Protein AF-A0AAU9JUC1-F1 (afdb_monomer_lite)

Secondary structure (DSSP, 8-state):
-THHHHHHHHHHHHHHHHHHHHHHHHHHHHTTT---SS----HHHHHHHHHHHHHHHHHHHHHHHHHHHHHHHHHHHHHHHHHHHHHS-SHHHHHHHHHHHHHHHHHHHHHHHHHHHHHHHHHHHHHHHHH-HHHHHHHHHHHHHHHHHHHHHHHHHHHHHHHHHHHHHHHHHHHHHHHHHHHHHHHHHHHHHHHHHHHHHHHHHHHHHHHHHHHHHHHHHHHHHHHHHHHHHHHHHHHHHHHHHHHHHHHHHHHHHHHHHHHHHHHHHHHS-HHHHHHHHHHHHHHHHHHHHHHHHHHHHHHHHHHHHHHHHHHHHHHSS---------------------------------------------------TTHHHHHHHHHHHHHHT---GGGHHHHHHHTTSSSSTT--HHHHHHHHHHHHHHHHHHHHHTS-----

Structure (mmCIF, N/CA/C/O backbone):
data_AF-A0AAU9JUC1-F1
#
_entry.id   AF-A0AAU9JUC1-F1
#
loop_
_atom_site.group_PDB
_atom_site.id
_atom_site.type_symbol
_atom_site.label_atom_id
_atom_site.label_alt_id
_atom_site.label_comp_id
_atom_site.label_asym_id
_atom_site.label_entity_id
_atom_site.label_seq_id
_atom_site.pdbx_PDB_ins_code
_atom_site.Cartn_x
_atom_site.Cartn_y
_atom_site.Cartn_z
_atom_site.occupancy
_atom_site.B_iso_or_equiv
_atom_site.auth_seq_id
_atom_site.auth_comp_id
_atom_site.auth_asym_id
_atom_site.auth_atom_id
_atom_site.pdbx_PDB_model_num
ATOM 1 N N . MET A 1 1 ? -2.141 -18.175 -65.819 1.00 48.94 1 MET A N 1
ATOM 2 C CA . MET A 1 1 ? -1.187 -17.108 -65.437 1.00 48.94 1 MET A CA 1
ATOM 3 C C . MET A 1 1 ? -0.964 -17.033 -63.918 1.00 48.94 1 MET A C 1
ATOM 5 O O . MET A 1 1 ? -0.120 -16.261 -63.482 1.00 48.94 1 MET A O 1
ATOM 9 N N . ASP A 1 2 ? -1.595 -17.900 -63.116 1.00 50.06 2 ASP A N 1
ATOM 10 C CA . ASP A 1 2 ? -1.575 -17.819 -61.643 1.00 50.06 2 ASP A CA 1
ATOM 11 C C . ASP A 1 2 ? -0.341 -18.408 -60.941 1.00 50.06 2 ASP A C 1
ATOM 13 O O . ASP A 1 2 ? -0.116 -18.166 -59.758 1.00 50.06 2 ASP A O 1
ATOM 17 N N . THR A 1 3 ? 0.536 -19.119 -61.651 1.00 46.50 3 THR A N 1
ATOM 18 C CA . THR A 1 3 ? 1.772 -19.667 -61.060 1.00 46.50 3 THR A CA 1
ATOM 19 C C . THR A 1 3 ? 2.905 -18.639 -60.932 1.00 46.50 3 THR A C 1
ATOM 21 O O . THR A 1 3 ? 3.804 -18.827 -60.114 1.00 46.50 3 THR A O 1
ATOM 24 N N . ARG A 1 4 ? 2.864 -17.519 -61.675 1.00 45.62 4 ARG A N 1
ATOM 25 C CA . ARG A 1 4 ? 3.880 -16.442 -61.598 1.00 45.62 4 ARG A CA 1
ATOM 26 C C . ARG A 1 4 ? 3.632 -15.427 -60.470 1.00 45.62 4 ARG A C 1
ATOM 28 O O . ARG A 1 4 ? 4.589 -14.849 -59.967 1.00 45.62 4 ARG A O 1
ATOM 35 N N . MET A 1 5 ? 2.383 -15.251 -60.030 1.00 51.00 5 MET A N 1
ATOM 36 C CA . MET A 1 5 ? 2.040 -14.391 -58.881 1.00 51.00 5 MET A CA 1
ATOM 37 C C . MET A 1 5 ? 2.444 -15.038 -57.543 1.00 51.00 5 MET A C 1
ATOM 39 O O . MET A 1 5 ? 2.967 -14.365 -56.653 1.00 51.00 5 MET A O 1
ATOM 43 N N . ASN A 1 6 ? 2.300 -16.364 -57.420 1.00 53.94 6 ASN A N 1
ATOM 44 C CA . ASN A 1 6 ? 2.692 -17.093 -56.207 1.00 53.94 6 ASN A CA 1
ATOM 45 C C . ASN A 1 6 ? 4.213 -17.159 -56.002 1.00 53.94 6 ASN A C 1
ATOM 47 O O . ASN A 1 6 ? 4.681 -17.092 -54.864 1.00 53.94 6 ASN A O 1
ATOM 51 N N . SER A 1 7 ? 5.007 -17.215 -57.076 1.00 50.31 7 SER A N 1
ATOM 52 C CA . SER A 1 7 ? 6.469 -17.216 -56.962 1.00 50.31 7 SER A CA 1
ATOM 53 C C . SER A 1 7 ? 7.029 -15.849 -56.552 1.00 50.31 7 SER A C 1
ATOM 55 O O . SER A 1 7 ? 7.954 -15.796 -55.746 1.00 50.31 7 SER A O 1
ATOM 57 N N . GLN A 1 8 ? 6.441 -14.732 -56.997 1.00 57.66 8 GLN A N 1
ATOM 58 C CA . GLN A 1 8 ? 6.859 -13.391 -56.558 1.00 57.66 8 GLN A CA 1
ATOM 59 C C . GLN A 1 8 ? 6.531 -13.111 -55.083 1.00 57.66 8 GLN A C 1
ATOM 61 O O . GLN A 1 8 ? 7.361 -12.539 -54.371 1.00 57.66 8 GLN A O 1
ATOM 66 N N . SER A 1 9 ? 5.371 -13.569 -54.601 1.00 62.75 9 SER A N 1
ATOM 67 C CA . SER A 1 9 ? 4.996 -13.489 -53.182 1.00 62.75 9 SER A CA 1
ATOM 68 C C . SER A 1 9 ? 5.933 -14.325 -52.296 1.00 62.75 9 SER A C 1
ATOM 70 O O . SER A 1 9 ? 6.458 -13.834 -51.290 1.00 62.75 9 SER A O 1
ATOM 72 N N . ALA A 1 10 ? 6.256 -15.551 -52.726 1.00 57.22 10 ALA A N 1
ATOM 73 C CA . ALA A 1 10 ? 7.217 -16.412 -52.041 1.00 57.22 10 ALA A CA 1
ATOM 74 C C . ALA A 1 10 ? 8.630 -15.800 -52.010 1.00 57.22 10 ALA A C 1
ATOM 76 O O . ALA A 1 10 ? 9.277 -15.797 -50.962 1.00 57.22 10 ALA A O 1
ATOM 77 N N . ILE A 1 11 ? 9.085 -15.194 -53.113 1.00 61.84 11 ILE A N 1
ATOM 78 C CA . ILE A 1 11 ? 10.388 -14.516 -53.195 1.00 61.84 11 ILE A CA 1
ATOM 79 C C . ILE A 1 11 ? 10.444 -13.292 -52.268 1.00 61.84 11 ILE A C 1
ATOM 81 O O . ILE A 1 11 ? 11.469 -13.058 -51.628 1.00 61.84 11 ILE A O 1
ATOM 85 N N . LEU A 1 12 ? 9.368 -12.510 -52.151 1.00 72.94 12 LEU A N 1
ATOM 86 C CA . LEU A 1 12 ? 9.309 -11.361 -51.237 1.00 72.94 12 LEU A CA 1
ATOM 87 C C . LEU A 1 12 ? 9.304 -11.789 -49.764 1.00 72.94 12 LEU A C 1
ATOM 89 O O . LEU A 1 12 ? 9.989 -11.169 -48.943 1.00 72.94 12 LEU A O 1
ATOM 93 N N . SER A 1 13 ? 8.593 -12.869 -49.438 1.00 69.00 13 SER A N 1
ATOM 94 C CA . SER A 1 13 ? 8.589 -13.461 -48.096 1.00 69.00 13 SER A CA 1
ATOM 95 C C . SER A 1 13 ? 9.969 -14.019 -47.725 1.00 69.00 13 SER A C 1
ATOM 97 O O . SER A 1 13 ? 10.521 -13.676 -46.676 1.00 69.00 13 SER A O 1
ATOM 99 N N . MET A 1 14 ? 10.607 -14.751 -48.646 1.00 61.91 14 MET A N 1
ATOM 100 C CA . MET A 1 14 ? 11.977 -15.245 -48.484 1.00 61.91 14 MET A CA 1
ATOM 101 C C . MET A 1 14 ? 12.996 -14.105 -48.378 1.00 61.91 14 MET A C 1
ATOM 103 O O . MET A 1 14 ? 13.881 -14.167 -47.532 1.00 61.91 14 MET A O 1
ATOM 107 N N . LYS A 1 15 ? 12.861 -13.012 -49.143 1.00 71.12 15 LYS A N 1
ATOM 108 C CA . LYS A 1 15 ? 13.730 -11.826 -49.011 1.00 71.12 15 LYS A CA 1
ATOM 109 C C . LYS A 1 15 ? 13.574 -11.144 -47.649 1.00 71.12 15 LYS A C 1
ATOM 111 O O . LYS A 1 15 ? 14.577 -10.718 -47.075 1.00 71.12 15 LYS A O 1
ATOM 116 N N . LYS A 1 16 ? 12.357 -11.072 -47.098 1.00 77.81 16 LYS A N 1
ATOM 117 C CA . LYS A 1 16 ? 12.120 -10.567 -45.733 1.00 77.81 16 LYS A CA 1
ATOM 118 C C . LYS A 1 16 ? 12.726 -11.487 -44.673 1.00 77.81 16 LYS A C 1
ATOM 120 O O . LYS A 1 16 ? 13.391 -10.985 -43.770 1.00 77.81 16 LYS A O 1
ATOM 125 N N . GLN A 1 17 ? 12.574 -12.804 -44.808 1.00 68.06 17 GLN A N 1
ATOM 126 C CA . GLN A 1 17 ? 13.192 -13.779 -43.904 1.00 68.06 17 GLN A CA 1
ATOM 127 C C . GLN A 1 17 ? 14.721 -13.776 -43.993 1.00 68.06 17 GLN A C 1
ATOM 129 O O . GLN A 1 17 ? 15.377 -13.783 -42.960 1.00 68.06 17 GLN A O 1
ATOM 134 N N . ILE A 1 18 ? 15.305 -13.670 -45.188 1.00 69.88 18 ILE A N 1
ATOM 135 C CA . ILE A 1 18 ? 16.757 -13.545 -45.379 1.00 69.88 18 ILE A CA 1
ATOM 136 C C . ILE A 1 18 ? 17.267 -12.230 -44.785 1.00 69.88 18 ILE A C 1
ATOM 138 O O . ILE A 1 18 ? 18.323 -12.223 -44.160 1.00 69.88 18 ILE A O 1
ATOM 142 N N . LYS A 1 19 ? 16.523 -11.122 -44.916 1.00 76.50 19 LYS A N 1
ATOM 143 C CA . LYS A 1 19 ? 16.885 -9.841 -44.289 1.00 76.50 19 LYS A CA 1
ATOM 144 C C . LYS A 1 19 ? 16.807 -9.925 -42.760 1.00 76.50 19 LYS A C 1
ATOM 146 O O . LYS A 1 19 ? 17.718 -9.443 -42.099 1.00 76.50 19 LYS A O 1
ATOM 151 N N . PHE A 1 20 ? 15.788 -10.595 -42.220 1.00 73.25 20 PHE A N 1
ATOM 152 C CA . PHE A 1 20 ? 15.619 -10.854 -40.785 1.00 73.25 20 PHE A CA 1
ATOM 153 C C . PHE A 1 20 ? 16.685 -11.806 -40.214 1.00 73.25 20 PHE A C 1
ATOM 155 O O . PHE A 1 20 ? 17.193 -11.604 -39.113 1.00 73.25 20 PHE A O 1
ATOM 162 N N . LEU A 1 21 ? 17.068 -12.836 -40.969 1.00 61.66 21 LEU A N 1
ATOM 163 C CA . LEU A 1 21 ? 18.138 -13.755 -40.592 1.00 61.66 21 LEU A CA 1
ATOM 164 C C . LEU A 1 21 ? 19.509 -13.089 -40.717 1.00 61.66 21 LEU A C 1
ATOM 166 O O . LEU A 1 21 ? 20.328 -13.273 -39.826 1.00 61.66 21 LEU A O 1
ATOM 170 N N . LYS A 1 22 ? 19.746 -12.246 -41.736 1.00 65.44 22 LYS A N 1
ATOM 171 C CA . LYS A 1 22 ? 20.963 -11.421 -41.842 1.00 65.44 22 LYS A CA 1
ATOM 172 C C . LYS A 1 22 ? 21.090 -10.446 -40.679 1.00 65.44 22 LYS A C 1
ATOM 174 O O . LYS A 1 22 ? 22.191 -10.315 -40.161 1.00 65.44 22 LYS A O 1
ATOM 179 N N . THR A 1 23 ? 20.002 -9.806 -40.242 1.00 65.44 23 THR A N 1
ATOM 180 C CA . THR A 1 23 ? 20.033 -8.921 -39.068 1.00 65.44 23 THR A CA 1
ATOM 181 C C . THR A 1 23 ? 20.218 -9.687 -37.762 1.00 65.44 23 THR A C 1
ATOM 183 O O . THR A 1 23 ? 20.916 -9.189 -36.881 1.00 65.44 23 THR A O 1
ATOM 186 N N . LYS A 1 24 ? 19.684 -10.911 -37.629 1.00 61.44 24 LYS A N 1
ATOM 187 C CA . LYS A 1 24 ? 19.973 -11.790 -36.479 1.00 61.44 24 LYS A CA 1
ATOM 188 C C . LYS A 1 24 ? 21.409 -12.330 -36.470 1.00 61.44 24 LYS A C 1
ATOM 190 O O . LYS A 1 24 ? 22.024 -12.378 -35.410 1.00 61.44 24 LYS A O 1
ATOM 195 N N . LEU A 1 25 ? 21.969 -12.681 -37.628 1.00 50.81 25 LEU A N 1
ATOM 196 C CA . LEU A 1 25 ? 23.358 -13.142 -37.747 1.00 50.81 25 LEU A CA 1
ATOM 197 C C . LEU A 1 25 ? 24.364 -12.008 -37.523 1.00 50.81 25 LEU A C 1
ATOM 199 O O . LEU A 1 25 ? 25.385 -12.223 -36.869 1.00 50.81 25 LEU A O 1
ATOM 203 N N . SER A 1 26 ? 24.070 -10.792 -37.994 1.00 52.31 26 SER A N 1
ATOM 204 C CA . SER A 1 26 ? 24.922 -9.627 -37.740 1.00 52.31 26 SER A CA 1
ATOM 205 C C . SER A 1 26 ? 24.826 -9.136 -36.294 1.00 52.31 26 SER A C 1
ATOM 207 O O . SER A 1 26 ? 25.846 -8.745 -35.736 1.00 52.31 26 SER A O 1
ATOM 209 N N . THR A 1 27 ? 23.667 -9.249 -35.633 1.00 49.00 27 THR A N 1
ATOM 210 C CA . THR A 1 27 ? 23.563 -9.002 -34.180 1.00 49.00 27 THR A CA 1
ATOM 211 C C . THR A 1 27 ? 24.235 -10.097 -33.344 1.00 49.00 27 THR A C 1
ATOM 213 O O . THR A 1 27 ? 24.860 -9.768 -32.339 1.00 49.00 27 THR A O 1
ATOM 216 N N . SER A 1 28 ? 24.238 -11.366 -33.777 1.00 46.28 28 SER A N 1
ATOM 217 C CA . SER A 1 28 ? 25.024 -12.415 -33.100 1.00 46.28 28 SER A CA 1
ATOM 218 C C . SER A 1 28 ? 26.537 -12.283 -33.322 1.00 46.28 28 SER A C 1
ATOM 220 O O . SER A 1 28 ? 27.315 -12.619 -32.434 1.00 46.28 28 SER A O 1
ATOM 222 N N . ALA A 1 29 ? 26.971 -11.749 -34.471 1.00 45.56 29 ALA A N 1
ATOM 223 C CA . ALA A 1 29 ? 28.383 -11.466 -34.740 1.00 45.56 29 ALA A CA 1
ATOM 224 C C . ALA A 1 29 ? 28.883 -10.211 -33.997 1.00 45.56 29 ALA A C 1
ATOM 226 O O . ALA A 1 29 ? 30.053 -10.134 -33.631 1.00 45.56 29 ALA A O 1
ATOM 227 N N . PHE A 1 30 ? 27.996 -9.257 -33.698 1.00 41.81 30 PHE A N 1
ATOM 228 C CA . PHE A 1 30 ? 28.332 -8.043 -32.947 1.00 41.81 30 PHE A CA 1
ATOM 229 C C . PHE A 1 30 ? 28.516 -8.287 -31.440 1.00 41.81 30 PHE A C 1
ATOM 231 O O . PHE A 1 30 ? 29.275 -7.570 -30.789 1.00 41.81 30 PHE A O 1
ATOM 238 N N . LEU A 1 31 ? 27.913 -9.348 -30.888 1.00 43.09 31 LEU A N 1
ATOM 239 C CA . LEU A 1 31 ? 28.118 -9.750 -29.488 1.00 43.09 31 LEU A CA 1
ATOM 240 C C . LEU A 1 31 ? 29.494 -10.384 -29.219 1.00 43.09 31 LEU A C 1
ATOM 242 O O . LEU A 1 31 ? 29.874 -10.526 -28.062 1.00 43.09 31 LEU A O 1
ATOM 246 N N . LYS A 1 32 ? 30.278 -10.703 -30.260 1.00 41.84 32 LYS A N 1
ATOM 247 C CA . LYS A 1 32 ? 31.691 -11.099 -30.115 1.00 41.84 32 LYS A CA 1
ATOM 248 C C . LYS A 1 32 ? 32.681 -9.931 -30.203 1.00 41.84 32 LYS A C 1
ATOM 250 O O . LYS A 1 32 ? 33.857 -10.143 -29.932 1.00 41.84 32 LYS A O 1
ATOM 255 N N . GLY A 1 33 ? 32.238 -8.722 -30.567 1.00 44.56 33 GLY A N 1
ATOM 256 C CA . GLY A 1 33 ? 33.140 -7.608 -30.896 1.00 44.56 33 GLY A CA 1
ATOM 257 C C . GLY A 1 33 ? 32.979 -6.319 -30.087 1.00 44.56 33 GLY A C 1
ATOM 258 O O . GLY A 1 33 ? 33.798 -5.424 -30.259 1.00 44.56 33 GLY A O 1
ATOM 259 N N . LYS A 1 34 ? 31.955 -6.179 -29.232 1.00 40.69 34 LYS A N 1
ATOM 260 C CA . LYS A 1 34 ? 31.657 -4.910 -28.531 1.00 40.69 34 LYS A CA 1
ATOM 261 C C . LYS A 1 34 ? 31.206 -5.094 -27.074 1.00 40.69 34 LYS A C 1
ATOM 263 O O . LYS A 1 34 ? 30.152 -4.616 -26.672 1.00 40.69 34 LYS A O 1
ATOM 268 N N . ILE A 1 35 ? 32.034 -5.773 -26.276 1.00 41.34 35 ILE A N 1
ATOM 269 C CA . ILE A 1 35 ? 31.982 -5.731 -24.796 1.00 41.34 35 ILE A CA 1
ATOM 270 C C . ILE A 1 35 ? 33.281 -5.111 -24.252 1.00 41.34 35 ILE A C 1
ATOM 272 O O . ILE A 1 35 ? 33.892 -5.611 -23.318 1.00 41.34 35 ILE A O 1
ATOM 276 N N . LEU A 1 36 ? 33.744 -4.032 -24.875 1.00 43.47 36 LEU A N 1
ATOM 277 C CA . LEU A 1 36 ? 34.806 -3.176 -24.353 1.00 43.47 36 LEU A CA 1
ATOM 278 C C . LEU A 1 36 ? 34.346 -1.751 -24.632 1.00 43.47 36 LEU A C 1
ATOM 280 O O . LEU A 1 36 ? 34.426 -1.307 -25.770 1.00 43.47 36 LEU A O 1
ATOM 284 N N . ASP A 1 37 ? 33.663 -1.171 -23.644 1.00 43.44 37 ASP A N 1
ATOM 285 C CA . ASP A 1 37 ? 33.647 0.263 -23.298 1.00 43.44 37 ASP A CA 1
ATOM 286 C C . ASP A 1 37 ? 32.451 0.571 -22.378 1.00 43.44 37 ASP A C 1
ATOM 288 O O . ASP A 1 37 ? 31.581 1.399 -22.638 1.00 43.44 37 ASP A O 1
ATOM 292 N N . THR A 1 38 ? 32.419 -0.127 -21.246 1.00 43.78 38 THR A N 1
ATOM 293 C CA . THR A 1 38 ? 31.797 0.339 -20.001 1.00 43.78 38 THR A CA 1
ATOM 294 C C . THR A 1 38 ? 32.823 0.093 -18.899 1.00 43.78 38 THR A C 1
ATOM 296 O O . THR A 1 38 ? 33.563 -0.886 -19.014 1.00 43.78 38 THR A O 1
ATOM 299 N N . PRO A 1 39 ? 32.922 0.959 -17.873 1.00 44.41 39 PRO A N 1
ATOM 300 C CA . PRO A 1 39 ? 33.987 0.873 -16.880 1.00 44.41 39 PRO A CA 1
ATOM 301 C C . PRO A 1 39 ? 34.007 -0.529 -16.274 1.00 44.41 39 PRO A C 1
ATOM 303 O O . PRO A 1 39 ? 32.948 -1.062 -15.945 1.00 44.41 39 PRO A O 1
ATOM 306 N N . GLU A 1 40 ? 35.206 -1.106 -16.208 1.00 47.59 40 GLU A N 1
ATOM 307 C CA . GLU A 1 40 ? 35.535 -2.461 -15.766 1.00 47.59 40 GLU A CA 1
ATOM 308 C C . GLU A 1 40 ? 34.763 -2.874 -14.501 1.00 47.59 40 GLU A C 1
ATOM 310 O O . GLU A 1 40 ? 35.230 -2.713 -13.380 1.00 47.59 40 GLU A O 1
ATOM 315 N N . VAL A 1 41 ? 33.575 -3.445 -14.682 1.00 50.59 41 VAL A N 1
ATOM 316 C CA . VAL A 1 41 ? 33.139 -4.567 -13.859 1.00 50.59 41 VAL A CA 1
ATOM 317 C C . VAL A 1 41 ? 33.553 -5.763 -14.687 1.00 50.59 41 VAL A C 1
ATOM 319 O O . VAL A 1 41 ? 33.002 -5.983 -15.770 1.00 50.59 41 VAL A O 1
ATOM 322 N N . SER A 1 42 ? 34.611 -6.455 -14.271 1.00 61.06 42 SER A N 1
ATOM 323 C CA . SER A 1 42 ? 35.114 -7.582 -15.058 1.00 61.06 42 SER A CA 1
ATOM 324 C C . SER A 1 42 ? 33.959 -8.561 -15.287 1.00 61.06 42 SER A C 1
ATOM 326 O O . SER A 1 42 ? 33.130 -8.761 -14.402 1.00 61.06 42 SER A O 1
ATOM 328 N N . ILE A 1 43 ? 33.864 -9.183 -16.460 1.00 63.09 43 ILE A N 1
ATOM 329 C CA . ILE A 1 43 ? 32.838 -10.213 -16.716 1.00 63.09 43 ILE A CA 1
ATOM 330 C C . ILE A 1 43 ? 32.853 -11.274 -15.594 1.00 63.09 43 ILE A C 1
ATOM 332 O O . ILE A 1 43 ? 31.804 -11.739 -15.165 1.00 63.09 43 ILE A O 1
ATOM 336 N N . ALA A 1 44 ? 34.029 -11.533 -15.012 1.00 65.81 44 ALA A N 1
ATOM 337 C CA . ALA A 1 44 ? 34.206 -12.358 -13.823 1.00 65.81 44 ALA A CA 1
ATOM 338 C C . ALA A 1 44 ? 33.522 -11.815 -12.548 1.00 65.81 44 ALA A C 1
ATOM 340 O O . ALA A 1 44 ? 33.048 -12.601 -11.734 1.00 65.81 44 ALA A O 1
ATOM 341 N N . GLU A 1 45 ? 33.445 -10.501 -12.337 1.00 71.06 45 GLU A N 1
ATOM 342 C CA . GLU A 1 45 ? 32.669 -9.888 -11.248 1.00 71.06 45 GLU A CA 1
ATOM 343 C C . GLU A 1 45 ? 31.162 -9.979 -11.495 1.00 71.06 45 GLU A C 1
ATOM 345 O O . GLU A 1 45 ? 30.402 -10.208 -10.549 1.00 71.06 45 GLU A O 1
ATOM 350 N N . LEU A 1 46 ? 30.718 -9.864 -12.750 1.00 71.69 46 LEU A N 1
ATOM 351 C CA . LEU A 1 46 ? 29.315 -10.075 -13.102 1.00 71.69 46 LEU A CA 1
ATOM 352 C C . LEU A 1 46 ? 28.912 -11.545 -12.893 1.00 71.69 46 LEU A C 1
ATOM 354 O O . LEU A 1 46 ? 27.909 -11.823 -12.246 1.00 71.69 46 LEU A O 1
ATOM 358 N N . ASP A 1 47 ? 29.742 -12.490 -13.331 1.00 75.25 47 ASP A N 1
ATOM 359 C CA . ASP A 1 47 ? 29.531 -13.921 -13.093 1.00 75.25 47 ASP A CA 1
ATOM 360 C C . ASP A 1 47 ? 29.583 -14.261 -11.601 1.00 75.25 47 ASP A C 1
ATOM 362 O O . ASP A 1 47 ? 28.773 -15.045 -11.112 1.00 75.25 47 ASP A O 1
ATOM 366 N N . LYS A 1 48 ? 30.471 -13.620 -10.835 1.00 80.69 48 LYS A N 1
ATOM 367 C CA . LYS A 1 48 ? 30.551 -13.801 -9.380 1.00 80.69 48 LYS A CA 1
ATOM 368 C C . LYS A 1 48 ? 29.321 -13.250 -8.659 1.00 80.69 48 LYS A C 1
ATOM 370 O O . LYS A 1 48 ? 28.847 -13.870 -7.709 1.00 80.69 48 LYS A O 1
ATOM 375 N N . THR A 1 49 ? 28.792 -12.104 -9.089 1.00 80.62 49 THR A N 1
ATOM 376 C CA . THR A 1 49 ? 27.551 -11.539 -8.529 1.00 80.62 49 THR A CA 1
ATOM 377 C C . THR A 1 49 ? 26.331 -12.366 -8.925 1.00 80.62 49 THR A C 1
ATOM 379 O O . THR A 1 49 ? 25.476 -12.624 -8.078 1.00 80.62 49 THR A O 1
ATOM 382 N N . LEU A 1 50 ? 26.290 -12.876 -10.157 1.00 83.31 50 LEU A N 1
ATOM 383 C CA . LEU A 1 50 ? 25.263 -13.800 -10.627 1.00 83.31 50 LEU A CA 1
ATOM 384 C C . LEU A 1 50 ? 25.299 -15.116 -9.835 1.00 83.31 50 LEU A C 1
ATOM 386 O O . LEU A 1 50 ? 24.275 -15.553 -9.315 1.00 83.31 50 LEU A O 1
ATOM 390 N N . GLN A 1 51 ? 26.477 -15.711 -9.654 1.00 88.12 51 GLN A N 1
ATOM 391 C CA . GLN A 1 51 ? 26.656 -16.937 -8.877 1.00 88.12 51 GLN A CA 1
ATOM 392 C C . GLN A 1 51 ? 26.275 -16.737 -7.404 1.00 88.12 51 GLN A C 1
ATOM 394 O O . GLN A 1 51 ? 25.570 -17.569 -6.839 1.00 88.12 51 GLN A O 1
ATOM 399 N N . ALA A 1 52 ? 26.649 -15.602 -6.803 1.00 83.62 52 ALA A N 1
ATOM 400 C CA . ALA A 1 52 ? 26.217 -15.243 -5.454 1.00 83.62 52 ALA A CA 1
ATOM 401 C C . ALA A 1 52 ? 24.689 -15.088 -5.361 1.00 83.62 52 ALA A C 1
ATOM 403 O O . ALA A 1 52 ? 24.087 -15.516 -4.376 1.00 83.62 52 ALA A O 1
ATOM 404 N N . SER A 1 53 ? 24.048 -14.526 -6.391 1.00 82.88 53 SER A N 1
ATOM 405 C CA . SER A 1 53 ? 22.588 -14.409 -6.440 1.00 82.88 53 SER A CA 1
ATOM 406 C C . SER A 1 53 ? 21.891 -15.768 -6.573 1.00 82.88 53 SER A C 1
ATOM 408 O O . SER A 1 53 ? 20.887 -15.992 -5.900 1.00 82.88 53 SER A O 1
ATOM 410 N N . TYR A 1 54 ? 22.457 -16.708 -7.340 1.00 90.94 54 TYR A N 1
ATOM 411 C CA . TYR A 1 54 ? 21.951 -18.080 -7.436 1.00 90.94 54 TYR A CA 1
ATOM 412 C C . TYR A 1 54 ? 22.115 -18.849 -6.127 1.00 90.94 54 TYR A C 1
ATOM 414 O O . TYR A 1 54 ? 21.148 -19.439 -5.655 1.00 90.94 54 TYR A O 1
ATOM 422 N N . SER A 1 55 ? 23.284 -18.776 -5.483 1.00 88.75 55 SER A N 1
ATOM 423 C CA . SER A 1 55 ? 23.481 -19.362 -4.152 1.00 88.75 55 SER A CA 1
ATOM 424 C C . SER A 1 55 ? 22.496 -18.795 -3.132 1.00 88.75 55 SER A C 1
ATOM 426 O O . SER A 1 55 ? 21.901 -19.546 -2.362 1.00 88.75 55 SER A O 1
ATOM 428 N N . ARG A 1 56 ? 22.249 -17.480 -3.168 1.00 89.56 56 ARG A N 1
ATOM 429 C CA . ARG A 1 56 ? 21.285 -16.849 -2.264 1.00 89.56 56 ARG A CA 1
ATOM 430 C C . ARG A 1 56 ? 19.843 -17.270 -2.552 1.00 89.56 56 ARG A C 1
ATOM 432 O O . ARG A 1 56 ? 19.066 -17.441 -1.617 1.00 89.56 56 ARG A O 1
ATOM 439 N N . LEU A 1 57 ? 19.481 -17.447 -3.823 1.00 86.44 57 LEU A N 1
ATOM 440 C CA . LEU A 1 57 ? 18.176 -17.984 -4.215 1.00 86.44 57 LEU A CA 1
ATOM 441 C C . LEU A 1 57 ? 17.996 -19.428 -3.738 1.00 86.44 57 LEU A C 1
ATOM 443 O O . LEU A 1 57 ? 16.924 -19.764 -3.243 1.00 86.44 57 LEU A O 1
ATOM 447 N N . GLU A 1 58 ? 19.026 -20.267 -3.839 1.00 89.56 58 GLU A N 1
ATOM 448 C CA . GLU A 1 58 ? 18.982 -21.638 -3.323 1.00 89.56 58 GLU A CA 1
ATOM 449 C C . GLU A 1 58 ? 18.821 -21.681 -1.799 1.00 89.56 58 GLU A C 1
ATOM 451 O O . GLU A 1 58 ? 18.015 -22.466 -1.300 1.00 89.56 58 GLU A O 1
ATOM 456 N N . GLU A 1 59 ? 19.536 -20.827 -1.061 1.00 90.62 59 GLU A N 1
ATOM 457 C CA . GLU A 1 59 ? 19.382 -20.684 0.394 1.00 90.62 59 GLU A CA 1
ATOM 458 C C . GLU A 1 59 ? 17.956 -20.277 0.774 1.00 90.62 59 GLU A C 1
ATOM 460 O O . GLU A 1 59 ? 17.313 -20.967 1.565 1.00 90.62 59 GLU A O 1
ATOM 465 N N . LEU A 1 60 ? 17.428 -19.217 0.153 1.00 87.38 60 LEU A N 1
ATOM 466 C CA . LEU A 1 60 ? 16.061 -18.749 0.392 1.00 87.38 60 LEU A CA 1
ATOM 467 C C . LEU A 1 60 ? 15.023 -19.827 0.065 1.00 87.38 60 LEU A C 1
ATOM 469 O O . LEU A 1 60 ? 14.017 -19.956 0.758 1.00 87.38 60 LEU A O 1
ATOM 473 N N . ASN A 1 61 ? 15.261 -20.631 -0.972 1.00 89.94 61 ASN A N 1
ATOM 474 C CA . ASN A 1 61 ? 14.352 -21.711 -1.335 1.00 89.94 61 ASN A CA 1
ATOM 475 C C . ASN A 1 61 ? 14.385 -22.857 -0.305 1.00 89.94 61 ASN A C 1
ATOM 477 O O . ASN A 1 61 ? 13.342 -23.432 0.003 1.00 89.94 61 ASN A O 1
ATOM 481 N N . ARG A 1 62 ? 15.549 -23.160 0.289 1.00 91.56 62 ARG A N 1
ATOM 482 C CA . ARG A 1 62 ? 15.650 -24.118 1.409 1.00 91.56 62 ARG A CA 1
ATOM 483 C C . ARG A 1 62 ? 14.957 -23.593 2.665 1.00 91.56 62 ARG A C 1
ATOM 485 O O . ARG A 1 62 ? 14.217 -24.347 3.292 1.00 91.56 62 ARG A O 1
ATOM 492 N N . GLU A 1 63 ? 15.154 -22.319 3.003 1.00 91.06 63 GLU A N 1
ATOM 493 C CA . GLU A 1 63 ? 14.470 -21.661 4.126 1.00 91.06 63 GLU A CA 1
ATOM 494 C C . GLU A 1 63 ? 12.944 -21.715 3.948 1.00 91.06 63 GLU A C 1
ATOM 496 O O . GLU A 1 63 ? 12.232 -22.148 4.854 1.00 91.06 63 GLU A O 1
ATOM 501 N N . LEU A 1 64 ? 12.444 -21.405 2.746 1.00 90.44 64 LEU A N 1
ATOM 502 C CA . LEU A 1 64 ? 11.019 -21.478 2.413 1.00 90.44 64 LEU A CA 1
ATOM 503 C C . LEU A 1 64 ? 10.444 -22.895 2.589 1.00 90.44 64 LEU A C 1
ATOM 505 O O . LEU A 1 64 ? 9.311 -23.054 3.044 1.00 90.44 64 LEU A O 1
ATOM 509 N N . ILE A 1 65 ? 11.192 -23.932 2.201 1.00 92.00 65 ILE A N 1
ATOM 510 C CA . ILE A 1 65 ? 10.760 -25.329 2.364 1.00 92.00 65 ILE A CA 1
ATOM 511 C C . ILE A 1 65 ? 10.649 -25.681 3.853 1.00 92.00 65 ILE A C 1
ATOM 513 O O . ILE A 1 65 ? 9.622 -26.217 4.272 1.00 92.00 65 ILE A O 1
ATOM 517 N N . LEU A 1 66 ? 11.651 -25.320 4.661 1.00 92.94 66 LEU A N 1
ATOM 518 C CA . LEU A 1 66 ? 11.635 -25.558 6.109 1.00 92.94 66 LEU A CA 1
ATOM 519 C C . LEU A 1 66 ? 10.480 -24.825 6.800 1.00 92.94 66 LEU A C 1
ATOM 521 O O . LEU A 1 66 ? 9.808 -25.391 7.664 1.00 92.94 66 LEU A O 1
ATOM 525 N N . GLU A 1 67 ? 10.212 -23.584 6.399 1.00 90.38 67 GLU A N 1
ATOM 526 C CA . GLU A 1 67 ? 9.115 -22.791 6.949 1.00 90.38 67 GLU A CA 1
ATOM 527 C C . GLU A 1 67 ? 7.745 -23.367 6.560 1.00 90.38 67 GLU A C 1
ATOM 529 O O . GLU A 1 67 ? 6.849 -23.468 7.402 1.00 90.38 67 GLU A O 1
ATOM 534 N N . LYS A 1 68 ? 7.591 -23.858 5.321 1.00 90.12 68 LYS A N 1
ATOM 535 C CA . LYS A 1 68 ? 6.387 -24.586 4.887 1.00 90.12 68 LYS A CA 1
ATOM 536 C C . LYS A 1 68 ? 6.156 -25.859 5.700 1.00 90.12 68 LYS A C 1
ATOM 538 O O . LYS A 1 68 ? 5.014 -26.132 6.073 1.00 90.12 68 LYS A O 1
ATOM 543 N N . ASP A 1 69 ? 7.203 -26.624 5.991 1.00 92.19 69 ASP A N 1
ATOM 544 C CA . ASP A 1 69 ? 7.087 -27.840 6.799 1.00 92.19 69 ASP A CA 1
ATOM 545 C C . ASP A 1 69 ? 6.780 -27.531 8.270 1.00 92.19 69 ASP A C 1
ATOM 547 O O . ASP A 1 69 ? 5.949 -28.209 8.878 1.00 92.19 69 ASP A O 1
ATOM 551 N N . SER A 1 70 ? 7.363 -26.465 8.825 1.00 93.38 70 SER A N 1
ATOM 552 C CA . SER A 1 70 ? 6.996 -25.947 10.149 1.00 93.38 70 SER A CA 1
ATOM 553 C C . SER A 1 70 ? 5.518 -25.551 10.204 1.00 93.38 70 SER A C 1
ATOM 555 O O . SER A 1 70 ? 4.785 -25.962 11.106 1.00 93.38 70 SER A O 1
ATOM 557 N N . HIS A 1 71 ? 5.031 -24.840 9.184 1.00 89.06 71 HIS A N 1
ATOM 558 C CA . HIS A 1 71 ? 3.634 -24.429 9.123 1.00 89.06 71 HIS A CA 1
ATOM 559 C C . HIS A 1 71 ? 2.674 -25.623 9.009 1.00 89.06 71 HIS A C 1
ATOM 561 O O . HIS A 1 71 ? 1.621 -25.628 9.646 1.00 89.06 71 HIS A O 1
ATOM 567 N N . ARG A 1 72 ? 3.046 -26.671 8.260 1.00 90.94 72 ARG A N 1
ATOM 568 C CA . ARG A 1 72 ? 2.277 -27.926 8.194 1.00 90.94 72 ARG A CA 1
ATOM 569 C C . ARG A 1 72 ? 2.188 -28.620 9.553 1.00 90.94 72 ARG A C 1
ATOM 571 O O . ARG A 1 72 ? 1.104 -29.071 9.911 1.00 90.94 72 ARG A O 1
ATOM 578 N N . LYS A 1 73 ? 3.288 -28.676 10.314 1.00 93.06 73 LYS A N 1
ATOM 579 C CA . LYS A 1 73 ? 3.304 -29.248 11.673 1.00 93.06 73 LYS A CA 1
ATOM 580 C C . LYS A 1 73 ? 2.412 -28.458 12.627 1.00 93.06 73 LYS A C 1
ATOM 582 O O . LYS A 1 73 ? 1.540 -29.043 13.256 1.00 93.06 73 LYS A O 1
ATOM 587 N N . LEU A 1 74 ? 2.559 -27.132 12.651 1.00 91.69 74 LEU A N 1
ATOM 588 C CA . LEU A 1 74 ? 1.719 -26.250 13.468 1.00 91.69 74 LEU A CA 1
ATOM 589 C C . LEU A 1 74 ? 0.236 -26.371 13.113 1.00 91.69 74 LEU A C 1
ATOM 591 O O . LEU A 1 74 ? -0.614 -26.371 13.998 1.00 91.69 74 LEU A O 1
ATOM 595 N N . LYS A 1 75 ? -0.088 -26.505 11.823 1.00 92.31 75 LYS A N 1
ATOM 596 C CA . LYS A 1 75 ? -1.466 -26.728 11.384 1.00 92.31 75 LYS A CA 1
ATOM 597 C C . LYS A 1 75 ? -2.006 -28.072 11.878 1.00 92.31 75 LYS A C 1
ATOM 599 O O . LYS A 1 75 ? -3.121 -28.113 12.378 1.00 92.31 75 LYS A O 1
ATOM 604 N N . ALA A 1 76 ? -1.217 -29.142 11.795 1.00 89.81 76 ALA A N 1
ATOM 605 C CA . ALA A 1 76 ? -1.616 -30.451 12.310 1.00 89.81 76 ALA A CA 1
ATOM 606 C C . ALA A 1 76 ? -1.825 -30.439 13.836 1.00 89.81 76 ALA A C 1
ATOM 608 O O . ALA A 1 76 ? -2.794 -31.018 14.324 1.00 89.81 76 ALA A O 1
ATOM 609 N N . GLU A 1 77 ? -0.966 -29.746 14.589 1.00 90.00 77 GLU A N 1
ATOM 610 C CA . GLU A 1 77 ? -1.135 -29.556 16.036 1.00 90.00 77 GLU A CA 1
ATOM 611 C C . GLU A 1 77 ? -2.384 -28.735 16.366 1.00 90.00 77 GLU A C 1
ATOM 613 O O . GLU A 1 77 ? -3.150 -29.101 17.257 1.00 90.00 77 GLU A O 1
ATOM 618 N N . TYR A 1 78 ? -2.628 -27.651 15.628 1.00 88.94 78 TYR A N 1
ATOM 619 C CA . TYR A 1 78 ? -3.837 -26.849 15.777 1.00 88.94 78 TYR A CA 1
ATOM 620 C C . TYR A 1 78 ? -5.095 -27.679 15.501 1.00 88.94 78 TYR A C 1
ATOM 622 O O . TYR A 1 78 ? -6.006 -27.700 16.327 1.00 88.94 78 TYR A O 1
ATOM 630 N N . ASP A 1 79 ? -5.120 -28.420 14.392 1.00 85.50 79 ASP A N 1
ATOM 631 C CA . ASP A 1 79 ? -6.242 -29.281 14.018 1.00 85.50 79 ASP A CA 1
ATOM 632 C C . ASP A 1 79 ? -6.468 -30.385 15.068 1.00 85.50 79 ASP A C 1
ATOM 634 O O . ASP A 1 79 ? -7.612 -30.691 15.405 1.00 85.50 79 ASP A O 1
ATOM 638 N N . TYR A 1 80 ? -5.399 -30.934 15.656 1.00 84.12 80 TYR A N 1
ATOM 639 C CA . TYR A 1 80 ? -5.482 -31.880 16.773 1.00 84.12 80 TYR A CA 1
ATOM 640 C C . TYR A 1 80 ? -6.084 -31.246 18.037 1.00 84.12 80 TYR A C 1
ATOM 642 O O . TYR A 1 80 ? -6.956 -31.840 18.671 1.00 84.12 80 TYR A O 1
ATOM 650 N N . ILE A 1 81 ? -5.677 -30.025 18.396 1.00 82.00 81 ILE A N 1
ATOM 651 C CA . ILE A 1 81 ? -6.238 -29.292 19.543 1.00 82.00 81 ILE A CA 1
ATOM 652 C C . ILE A 1 81 ? -7.719 -28.974 19.314 1.00 82.00 81 ILE A C 1
ATOM 654 O O . ILE A 1 81 ? -8.525 -29.114 20.236 1.00 82.00 81 ILE A O 1
ATOM 658 N N . VAL A 1 82 ? -8.085 -28.555 18.101 1.00 81.00 82 VAL A N 1
ATOM 659 C CA . VAL A 1 82 ? -9.476 -28.275 17.730 1.00 81.00 82 VAL A CA 1
ATOM 660 C C . VAL A 1 82 ? -10.311 -29.547 17.825 1.00 81.00 82 VAL A C 1
ATOM 662 O O . VAL A 1 82 ? -11.324 -29.527 18.520 1.00 81.00 82 VAL A O 1
ATOM 665 N N . ARG A 1 83 ? -9.853 -30.665 17.243 1.00 75.31 83 ARG A N 1
ATOM 666 C CA . ARG A 1 83 ? -10.542 -31.961 17.357 1.00 75.31 83 ARG A CA 1
ATOM 667 C C . ARG A 1 83 ? -10.680 -32.417 18.801 1.00 75.31 83 ARG A C 1
ATOM 669 O O . ARG A 1 83 ? -11.764 -32.804 19.208 1.00 75.31 83 ARG A O 1
ATOM 676 N N . ARG A 1 84 ? -9.638 -32.283 19.624 1.00 72.50 84 ARG A N 1
ATOM 677 C CA . ARG A 1 84 ? -9.707 -32.631 21.052 1.00 72.50 84 ARG A CA 1
ATOM 678 C C . ARG A 1 84 ? -10.712 -31.764 21.819 1.00 72.50 84 ARG A C 1
ATOM 680 O O . ARG A 1 84 ? -11.372 -32.267 22.721 1.00 72.50 84 ARG A O 1
ATOM 687 N N . LYS A 1 85 ? -10.862 -30.484 21.459 1.00 69.44 85 LYS A N 1
ATOM 688 C CA . LYS A 1 85 ? -11.895 -29.603 22.031 1.00 69.44 85 LYS A CA 1
ATOM 689 C C . LYS A 1 85 ? -13.309 -29.968 21.578 1.00 69.44 85 LYS A C 1
ATOM 691 O O . LYS A 1 85 ? -14.235 -29.777 22.358 1.00 69.44 85 LYS A O 1
ATOM 696 N N . THR A 1 86 ? -13.480 -30.454 20.349 1.00 66.12 86 THR A N 1
ATOM 697 C CA . THR A 1 86 ? -14.797 -30.805 19.797 1.00 66.12 86 THR A CA 1
ATOM 698 C C . THR A 1 86 ? -15.231 -32.235 20.122 1.00 66.12 86 THR A C 1
ATOM 700 O O . THR A 1 86 ? -16.416 -32.471 20.307 1.00 66.12 86 THR A O 1
ATOM 703 N N . GLU A 1 87 ? -14.297 -33.183 20.212 1.00 62.38 87 GLU A N 1
ATOM 704 C CA . GLU A 1 87 ? -14.560 -34.617 20.420 1.00 62.38 87 GLU A CA 1
ATOM 705 C C . GLU A 1 87 ? -14.389 -35.037 21.893 1.00 62.38 87 GLU A C 1
ATOM 707 O O . GLU A 1 87 ? -15.059 -35.955 22.352 1.00 62.38 87 GLU A O 1
ATOM 712 N N . GLY A 1 88 ? -13.533 -34.355 22.665 1.00 55.38 88 GLY A N 1
ATOM 713 C CA . GLY A 1 88 ? -13.191 -34.725 24.047 1.00 55.38 88 GLY A CA 1
ATOM 714 C C . GLY A 1 88 ? -14.040 -34.079 25.142 1.00 55.38 88 GLY A C 1
ATOM 715 O O . GLY A 1 88 ? -13.646 -34.115 26.301 1.00 55.38 88 GLY A O 1
ATOM 716 N N . ASN A 1 89 ? -15.162 -33.447 24.799 1.00 58.84 89 ASN A N 1
ATOM 717 C CA . ASN A 1 89 ? -15.924 -32.617 25.731 1.00 58.84 89 ASN A CA 1
ATOM 718 C C . ASN A 1 89 ? -17.426 -32.928 25.685 1.00 58.84 89 ASN A C 1
ATOM 720 O O . ASN A 1 89 ? -18.230 -32.017 25.790 1.00 58.84 89 ASN A O 1
ATOM 724 N N . ALA A 1 90 ? -17.832 -34.190 25.524 1.00 60.97 90 ALA A N 1
ATOM 725 C CA . ALA A 1 90 ? -19.223 -34.578 25.796 1.00 60.97 90 ALA A CA 1
ATOM 726 C C . ALA A 1 90 ? -19.554 -34.456 27.298 1.00 60.97 90 ALA A C 1
ATOM 728 O O . ALA A 1 90 ? -20.662 -34.074 27.663 1.00 60.97 90 ALA A O 1
ATOM 729 N N . GLU A 1 91 ? -18.556 -34.673 28.162 1.00 67.88 91 GLU A N 1
ATOM 730 C CA . GLU A 1 91 ? -18.691 -34.552 29.617 1.00 67.88 91 GLU A CA 1
ATOM 731 C C . GLU A 1 91 ? -18.906 -33.102 30.071 1.00 67.88 91 GLU A C 1
ATOM 733 O O . GLU A 1 91 ? -19.599 -32.866 31.051 1.00 67.88 91 GLU A O 1
ATOM 738 N N . PHE A 1 92 ? -18.357 -32.101 29.374 1.00 70.25 92 PHE A N 1
ATOM 739 C CA . PHE A 1 92 ? -18.459 -30.704 29.814 1.00 70.25 92 PHE A CA 1
ATOM 740 C C . PHE A 1 92 ? -19.890 -30.130 29.720 1.00 70.25 92 PHE A C 1
ATOM 742 O O . PHE A 1 92 ? -20.360 -29.594 30.723 1.00 70.25 92 PHE A O 1
ATOM 749 N N . PRO A 1 93 ? -20.630 -30.269 28.601 1.00 73.94 93 PRO A N 1
ATOM 750 C CA . PRO A 1 93 ? -22.051 -29.939 28.522 1.00 73.94 93 PRO A CA 1
ATOM 751 C C . PRO A 1 93 ? -22.889 -30.728 29.527 1.00 73.94 93 PRO A C 1
ATOM 753 O O . PRO A 1 93 ? -23.817 -30.180 30.115 1.00 73.94 93 PRO A O 1
ATOM 756 N N . GLU A 1 94 ? -22.559 -32.001 29.747 1.00 80.44 94 GLU A N 1
ATOM 757 C CA . GLU A 1 94 ? -23.296 -32.877 30.655 1.00 80.44 94 GLU A CA 1
ATOM 758 C C . GLU A 1 94 ? -23.090 -32.464 32.124 1.00 80.44 94 GLU A C 1
ATOM 760 O O . GLU A 1 94 ? -24.055 -32.316 32.875 1.00 80.44 94 GLU A O 1
ATOM 765 N N . ILE A 1 95 ? -21.851 -32.144 32.512 1.00 80.81 95 ILE A N 1
ATOM 766 C CA . ILE A 1 95 ? -21.495 -31.555 33.810 1.00 80.81 95 ILE A CA 1
ATOM 767 C C . ILE A 1 95 ? -22.133 -30.174 33.966 1.00 80.81 95 ILE A C 1
ATOM 769 O O . ILE A 1 95 ? -22.676 -29.875 35.026 1.00 80.81 95 ILE A O 1
ATOM 773 N N . GLN A 1 96 ? -22.115 -29.335 32.929 1.00 78.56 96 GLN A N 1
ATOM 774 C CA . GLN A 1 96 ? -22.721 -28.004 32.963 1.00 78.56 96 GLN A CA 1
ATOM 775 C C . GLN A 1 96 ? -24.242 -28.091 33.148 1.00 78.56 96 GLN A C 1
ATOM 777 O O . GLN A 1 96 ? -24.801 -27.356 33.962 1.00 78.56 96 GLN A O 1
ATOM 782 N N . SER A 1 97 ? -24.900 -29.029 32.463 1.00 85.44 97 SER A N 1
ATOM 783 C CA . SER A 1 97 ? -26.326 -29.320 32.626 1.00 85.44 97 SER A CA 1
ATOM 784 C C . SER A 1 97 ? -26.635 -29.829 34.035 1.00 85.44 97 SER A C 1
ATOM 786 O O . SER A 1 97 ? -27.542 -29.322 34.696 1.00 85.44 97 SER A O 1
ATOM 788 N N . LYS A 1 98 ? -25.838 -30.778 34.544 1.00 91.38 98 LYS A N 1
ATOM 789 C CA . LYS A 1 98 ? -26.003 -31.345 35.890 1.00 91.38 98 LYS A CA 1
ATOM 790 C C . LYS A 1 98 ? -25.771 -30.308 36.989 1.00 91.38 98 LYS A C 1
ATOM 792 O O . LYS A 1 98 ? -26.511 -30.272 37.967 1.00 91.38 98 LYS A O 1
ATOM 797 N N . LEU A 1 99 ? -24.797 -29.419 36.806 1.00 88.38 99 LEU A N 1
ATOM 798 C CA . LEU A 1 99 ? -24.548 -28.283 37.690 1.00 88.38 99 LEU A CA 1
ATOM 799 C C . LEU A 1 99 ? -25.753 -27.331 37.710 1.00 88.38 99 LEU A C 1
ATOM 801 O O . LEU A 1 99 ? -26.195 -26.924 38.781 1.00 88.38 99 LEU A O 1
ATOM 805 N N . HIS A 1 100 ? -26.315 -27.007 36.543 1.00 87.31 100 HIS A N 1
ATOM 806 C CA . HIS A 1 100 ? -27.496 -26.147 36.440 1.00 87.31 100 HIS A CA 1
ATOM 807 C C . HIS A 1 100 ? -28.727 -26.770 37.114 1.00 87.31 100 HIS A C 1
ATOM 809 O O . HIS A 1 100 ? -29.468 -26.080 37.816 1.00 87.31 100 HIS A O 1
ATOM 815 N N . GLN A 1 101 ? -28.916 -28.083 36.953 1.00 93.00 101 GLN A N 1
ATOM 816 C CA . GLN A 1 101 ? -29.982 -28.826 37.619 1.00 93.00 101 GLN A CA 1
ATOM 817 C C . GLN A 1 101 ? -29.821 -28.800 39.144 1.00 93.00 101 GLN A C 1
ATOM 819 O O . GLN A 1 101 ? -30.765 -28.445 39.847 1.00 93.00 101 GLN A O 1
ATOM 824 N N . LEU A 1 102 ? -28.617 -29.080 39.653 1.00 91.69 102 LEU A N 1
ATOM 825 C CA . LEU A 1 102 ? -28.329 -29.020 41.087 1.00 91.69 102 LEU A CA 1
ATOM 826 C C . LEU A 1 102 ? -28.518 -27.611 41.659 1.00 91.69 102 LEU A C 1
ATOM 828 O O . LEU A 1 102 ? -29.035 -27.471 42.764 1.00 91.69 102 LEU A O 1
ATOM 832 N N . PHE A 1 103 ? -28.157 -26.557 40.920 1.00 86.75 103 PHE A N 1
ATOM 833 C CA . PHE A 1 103 ? -28.440 -25.182 41.343 1.00 86.75 103 PHE A CA 1
ATOM 834 C C . PHE A 1 103 ? -29.939 -24.924 41.489 1.00 86.75 103 PHE A C 1
ATOM 836 O O . PHE A 1 103 ? -30.356 -24.309 42.470 1.00 86.75 103 PHE A O 1
ATOM 843 N N . LYS A 1 104 ? -30.747 -25.420 40.548 1.00 89.12 104 LYS A N 1
ATOM 844 C CA . LYS A 1 104 ? -32.204 -25.278 40.589 1.00 89.12 104 LYS A CA 1
ATOM 845 C C . LYS A 1 104 ? -32.815 -26.029 41.774 1.00 89.12 104 LYS A C 1
ATOM 847 O O . LYS A 1 104 ? -33.623 -25.451 42.494 1.00 89.12 104 LYS A O 1
ATOM 852 N N . GLU A 1 105 ? -32.402 -27.274 42.003 1.00 91.75 105 GLU A N 1
ATOM 853 C CA . GLU A 1 105 ? -32.854 -28.080 43.147 1.00 91.75 105 GLU A CA 1
ATOM 854 C C . GLU A 1 105 ? -32.467 -27.428 44.484 1.00 91.75 105 GLU A C 1
ATOM 856 O O . GLU A 1 105 ? -33.290 -27.323 45.390 1.00 91.75 105 GLU A O 1
ATOM 861 N N . ASN A 1 106 ? -31.242 -26.912 44.601 1.00 88.12 106 ASN A N 1
ATOM 862 C CA . ASN A 1 106 ? -30.769 -26.247 45.817 1.00 88.12 106 ASN A CA 1
ATOM 863 C C . ASN A 1 106 ? -31.533 -24.939 46.090 1.00 88.12 106 ASN A C 1
ATOM 865 O O . ASN A 1 106 ? -31.848 -24.633 47.238 1.00 88.12 106 ASN A O 1
ATOM 869 N N . PHE A 1 107 ? -31.880 -24.187 45.040 1.00 85.00 107 PHE A N 1
ATOM 870 C CA . PHE A 1 107 ? -32.713 -22.991 45.165 1.00 85.00 107 PHE A CA 1
ATOM 871 C C . PHE A 1 107 ? -34.121 -23.341 45.670 1.00 85.00 107 PHE A C 1
ATOM 873 O O . PHE A 1 107 ? -34.589 -22.753 46.638 1.00 85.00 107 PHE A O 1
ATOM 880 N N . GLN A 1 108 ? -34.747 -24.374 45.095 1.00 88.06 108 GLN A N 1
ATOM 881 C CA . GLN A 1 108 ? -36.065 -24.850 45.529 1.00 88.06 108 GLN A CA 1
ATOM 882 C C . GLN A 1 108 ? -36.064 -25.350 46.978 1.00 88.06 108 GLN A C 1
ATOM 884 O O . GLN A 1 108 ? -36.985 -25.051 47.734 1.00 88.06 108 GLN A O 1
ATOM 889 N N . LEU A 1 109 ? -35.027 -26.084 47.390 1.00 90.00 109 LEU A N 1
ATOM 890 C CA . LEU A 1 109 ? -34.892 -26.551 48.771 1.00 90.00 109 LEU A CA 1
ATOM 891 C C . LEU A 1 109 ? -34.727 -25.391 49.758 1.00 90.00 109 LEU A C 1
ATOM 893 O O . LEU A 1 109 ? -35.280 -25.454 50.858 1.00 90.00 109 LEU A O 1
ATOM 897 N N . LYS A 1 110 ? -34.002 -24.331 49.376 1.00 86.19 110 LYS A N 1
ATOM 898 C CA . LYS A 1 110 ? -33.885 -23.106 50.181 1.00 86.19 110 LYS A CA 1
ATOM 899 C C . LYS A 1 110 ? -35.228 -22.403 50.344 1.00 86.19 110 LYS A C 1
ATOM 901 O O . LYS A 1 110 ? -35.577 -22.041 51.462 1.00 86.19 110 LYS A O 1
ATOM 906 N N . ASP A 1 111 ? -35.996 -22.271 49.267 1.00 82.19 111 ASP A N 1
ATOM 907 C CA . ASP A 1 111 ? -37.329 -21.662 49.329 1.00 82.19 111 ASP A CA 1
ATOM 908 C C . ASP A 1 111 ? -38.256 -22.466 50.258 1.00 82.19 111 ASP A C 1
ATOM 910 O O . ASP A 1 111 ? -38.881 -21.905 51.158 1.00 82.19 111 ASP A O 1
ATOM 914 N N . GLN A 1 112 ? -38.255 -23.798 50.137 1.00 88.00 112 GLN A N 1
ATOM 915 C CA . GLN A 1 112 ? -39.040 -24.683 51.007 1.00 88.00 112 GLN A CA 1
ATOM 916 C C . GLN A 1 112 ? -38.625 -24.603 52.482 1.00 88.00 112 GLN A C 1
ATOM 918 O O . GLN A 1 112 ? -39.476 -24.644 53.371 1.00 88.00 112 GLN A O 1
ATOM 923 N N . THR A 1 113 ? -37.326 -24.493 52.778 1.00 89.12 113 THR A N 1
ATOM 924 C CA . THR A 1 113 ? -36.863 -24.351 54.170 1.00 89.12 113 THR A CA 1
ATOM 925 C C . THR A 1 113 ? -37.317 -23.028 54.773 1.00 89.12 113 THR A C 1
ATOM 927 O O . THR A 1 113 ? -37.810 -23.024 55.902 1.00 89.12 113 THR A O 1
ATOM 930 N N . VAL A 1 114 ? -37.247 -21.938 54.004 1.00 85.00 114 VAL A N 1
ATOM 931 C CA . VAL A 1 114 ? -37.751 -20.621 54.418 1.00 85.00 114 VAL A CA 1
ATOM 932 C C . VAL A 1 114 ? -39.263 -20.658 54.667 1.00 85.00 114 VAL A C 1
ATOM 934 O O . VAL A 1 114 ? -39.729 -20.119 55.669 1.00 85.00 114 VAL A O 1
ATOM 937 N N . GLU A 1 115 ? -40.044 -21.325 53.814 1.00 85.12 115 GLU A N 1
ATOM 938 C CA . GLU A 1 115 ? -41.493 -21.486 54.014 1.00 85.12 115 GLU A CA 1
ATOM 939 C C . GLU A 1 115 ? -41.828 -22.243 55.307 1.00 85.12 115 GLU A C 1
ATOM 941 O O . GLU A 1 115 ? -42.697 -21.816 56.073 1.00 85.12 115 GLU A O 1
ATOM 946 N N . ILE A 1 116 ? -41.116 -23.339 55.587 1.00 87.62 116 ILE A N 1
ATOM 947 C CA . ILE A 1 116 ? -41.312 -24.134 56.807 1.00 87.62 116 ILE A CA 1
ATOM 948 C C . ILE A 1 116 ? -40.932 -23.330 58.056 1.00 87.62 116 ILE A C 1
ATOM 950 O O . ILE A 1 116 ? -41.645 -23.386 59.062 1.00 87.62 116 ILE A O 1
ATOM 954 N N . GLU A 1 117 ? -39.820 -22.595 58.023 1.00 84.12 117 GLU A N 1
ATOM 955 C CA . GLU A 1 117 ? -39.404 -21.722 59.126 1.00 84.12 117 GLU A CA 1
ATOM 956 C C . GLU A 1 117 ? -40.430 -20.618 59.381 1.00 84.12 117 GLU A C 1
ATOM 958 O O . GLU A 1 117 ? -40.877 -20.458 60.519 1.00 84.12 117 GLU A O 1
ATOM 963 N N . ASN A 1 118 ? -40.900 -19.950 58.325 1.00 83.19 118 ASN A N 1
ATOM 964 C CA . ASN A 1 118 ? -41.953 -18.943 58.424 1.00 83.19 118 ASN A CA 1
ATOM 965 C C . ASN A 1 118 ? -43.228 -19.530 59.049 1.00 83.19 118 ASN A C 1
ATOM 967 O O . ASN A 1 118 ? -43.803 -18.930 59.958 1.00 83.19 118 ASN A O 1
ATOM 971 N N . ALA A 1 119 ? -43.660 -20.719 58.615 1.00 84.56 119 ALA A N 1
ATOM 972 C CA . ALA A 1 119 ? -44.851 -21.382 59.147 1.00 84.56 119 ALA A CA 1
ATOM 973 C C . ALA A 1 119 ? -44.722 -21.717 60.645 1.00 84.56 119 ALA A C 1
ATOM 975 O O . ALA A 1 119 ? -45.661 -21.488 61.416 1.00 84.56 119 ALA A O 1
ATOM 976 N N . LYS A 1 120 ? -43.555 -22.214 61.081 1.00 87.38 120 LYS A N 1
ATOM 977 C CA . LYS A 1 120 ? -43.264 -22.468 62.505 1.00 87.38 120 LYS A CA 1
ATOM 978 C C . LYS A 1 120 ? -43.314 -21.182 63.325 1.00 87.38 120 LYS A C 1
ATOM 980 O O . LYS A 1 120 ? -43.880 -21.163 64.417 1.00 87.38 120 LYS A O 1
ATOM 985 N N . GLU A 1 121 ? -42.750 -20.111 62.788 1.00 83.06 121 GLU A N 1
ATOM 986 C CA . GLU A 1 121 ? -42.686 -18.813 63.445 1.00 83.06 121 GLU A CA 1
ATOM 987 C C . GLU A 1 121 ? -44.077 -18.163 63.583 1.00 83.06 121 GLU A C 1
ATOM 989 O O . GLU A 1 121 ? -44.415 -17.644 64.648 1.00 83.06 121 GLU A O 1
ATOM 994 N N . TYR A 1 122 ? -44.938 -18.273 62.562 1.00 84.31 122 TYR A N 1
ATOM 995 C CA . TYR A 1 122 ? -46.342 -17.842 62.646 1.00 84.31 122 TYR A CA 1
ATOM 996 C C . TYR A 1 122 ? -47.140 -18.648 63.678 1.00 84.31 122 TYR A C 1
ATOM 998 O O . TYR A 1 122 ? -47.886 -18.069 64.470 1.00 84.31 122 TYR A O 1
ATOM 1006 N N . ALA A 1 123 ? -46.958 -19.971 63.723 1.00 84.00 123 ALA A N 1
ATOM 1007 C CA . ALA A 1 123 ? -47.609 -20.813 64.725 1.00 84.00 123 ALA A CA 1
ATOM 1008 C C . ALA A 1 123 ? -47.183 -20.439 66.159 1.00 84.00 123 ALA A C 1
ATOM 1010 O O . ALA A 1 123 ? -48.010 -20.438 67.074 1.00 84.00 123 ALA A O 1
ATOM 1011 N N . TYR A 1 124 ? -45.909 -20.080 66.352 1.00 85.81 124 TYR A N 1
ATOM 1012 C CA . TYR A 1 124 ? -45.389 -19.595 67.630 1.00 85.81 124 TYR A CA 1
ATOM 1013 C C . TYR A 1 124 ? -45.984 -18.233 68.022 1.00 85.81 124 TYR A C 1
ATOM 1015 O O . TYR A 1 124 ? -46.468 -18.072 69.145 1.00 85.81 124 TYR A O 1
ATOM 1023 N N . LEU A 1 125 ? -46.029 -17.272 67.092 1.00 84.38 125 LEU A N 1
ATOM 1024 C CA . LEU A 1 125 ? -46.632 -15.951 67.313 1.00 84.38 125 LEU A CA 1
ATOM 1025 C C . LEU A 1 125 ? -48.095 -16.052 67.770 1.00 84.38 125 LEU A C 1
ATOM 1027 O O . LEU A 1 125 ? -48.494 -15.374 68.721 1.00 84.38 125 LEU A O 1
ATOM 1031 N N . GLU A 1 126 ? -48.879 -16.953 67.177 1.00 84.31 126 GLU A N 1
ATOM 1032 C CA . GLU A 1 126 ? -50.293 -17.122 67.527 1.00 84.31 126 GLU A CA 1
ATOM 1033 C C . GLU A 1 126 ? -50.492 -17.748 68.922 1.00 84.31 126 GLU A C 1
ATOM 1035 O O . GLU A 1 126 ? -51.474 -17.456 69.613 1.00 84.31 126 GLU A O 1
ATOM 1040 N N . GLN A 1 127 ? -49.538 -18.563 69.394 1.00 85.88 127 GLN A N 1
ATOM 1041 C CA . GLN A 1 127 ? -49.521 -19.036 70.784 1.00 85.88 127 GLN A CA 1
ATOM 1042 C C . GLN A 1 127 ? -49.174 -17.912 71.770 1.00 85.88 127 GLN A C 1
ATOM 1044 O O . GLN A 1 127 ? -49.807 -17.808 72.826 1.00 85.88 127 GLN A O 1
ATOM 1049 N N . VAL A 1 128 ? -48.202 -17.056 71.435 1.00 84.94 128 VAL A N 1
ATOM 1050 C CA . VAL A 1 128 ? -47.790 -15.917 72.276 1.00 84.94 128 VAL A CA 1
ATOM 1051 C C . VAL A 1 128 ? -48.912 -14.887 72.388 1.00 84.94 128 VAL A C 1
ATOM 1053 O O . VAL A 1 128 ? -49.167 -14.385 73.481 1.00 84.94 128 VAL A O 1
ATOM 1056 N N . LYS A 1 129 ? -49.665 -14.650 71.309 1.00 87.88 129 LYS A N 1
ATOM 1057 C CA . LYS A 1 129 ? -50.846 -13.772 71.288 1.00 87.88 129 LYS A CA 1
ATOM 1058 C C . LYS A 1 129 ? -51.874 -14.115 72.368 1.00 87.88 129 LYS A C 1
ATOM 1060 O O . LYS A 1 129 ? -52.428 -13.214 72.990 1.00 87.88 129 LYS A O 1
ATOM 1065 N N . LYS A 1 130 ? -52.103 -15.412 72.613 1.00 85.00 130 LYS A N 1
ATOM 1066 C CA . LYS A 1 130 ? -53.054 -15.904 73.627 1.00 85.00 130 LYS A CA 1
ATOM 1067 C C . LYS A 1 130 ? -52.530 -15.778 75.060 1.00 85.00 130 LYS A C 1
ATOM 1069 O O . LYS A 1 130 ? -53.331 -15.644 75.977 1.00 85.00 130 LYS A O 1
ATOM 1074 N N . LYS A 1 131 ? -51.209 -15.856 75.261 1.00 89.44 131 LYS A N 1
ATOM 1075 C CA . LYS A 1 131 ? -50.576 -15.896 76.593 1.00 89.44 131 LYS A CA 1
ATOM 1076 C C . LYS A 1 131 ? -50.063 -14.533 77.074 1.00 89.44 131 LYS A C 1
ATOM 1078 O O . LYS A 1 131 ? -50.104 -14.270 78.270 1.00 89.44 131 LYS A O 1
ATOM 1083 N N . ALA A 1 132 ? -49.565 -13.684 76.174 1.00 89.12 132 ALA A N 1
ATOM 1084 C CA . ALA A 1 132 ? -48.910 -12.415 76.498 1.00 89.12 132 ALA A CA 1
ATOM 1085 C C . ALA A 1 132 ? -49.068 -11.378 75.355 1.00 89.12 132 ALA A C 1
ATOM 1087 O O . ALA A 1 132 ? -48.186 -11.249 74.499 1.00 89.12 132 ALA A O 1
ATOM 1088 N N . PRO A 1 133 ? -50.157 -10.584 75.343 1.00 87.56 133 PRO A N 1
ATOM 1089 C CA . PRO A 1 133 ? -50.490 -9.677 74.236 1.00 87.56 133 PRO A CA 1
ATOM 1090 C C . PRO A 1 133 ? -49.444 -8.583 73.965 1.00 87.56 133 PRO A C 1
ATOM 1092 O O . PRO A 1 133 ? -49.145 -8.277 72.811 1.00 87.56 133 PRO A O 1
ATOM 1095 N N . ASN A 1 134 ? -48.838 -8.019 75.017 1.00 89.62 134 ASN A N 1
ATOM 1096 C CA . ASN A 1 134 ? -47.803 -6.987 74.874 1.00 89.62 134 ASN A CA 1
ATOM 1097 C C . ASN A 1 134 ? -46.533 -7.537 74.205 1.00 89.62 134 ASN A C 1
ATOM 1099 O O . ASN A 1 134 ? -45.918 -6.860 73.383 1.00 89.62 134 ASN A O 1
ATOM 1103 N N . VAL A 1 135 ? -46.163 -8.782 74.524 1.00 87.56 135 VAL A N 1
ATOM 1104 C CA . VAL A 1 135 ? -45.010 -9.464 73.918 1.00 87.56 135 VAL A CA 1
ATOM 1105 C C . VAL A 1 135 ? -45.295 -9.771 72.451 1.00 87.56 135 VAL A C 1
ATOM 1107 O O . VAL A 1 135 ? -44.444 -9.516 71.605 1.00 87.56 135 VAL A O 1
ATOM 1110 N N . TYR A 1 136 ? -46.511 -10.221 72.127 1.00 89.19 136 TYR A N 1
ATOM 1111 C CA . TYR A 1 136 ? -46.942 -10.412 70.742 1.00 89.19 136 TYR A CA 1
ATOM 1112 C C . TYR A 1 136 ? -46.805 -9.128 69.911 1.00 89.19 136 TYR A C 1
ATOM 1114 O O . TYR A 1 136 ? -46.211 -9.158 68.835 1.00 89.19 136 TYR A O 1
ATOM 1122 N N . PHE A 1 137 ? -47.274 -7.982 70.417 1.00 89.31 137 PHE A N 1
ATOM 1123 C CA . PHE A 1 137 ? -47.151 -6.704 69.707 1.00 89.31 137 PHE A CA 1
ATOM 1124 C C . PHE A 1 137 ? -45.688 -6.327 69.423 1.00 89.31 137 PHE A C 1
ATOM 1126 O O . PHE A 1 137 ? -45.358 -5.919 68.308 1.00 89.31 137 PHE A O 1
ATOM 1133 N N . LEU A 1 138 ? -44.799 -6.505 70.407 1.00 90.56 138 LEU A N 1
ATOM 1134 C CA . LEU A 1 138 ? -43.366 -6.256 70.237 1.00 90.56 138 LEU A CA 1
ATOM 1135 C C . LEU A 1 138 ? -42.732 -7.221 69.226 1.00 90.56 138 LEU A C 1
ATOM 1137 O O . LEU A 1 138 ? -42.018 -6.761 68.339 1.00 90.56 138 LEU A O 1
ATOM 1141 N N . MET A 1 139 ? -43.034 -8.523 69.294 1.00 88.50 139 MET A N 1
ATOM 1142 C CA . MET A 1 139 ? -42.524 -9.506 68.326 1.00 88.50 139 MET A CA 1
ATOM 1143 C C . MET A 1 139 ? -43.013 -9.221 66.903 1.00 88.50 139 MET A C 1
ATOM 1145 O O . MET A 1 139 ? -42.240 -9.330 65.957 1.00 88.50 139 MET A O 1
ATOM 1149 N N . THR A 1 140 ? -44.266 -8.785 66.743 1.00 88.56 140 THR A N 1
ATOM 1150 C CA . THR A 1 140 ? -44.814 -8.411 65.429 1.00 88.56 140 THR A CA 1
ATOM 1151 C C . THR A 1 140 ? -44.071 -7.201 64.854 1.00 88.56 140 THR A C 1
ATOM 1153 O O . THR A 1 140 ? -43.712 -7.195 63.679 1.00 88.56 140 THR A O 1
ATOM 1156 N N . LYS A 1 141 ? -43.775 -6.192 65.688 1.00 91.56 141 LYS A N 1
ATOM 1157 C CA . LYS A 1 141 ? -42.950 -5.043 65.284 1.00 91.56 141 LYS A CA 1
ATOM 1158 C C . LYS A 1 141 ? -41.523 -5.444 64.913 1.00 91.56 141 LYS A C 1
ATOM 1160 O O . LYS A 1 141 ? -41.020 -4.951 63.910 1.00 91.56 141 LYS A O 1
ATOM 1165 N N . ILE A 1 142 ? -40.883 -6.318 65.693 1.00 90.31 142 ILE A N 1
ATOM 1166 C CA . ILE A 1 142 ? -39.537 -6.832 65.387 1.00 90.31 142 ILE A CA 1
ATOM 1167 C C . ILE A 1 142 ? -39.548 -7.534 64.027 1.00 90.31 142 ILE A C 1
ATOM 1169 O O . ILE A 1 142 ? -38.730 -7.200 63.178 1.00 90.31 142 ILE A O 1
ATOM 1173 N N . LYS A 1 143 ? -40.537 -8.397 63.772 1.00 86.12 143 LYS A N 1
ATOM 1174 C CA . LYS A 1 143 ? -40.681 -9.093 62.490 1.00 86.12 143 LYS A CA 1
ATOM 1175 C C . LYS A 1 143 ? -40.855 -8.133 61.310 1.00 86.12 143 LYS A C 1
ATOM 1177 O O . LYS A 1 143 ? -40.177 -8.281 60.299 1.00 86.12 143 LYS A O 1
ATOM 1182 N N . MET A 1 144 ? -41.686 -7.096 61.451 1.00 89.75 144 MET A N 1
ATOM 1183 C CA . MET A 1 144 ? -41.812 -6.055 60.419 1.00 89.75 144 MET A CA 1
ATOM 1184 C C . MET A 1 144 ? -40.478 -5.344 60.143 1.00 89.75 144 MET 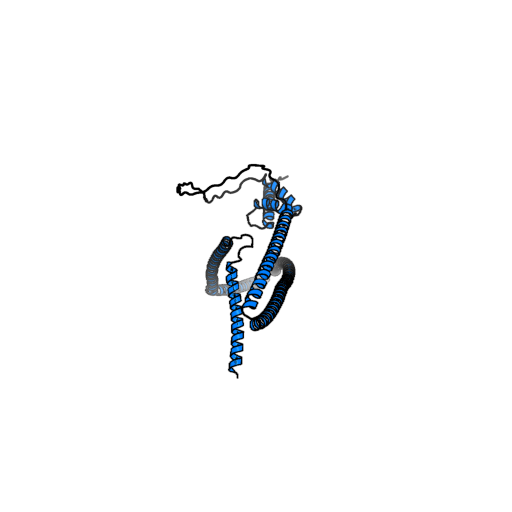A C 1
ATOM 1186 O O . MET A 1 144 ? -40.162 -5.042 58.993 1.00 89.75 144 MET A O 1
ATOM 1190 N N . ILE A 1 145 ? -39.686 -5.075 61.186 1.00 93.06 145 ILE A N 1
ATOM 1191 C CA . ILE A 1 145 ? -38.356 -4.466 61.045 1.00 93.06 145 ILE A CA 1
ATOM 1192 C C . ILE A 1 145 ? -37.388 -5.433 60.351 1.00 93.06 145 ILE A C 1
ATOM 1194 O O . ILE A 1 145 ? -36.629 -5.010 59.483 1.00 93.06 145 ILE A O 1
ATOM 1198 N N . GLU A 1 146 ? -37.414 -6.721 60.686 1.00 89.62 146 GLU A N 1
ATOM 1199 C CA . GLU A 1 146 ? -36.577 -7.745 60.053 1.00 89.62 146 GLU A CA 1
ATOM 1200 C C . GLU A 1 146 ? -36.910 -7.931 58.569 1.00 89.62 146 GLU A C 1
ATOM 1202 O O . GLU A 1 146 ? -36.001 -7.992 57.740 1.00 89.62 146 GLU A O 1
ATOM 1207 N N . GLU A 1 147 ? -38.194 -7.961 58.209 1.00 89.31 147 GLU A N 1
ATOM 1208 C CA . GLU A 1 147 ? -38.647 -7.989 56.814 1.00 89.31 147 GLU A CA 1
ATOM 1209 C C . GLU A 1 147 ? -38.194 -6.735 56.058 1.00 89.31 147 GLU A C 1
ATOM 1211 O O . GLU A 1 147 ? -37.655 -6.834 54.952 1.00 89.31 147 GLU A O 1
ATOM 1216 N N . HIS A 1 148 ? -38.326 -5.555 56.672 1.00 93.75 148 HIS A N 1
ATOM 1217 C CA . HIS A 1 148 ? -37.839 -4.312 56.080 1.00 93.75 148 HIS A CA 1
ATOM 1218 C C . HIS A 1 148 ? -36.313 -4.318 55.895 1.00 93.75 148 HIS A C 1
ATOM 1220 O O . HIS A 1 148 ? -35.819 -3.951 54.829 1.00 93.75 148 HIS A O 1
ATOM 1226 N N . ASN A 1 149 ? -35.558 -4.812 56.879 1.00 94.94 149 ASN A N 1
ATOM 1227 C CA . ASN A 1 149 ? -34.108 -4.972 56.777 1.00 94.94 149 ASN A CA 1
ATOM 1228 C C . ASN A 1 149 ? -33.714 -5.953 55.664 1.00 94.94 149 ASN A C 1
ATOM 1230 O O . ASN A 1 149 ? -32.775 -5.669 54.923 1.00 94.94 149 ASN A O 1
ATOM 1234 N N . LYS A 1 150 ? -34.437 -7.069 55.487 1.00 92.00 150 LYS A N 1
ATOM 1235 C CA . LYS A 1 150 ? -34.216 -7.999 54.363 1.00 92.00 150 LYS A CA 1
ATOM 1236 C C . LYS A 1 150 ? -34.409 -7.301 53.014 1.00 92.00 150 LYS A C 1
ATOM 1238 O O . LYS A 1 150 ? -33.572 -7.453 52.125 1.00 92.00 150 LYS A O 1
ATOM 1243 N N . LEU A 1 151 ? -35.469 -6.501 52.866 1.00 93.56 151 LEU A N 1
ATOM 1244 C CA . LEU A 1 151 ? -35.710 -5.716 51.648 1.00 93.56 151 LEU A CA 1
ATOM 1245 C C . LEU A 1 151 ? -34.592 -4.696 51.393 1.00 93.56 151 LEU A C 1
ATOM 1247 O O . LEU A 1 151 ? -34.121 -4.583 50.261 1.00 93.56 151 LEU A O 1
ATOM 1251 N N . LEU A 1 152 ? -34.128 -3.999 52.434 1.00 95.00 152 LEU A N 1
ATOM 1252 C CA . LEU A 1 152 ? -33.020 -3.046 52.332 1.00 95.00 152 LEU A CA 1
ATOM 1253 C C . LEU A 1 152 ? -31.703 -3.726 51.939 1.00 95.00 152 LEU A C 1
ATOM 1255 O O . LEU A 1 152 ? -31.005 -3.225 51.061 1.00 95.00 152 LEU A O 1
ATOM 1259 N N . ILE A 1 153 ? -31.375 -4.880 52.527 1.00 95.12 153 ILE A N 1
ATOM 1260 C CA . ILE A 1 153 ? -30.176 -5.658 52.170 1.00 95.12 153 ILE A CA 1
ATOM 1261 C C . ILE A 1 153 ? -30.231 -6.086 50.699 1.00 95.12 153 ILE A C 1
ATOM 1263 O O . ILE A 1 153 ? -29.248 -5.922 49.974 1.00 95.12 153 ILE A O 1
ATOM 1267 N N . ASN A 1 154 ? -31.383 -6.577 50.234 1.00 92.12 154 ASN A N 1
ATOM 1268 C CA . ASN A 1 154 ? -31.570 -6.949 48.833 1.00 92.12 154 ASN A CA 1
ATOM 1269 C C . ASN A 1 154 ? -31.409 -5.741 47.898 1.00 92.12 154 ASN A C 1
ATOM 1271 O O . ASN A 1 154 ? -30.729 -5.847 46.878 1.00 92.12 154 ASN A O 1
ATOM 1275 N N . ALA A 1 155 ? -31.974 -4.584 48.258 1.00 94.94 155 ALA A N 1
ATOM 1276 C CA . ALA A 1 155 ? -31.822 -3.351 47.487 1.00 94.94 155 ALA A CA 1
ATOM 1277 C C . ALA A 1 155 ? -30.357 -2.880 47.428 1.00 94.94 155 ALA A C 1
ATOM 1279 O O . ALA A 1 155 ? -29.877 -2.509 46.359 1.00 94.94 155 ALA A O 1
ATOM 1280 N N . ILE A 1 156 ? -29.619 -2.952 48.543 1.00 95.12 156 ILE A N 1
ATOM 1281 C CA . ILE A 1 156 ? -28.182 -2.636 48.585 1.00 95.12 156 ILE A CA 1
ATOM 1282 C C . ILE A 1 156 ? -27.398 -3.586 47.674 1.00 95.12 156 ILE A C 1
ATOM 1284 O O . ILE A 1 156 ? -26.588 -3.126 46.873 1.00 95.12 156 ILE A O 1
ATOM 1288 N N . SER A 1 157 ? -27.672 -4.892 47.733 1.00 94.38 157 SER A N 1
ATOM 1289 C CA . SER A 1 157 ? -27.001 -5.876 46.877 1.00 94.38 157 SER A CA 1
ATOM 1290 C C . SER A 1 157 ? -27.275 -5.634 45.387 1.00 94.38 157 SER A C 1
ATOM 1292 O O . SER A 1 157 ? -26.355 -5.709 44.573 1.00 94.38 157 SER A O 1
ATOM 1294 N N . GLN A 1 158 ? -28.510 -5.279 45.018 1.00 94.25 158 GLN A N 1
ATOM 1295 C CA . GLN A 1 158 ? -28.848 -4.898 43.644 1.00 94.25 158 GLN A CA 1
ATOM 1296 C C . GLN A 1 158 ? -28.110 -3.626 43.205 1.00 94.25 158 GLN A C 1
ATOM 1298 O O . GLN A 1 158 ? -27.545 -3.589 42.110 1.00 94.25 158 GLN A O 1
ATOM 1303 N N . LEU A 1 159 ? -28.059 -2.601 44.059 1.00 96.00 159 LEU A N 1
ATOM 1304 C CA . LEU A 1 159 ? -27.304 -1.377 43.784 1.00 96.00 159 LEU A CA 1
ATOM 1305 C C . LEU A 1 159 ? -25.803 -1.654 43.623 1.00 96.00 159 LEU A C 1
ATOM 1307 O O . LEU A 1 159 ? -25.169 -1.097 42.729 1.00 96.00 159 LEU A O 1
ATOM 1311 N N . ASP A 1 160 ? -25.229 -2.550 44.421 1.00 96.12 160 ASP A N 1
ATOM 1312 C CA . ASP A 1 160 ? -23.828 -2.944 44.279 1.00 96.12 160 ASP A CA 1
ATOM 1313 C C . ASP A 1 160 ? -23.552 -3.686 42.968 1.00 96.12 160 ASP A C 1
ATOM 1315 O O . ASP A 1 160 ? -22.558 -3.383 42.302 1.00 96.12 160 ASP A O 1
ATOM 1319 N N . ASN A 1 161 ? -24.447 -4.588 42.557 1.00 94.88 161 ASN A N 1
ATOM 1320 C CA . ASN A 1 161 ? -24.341 -5.277 41.271 1.00 94.88 161 ASN A CA 1
ATOM 1321 C C . ASN A 1 161 ? -24.405 -4.281 40.107 1.00 94.88 161 ASN A C 1
ATOM 1323 O O . ASN A 1 161 ? -23.487 -4.241 39.291 1.00 94.88 161 ASN A O 1
ATOM 1327 N N . THR A 1 162 ? -25.406 -3.392 40.091 1.00 96.44 162 THR A N 1
ATOM 1328 C CA . THR A 1 162 ? -25.520 -2.357 39.044 1.00 96.44 162 THR A CA 1
ATOM 1329 C C . THR A 1 162 ? -24.308 -1.423 39.014 1.00 96.44 162 THR A C 1
ATOM 1331 O O . THR A 1 162 ? -23.825 -1.058 37.944 1.00 96.44 162 THR A O 1
ATOM 1334 N N . ARG A 1 163 ? -23.740 -1.072 40.176 1.00 96.81 163 ARG A N 1
ATOM 1335 C CA . ARG A 1 163 ? -22.504 -0.283 40.260 1.00 96.81 163 ARG A CA 1
ATOM 1336 C C . ARG A 1 163 ? -21.304 -1.030 39.673 1.00 96.81 163 ARG A C 1
ATOM 1338 O O . ARG A 1 163 ? -20.463 -0.402 39.028 1.00 96.81 163 ARG A O 1
ATOM 1345 N N . CYS A 1 164 ? -21.190 -2.335 39.911 1.00 96.56 164 CYS A N 1
ATOM 1346 C CA . CYS A 1 164 ? -20.153 -3.170 39.306 1.00 96.56 164 CYS A CA 1
ATOM 1347 C C . CYS A 1 164 ? -20.310 -3.254 37.783 1.00 96.56 164 CYS A C 1
ATOM 1349 O O . CYS A 1 164 ? -19.322 -3.063 37.072 1.00 96.56 164 CYS A O 1
ATOM 1351 N N . ASP A 1 165 ? -21.530 -3.442 37.284 1.00 96.25 165 ASP A N 1
ATOM 1352 C CA . ASP A 1 165 ? -21.813 -3.493 35.846 1.00 96.25 165 ASP A CA 1
ATOM 1353 C C . ASP A 1 165 ? -21.454 -2.170 35.159 1.00 96.25 165 ASP A C 1
ATOM 1355 O O . ASP A 1 165 ? -20.689 -2.162 34.193 1.00 96.25 165 ASP A O 1
ATOM 1359 N N . LEU A 1 166 ? -21.865 -1.035 35.733 1.00 97.25 166 LEU A N 1
ATOM 1360 C CA . LEU A 1 166 ? -21.512 0.296 35.224 1.00 97.25 166 LEU A CA 1
ATOM 1361 C C . LEU A 1 166 ? -19.997 0.544 35.208 1.00 97.25 166 LEU A C 1
ATOM 1363 O O . LEU A 1 166 ? -19.473 1.167 34.284 1.00 97.25 166 LEU A O 1
ATOM 1367 N N . ARG A 1 167 ? -19.256 0.056 36.213 1.00 97.12 167 ARG A N 1
ATOM 1368 C CA . ARG A 1 167 ? -17.785 0.153 36.228 1.00 97.12 167 ARG A CA 1
ATOM 1369 C C . ARG A 1 167 ? -17.149 -0.672 35.112 1.00 97.12 167 ARG A C 1
ATOM 1371 O O . ARG A 1 167 ? -16.179 -0.216 34.503 1.00 97.12 167 ARG A O 1
ATOM 1378 N N . ASN A 1 168 ? -17.689 -1.856 34.839 1.00 95.50 168 ASN A N 1
ATOM 1379 C CA . ASN A 1 168 ? -17.223 -2.705 33.747 1.00 95.50 168 ASN A CA 1
ATOM 1380 C C . ASN A 1 168 ? -17.505 -2.053 32.388 1.00 95.50 168 ASN A C 1
ATOM 1382 O O . ASN A 1 168 ? -16.600 -1.968 31.557 1.00 95.50 168 ASN A O 1
ATOM 1386 N N . GLU A 1 169 ? -18.709 -1.515 32.183 1.00 97.00 169 GLU A N 1
ATOM 1387 C CA . GLU A 1 169 ? -19.063 -0.763 30.974 1.00 97.00 169 GLU A CA 1
ATOM 1388 C C . GLU A 1 169 ? -18.159 0.455 30.773 1.00 97.00 169 GLU A C 1
ATOM 1390 O O . GLU A 1 169 ? -17.597 0.637 29.693 1.00 97.00 169 GLU A O 1
ATOM 1395 N N . TYR A 1 170 ? -17.934 1.249 31.822 1.00 97.19 170 TYR A N 1
ATOM 1396 C CA . TYR A 1 170 ? -17.037 2.402 31.767 1.00 97.19 170 TYR A CA 1
ATOM 1397 C C . TYR A 1 170 ? -15.603 2.008 31.386 1.00 97.19 170 TYR A C 1
ATOM 1399 O O . TYR A 1 170 ? -14.972 2.660 30.548 1.00 97.19 170 TYR A O 1
ATOM 1407 N N . SER A 1 171 ? -15.086 0.920 31.965 1.00 96.62 171 SER A N 1
ATOM 1408 C CA . SER A 1 171 ? -13.768 0.375 31.624 1.00 96.62 171 SER A CA 1
ATOM 1409 C C . SER A 1 171 ? -13.700 -0.042 30.152 1.00 96.62 171 SER A C 1
ATOM 1411 O O . SER A 1 171 ? -12.762 0.337 29.447 1.00 96.62 171 SER A O 1
ATOM 1413 N N . ASN A 1 172 ? -14.727 -0.740 29.656 1.00 96.94 172 ASN A N 1
ATOM 1414 C CA . ASN A 1 172 ? -14.821 -1.170 28.261 1.00 96.94 172 ASN A CA 1
ATOM 1415 C C . ASN A 1 172 ? -14.871 0.022 27.295 1.00 96.94 172 ASN A C 1
ATOM 1417 O O . ASN A 1 172 ? -14.143 0.036 26.302 1.00 96.94 172 ASN A O 1
ATOM 1421 N N . ILE A 1 173 ? -15.673 1.047 27.603 1.00 97.00 173 ILE A N 1
ATOM 1422 C CA . ILE A 1 173 ? -15.764 2.278 26.805 1.00 97.00 173 ILE A CA 1
ATOM 1423 C C . ILE A 1 173 ? -14.411 2.991 26.777 1.00 97.00 173 ILE A C 1
ATOM 1425 O O . ILE A 1 173 ? -13.921 3.353 25.708 1.00 97.00 173 ILE A O 1
ATOM 1429 N N . THR A 1 174 ? -13.767 3.145 27.935 1.00 95.88 174 THR A N 1
ATOM 1430 C CA . THR A 1 174 ? -12.468 3.822 28.039 1.00 95.88 174 THR A CA 1
ATOM 1431 C C . THR A 1 174 ? -11.399 3.083 27.232 1.00 95.88 174 THR A C 1
ATOM 1433 O O . THR A 1 174 ? -10.657 3.698 26.466 1.00 95.88 174 THR A O 1
ATOM 1436 N N . GLN A 1 175 ? -11.345 1.751 27.329 1.00 96.25 175 GLN A N 1
ATOM 1437 C CA . GLN A 1 175 ? -10.441 0.940 26.512 1.00 96.25 175 GLN A CA 1
ATOM 1438 C C . GLN A 1 175 ? -10.757 1.079 25.016 1.00 96.25 175 GLN A C 1
ATOM 1440 O O . GLN A 1 175 ? -9.837 1.287 24.221 1.00 96.25 175 GLN A O 1
ATOM 1445 N N . GLY A 1 176 ? -12.037 1.048 24.636 1.00 96.75 176 GLY A N 1
ATOM 1446 C CA . GLY A 1 176 ? -12.495 1.265 23.263 1.00 96.75 176 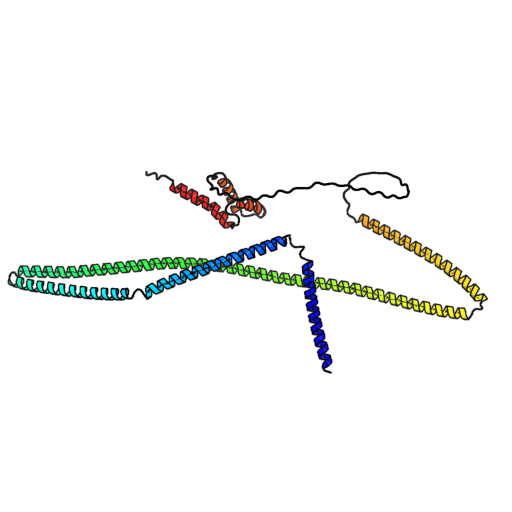GLY A CA 1
ATOM 1447 C C . GLY A 1 176 ? -12.011 2.595 22.680 1.00 96.75 176 GLY A C 1
ATOM 1448 O O . GLY A 1 176 ? -11.412 2.608 21.604 1.00 96.75 176 GLY A O 1
ATOM 1449 N N . LEU A 1 177 ? -12.157 3.692 23.428 1.00 96.25 177 LEU A N 1
ATOM 1450 C CA . LEU A 1 177 ? -11.688 5.021 23.023 1.00 96.25 177 LEU A CA 1
ATOM 1451 C C . LEU A 1 177 ? -10.165 5.063 22.820 1.00 96.25 177 LEU A C 1
ATOM 1453 O O . LEU A 1 177 ? -9.688 5.593 21.817 1.00 96.25 177 LEU A O 1
ATOM 1457 N N . THR A 1 178 ? -9.382 4.438 23.708 1.00 95.56 178 THR A N 1
ATOM 1458 C CA . THR A 1 178 ? -7.916 4.388 23.530 1.00 95.56 178 THR A CA 1
ATOM 1459 C C . THR A 1 178 ? -7.494 3.599 22.285 1.00 95.56 178 THR A C 1
ATOM 1461 O O . THR A 1 178 ? -6.498 3.933 21.636 1.00 95.56 178 THR A O 1
ATOM 1464 N N . LEU A 1 179 ? -8.233 2.543 21.926 1.00 95.81 179 LEU A N 1
ATOM 1465 C CA . LEU A 1 179 ? -7.994 1.787 20.696 1.00 95.81 179 LEU A CA 1
ATOM 1466 C C . LEU A 1 179 ? -8.381 2.604 19.460 1.00 95.81 179 LEU A C 1
ATOM 1468 O O . LEU A 1 179 ? -7.648 2.583 18.467 1.00 95.81 179 LEU A O 1
ATOM 1472 N N . GLU A 1 180 ? -9.471 3.366 19.532 1.00 96.38 180 GLU A N 1
ATOM 1473 C CA . GLU A 1 180 ? -9.906 4.270 18.468 1.00 96.38 180 GLU A CA 1
ATOM 1474 C C . GLU A 1 180 ? -8.872 5.375 18.200 1.00 96.38 180 GLU A C 1
ATOM 1476 O O . GLU A 1 180 ? -8.522 5.640 17.047 1.00 96.38 180 GLU A O 1
ATOM 1481 N N . GLU A 1 181 ? -8.299 5.978 19.243 1.00 96.69 181 GLU A N 1
ATOM 1482 C CA . GLU A 1 181 ? -7.219 6.961 19.103 1.00 96.69 181 GLU A CA 1
ATOM 1483 C C . GLU A 1 181 ? -5.976 6.363 18.437 1.00 96.69 181 GLU A C 1
ATOM 1485 O O . GLU A 1 181 ? -5.408 6.962 17.517 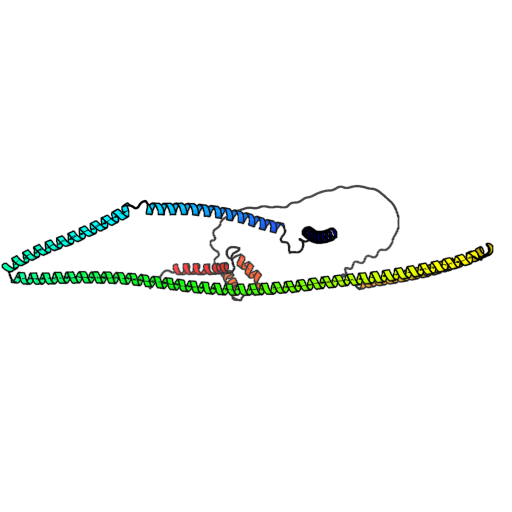1.00 96.69 181 GLU A O 1
ATOM 1490 N N . LYS A 1 182 ? -5.577 5.148 18.836 1.00 96.25 182 LYS A N 1
ATOM 1491 C CA . LYS A 1 182 ? -4.475 4.418 18.187 1.00 96.25 182 LYS A CA 1
ATOM 1492 C C . LYS A 1 182 ? -4.778 4.135 16.715 1.00 96.25 182 LYS A C 1
ATOM 1494 O O . LYS A 1 182 ? -3.883 4.253 15.875 1.00 96.25 182 LYS A O 1
ATOM 1499 N N . ALA A 1 183 ? -6.018 3.781 16.380 1.00 95.50 183 ALA A N 1
ATOM 1500 C CA . ALA A 1 183 ? -6.441 3.578 14.998 1.00 95.50 183 ALA A CA 1
ATOM 1501 C C . ALA A 1 183 ? -6.375 4.887 14.192 1.00 95.50 183 ALA A C 1
ATOM 1503 O O . ALA A 1 183 ? -5.773 4.909 13.118 1.00 95.50 183 ALA A O 1
ATOM 1504 N N . LYS A 1 184 ? -6.877 6.001 14.740 1.00 97.88 184 LYS A N 1
ATOM 1505 C CA . LYS A 1 184 ? -6.786 7.343 14.135 1.00 97.88 184 LYS A CA 1
ATOM 1506 C C . LYS A 1 184 ? -5.337 7.764 13.874 1.00 97.88 184 LYS A C 1
ATOM 1508 O O . LYS A 1 184 ? -5.033 8.298 12.808 1.00 97.88 184 LYS A O 1
ATOM 1513 N N . GLN A 1 185 ? -4.423 7.498 14.809 1.00 96.88 185 GLN A N 1
ATOM 1514 C CA . GLN A 1 185 ? -2.992 7.765 14.620 1.00 96.88 185 GLN A CA 1
ATOM 1515 C C . GLN A 1 185 ? -2.391 6.922 13.485 1.00 96.88 185 GLN A C 1
ATOM 1517 O O . GLN A 1 185 ? -1.663 7.459 12.648 1.00 96.88 185 GLN A O 1
ATOM 1522 N N . LYS A 1 186 ? -2.725 5.624 13.411 1.00 97.31 186 LYS A N 1
ATOM 1523 C CA . LYS A 1 186 ? -2.283 4.745 12.313 1.00 97.31 186 LYS A CA 1
ATOM 1524 C C . LYS A 1 186 ? -2.815 5.204 10.957 1.00 97.31 186 LYS A C 1
ATOM 1526 O O . LYS A 1 186 ? -2.046 5.229 10.001 1.00 97.31 186 LYS A O 1
ATOM 1531 N N . ILE A 1 187 ? -4.084 5.609 10.879 1.00 97.25 187 ILE A N 1
ATOM 1532 C CA . ILE A 1 187 ? -4.689 6.146 9.650 1.00 97.25 187 ILE A CA 1
ATOM 1533 C C . ILE A 1 187 ? -3.915 7.381 9.179 1.00 97.25 187 ILE A C 1
ATOM 1535 O O . ILE A 1 187 ? -3.435 7.392 8.049 1.00 97.25 187 ILE A O 1
ATOM 1539 N N . LYS A 1 188 ? -3.669 8.361 10.060 1.00 97.75 188 LYS A N 1
ATOM 1540 C CA . LYS A 1 188 ? -2.874 9.556 9.716 1.00 97.75 188 LYS A CA 1
ATOM 1541 C C . LYS A 1 188 ? -1.463 9.211 9.227 1.00 97.75 188 LYS A C 1
ATOM 1543 O O . LYS A 1 188 ? -0.948 9.847 8.307 1.00 97.75 188 LYS A O 1
ATOM 1548 N N . ALA A 1 189 ? -0.816 8.214 9.834 1.00 96.69 189 ALA A N 1
ATOM 1549 C CA . ALA A 1 189 ? 0.513 7.775 9.412 1.00 96.69 189 ALA A CA 1
ATOM 1550 C C . ALA A 1 189 ? 0.487 7.152 8.004 1.00 96.69 189 ALA A C 1
ATOM 1552 O O . ALA A 1 189 ? 1.340 7.472 7.173 1.00 96.69 189 ALA A O 1
ATOM 1553 N N . LEU A 1 190 ? -0.515 6.313 7.721 1.00 96.88 190 LEU A N 1
ATOM 1554 C CA . LEU A 1 190 ? -0.716 5.697 6.409 1.00 96.88 190 LEU A CA 1
ATOM 1555 C C . LEU A 1 190 ? -1.070 6.729 5.333 1.00 96.88 190 LEU A C 1
ATOM 1557 O O . LEU A 1 190 ? -0.508 6.675 4.245 1.00 96.88 190 LEU A O 1
ATOM 1561 N N . GLU A 1 191 ? -1.925 7.706 5.634 1.00 97.56 191 GLU A N 1
ATOM 1562 C CA . GLU A 1 191 ? -2.245 8.814 4.724 1.00 97.56 191 GLU A CA 1
ATOM 1563 C C . GLU A 1 191 ? -0.998 9.621 4.346 1.00 97.56 191 GLU A C 1
ATOM 1565 O O . GLU A 1 191 ? -0.797 9.973 3.181 1.00 97.56 191 GLU A O 1
ATOM 1570 N N . ASN A 1 192 ? -0.123 9.893 5.316 1.00 96.88 192 ASN A N 1
ATOM 1571 C CA . ASN A 1 192 ? 1.140 10.580 5.058 1.00 96.88 192 ASN A CA 1
ATOM 1572 C C . ASN A 1 192 ? 2.090 9.734 4.200 1.00 96.88 192 ASN A C 1
ATOM 1574 O O . ASN A 1 192 ? 2.730 10.274 3.295 1.00 96.88 192 ASN A O 1
ATOM 1578 N N . ALA A 1 193 ? 2.160 8.421 4.435 1.00 95.50 193 ALA A N 1
ATOM 1579 C CA . ALA A 1 193 ? 2.936 7.508 3.598 1.00 95.50 193 ALA A CA 1
ATOM 1580 C C . ALA A 1 193 ? 2.399 7.468 2.154 1.00 95.50 193 ALA A C 1
ATOM 1582 O O . ALA A 1 193 ? 3.178 7.567 1.208 1.00 95.50 193 ALA A O 1
ATOM 1583 N N . LEU A 1 194 ? 1.076 7.422 1.977 1.00 96.06 194 LEU A N 1
ATOM 1584 C CA . LEU A 1 194 ? 0.409 7.496 0.673 1.00 96.06 194 LEU A CA 1
ATOM 1585 C C . LEU A 1 194 ? 0.779 8.777 -0.083 1.00 96.06 194 LEU A C 1
ATOM 1587 O O . LEU A 1 194 ? 1.216 8.708 -1.230 1.00 96.06 194 LEU A O 1
ATOM 1591 N N . LYS A 1 195 ? 0.727 9.937 0.585 1.00 97.19 195 LYS A N 1
ATOM 1592 C CA . LYS A 1 195 ? 1.152 11.218 -0.009 1.00 97.19 195 LYS A CA 1
ATOM 1593 C C . LYS A 1 195 ? 2.612 11.190 -0.475 1.00 97.19 195 LYS A C 1
ATOM 1595 O O . LYS A 1 195 ? 2.931 11.733 -1.532 1.00 97.19 195 LYS A O 1
ATOM 1600 N N . GLN A 1 196 ? 3.514 10.562 0.282 1.00 96.19 196 GLN A N 1
ATOM 1601 C CA . GLN A 1 196 ? 4.923 10.424 -0.117 1.00 96.19 196 GLN A CA 1
ATOM 1602 C C . GLN A 1 196 ? 5.099 9.498 -1.328 1.00 96.19 196 GLN A C 1
ATOM 1604 O O . GLN A 1 196 ? 5.905 9.788 -2.223 1.00 96.19 196 GLN A O 1
ATOM 1609 N N . VAL A 1 197 ? 4.336 8.406 -1.383 1.00 96.88 197 VAL A N 1
ATOM 1610 C CA . VAL A 1 197 ? 4.308 7.499 -2.536 1.00 96.88 197 VAL A CA 1
ATOM 1611 C C . VAL A 1 197 ? 3.788 8.228 -3.775 1.00 96.88 197 VAL A C 1
ATOM 1613 O O . VAL A 1 197 ? 4.429 8.153 -4.821 1.00 96.88 197 VAL A O 1
ATOM 1616 N N . ASP A 1 198 ? 2.725 9.025 -3.663 1.00 96.81 198 ASP A N 1
ATOM 1617 C CA . ASP A 1 198 ? 2.196 9.821 -4.777 1.00 96.81 198 ASP A CA 1
ATOM 1618 C C . ASP A 1 198 ? 3.223 10.811 -5.333 1.00 96.81 198 ASP A C 1
ATOM 1620 O O . ASP A 1 198 ? 3.388 10.929 -6.550 1.00 96.81 198 ASP A O 1
ATOM 1624 N N . VAL A 1 199 ? 3.959 11.504 -4.459 1.00 97.44 199 VAL A N 1
ATOM 1625 C CA . VAL A 1 199 ? 5.062 12.385 -4.878 1.00 97.44 199 VAL A CA 1
ATOM 1626 C C . VAL A 1 199 ? 6.136 11.590 -5.626 1.00 97.44 199 VAL A C 1
ATOM 1628 O O . VAL A 1 199 ? 6.650 12.050 -6.648 1.00 97.44 199 VAL A O 1
ATOM 1631 N N . SER A 1 200 ? 6.457 10.386 -5.156 1.00 96.12 200 SER A N 1
ATOM 1632 C CA . SER A 1 200 ? 7.436 9.505 -5.801 1.00 96.12 200 SER A CA 1
ATOM 1633 C C . SER A 1 200 ? 6.956 9.038 -7.179 1.00 96.12 200 SER A C 1
ATOM 1635 O O . SER A 1 200 ? 7.718 9.097 -8.143 1.00 96.12 200 SER A O 1
ATOM 1637 N N . ILE A 1 201 ? 5.677 8.674 -7.311 1.00 95.12 201 ILE A N 1
ATOM 1638 C CA . ILE A 1 201 ? 5.052 8.312 -8.590 1.00 95.12 201 ILE A CA 1
ATOM 1639 C C . ILE A 1 201 ? 5.105 9.487 -9.571 1.00 95.12 201 ILE A C 1
ATOM 1641 O O . ILE A 1 201 ? 5.479 9.290 -10.727 1.00 95.12 201 ILE A O 1
ATOM 1645 N N . ARG A 1 202 ? 4.779 10.713 -9.137 1.00 96.62 202 ARG A N 1
ATOM 1646 C CA . ARG A 1 202 ? 4.866 11.907 -10.002 1.00 96.62 202 ARG A CA 1
ATOM 1647 C C . ARG A 1 202 ? 6.290 12.125 -10.515 1.00 96.62 202 ARG A C 1
ATOM 1649 O O . ARG A 1 202 ? 6.482 12.248 -11.722 1.00 96.62 202 ARG A O 1
ATOM 1656 N N . ARG A 1 203 ? 7.295 12.052 -9.635 1.00 96.38 203 ARG A N 1
ATOM 1657 C CA . ARG A 1 203 ? 8.715 12.170 -10.019 1.00 96.38 203 ARG A CA 1
ATOM 1658 C C . ARG A 1 203 ? 9.148 11.089 -11.011 1.00 96.38 203 ARG A C 1
ATOM 1660 O O . ARG A 1 203 ? 9.882 11.387 -11.956 1.00 96.38 203 ARG A O 1
ATOM 1667 N N . LEU A 1 204 ? 8.697 9.847 -10.818 1.00 94.88 204 LEU A N 1
ATOM 1668 C CA . LEU A 1 204 ? 8.975 8.734 -11.733 1.00 94.88 204 LEU A CA 1
ATOM 1669 C C . LEU A 1 204 ? 8.315 8.941 -13.103 1.00 94.88 204 LEU A C 1
ATOM 1671 O O . LEU A 1 204 ? 8.938 8.696 -14.133 1.00 94.88 204 LEU A O 1
ATOM 1675 N N . ARG A 1 205 ? 7.084 9.461 -13.140 1.00 95.81 205 ARG A N 1
ATOM 1676 C CA . ARG A 1 205 ? 6.409 9.821 -14.398 1.00 95.81 205 ARG A CA 1
ATOM 1677 C C . ARG A 1 205 ? 7.151 10.931 -15.143 1.00 95.81 205 ARG A C 1
ATOM 1679 O O . ARG A 1 205 ? 7.362 10.809 -16.346 1.00 95.81 205 ARG A O 1
ATOM 1686 N N . GLU A 1 206 ? 7.605 11.967 -14.442 1.00 96.50 206 GLU A N 1
ATOM 1687 C CA . GLU A 1 206 ? 8.397 13.058 -15.030 1.00 96.50 206 GLU A CA 1
ATOM 1688 C C . GLU A 1 206 ? 9.761 12.586 -15.554 1.00 96.50 206 GLU A C 1
ATOM 1690 O O . GLU A 1 206 ? 10.230 13.045 -16.596 1.00 96.50 206 GLU A O 1
ATOM 1695 N N . THR A 1 207 ? 10.433 11.676 -14.843 1.00 94.75 207 THR A N 1
ATOM 1696 C CA . THR A 1 207 ? 11.700 11.091 -15.320 1.00 94.75 207 THR A CA 1
ATOM 1697 C C . THR A 1 207 ? 11.484 10.188 -16.527 1.00 94.75 207 THR A C 1
ATOM 1699 O O . THR A 1 207 ? 12.256 10.277 -17.479 1.00 94.75 207 THR A O 1
ATOM 1702 N N . LEU A 1 208 ? 10.411 9.394 -16.550 1.00 92.56 208 LEU A N 1
ATOM 1703 C CA . LEU A 1 208 ? 10.046 8.592 -17.716 1.00 92.56 208 LEU A CA 1
ATOM 1704 C C . LEU A 1 208 ? 9.712 9.467 -18.932 1.00 92.56 208 LEU A C 1
ATOM 1706 O O . LEU A 1 208 ? 10.154 9.161 -20.036 1.00 92.56 208 LEU A O 1
ATOM 1710 N N . ALA A 1 209 ? 8.962 10.556 -18.744 1.00 94.62 209 ALA A N 1
ATOM 1711 C CA . ALA A 1 209 ? 8.628 11.491 -19.817 1.00 94.62 209 ALA A CA 1
ATOM 1712 C C . ALA A 1 209 ? 9.889 12.128 -20.423 1.00 94.62 209 ALA A C 1
ATOM 1714 O O . ALA A 1 209 ? 10.075 12.080 -21.638 1.00 94.62 209 ALA A O 1
ATOM 1715 N N . ARG A 1 210 ? 10.806 12.618 -19.575 1.00 94.62 210 ARG A N 1
ATOM 1716 C CA . ARG A 1 210 ? 12.112 13.137 -20.016 1.00 94.62 210 ARG A CA 1
ATOM 1717 C C . ARG A 1 210 ? 12.955 12.076 -20.720 1.00 94.62 210 ARG A C 1
ATOM 1719 O O . ARG A 1 210 ? 13.584 12.367 -21.730 1.00 94.62 210 ARG A O 1
ATOM 1726 N N . GLY A 1 211 ? 12.950 10.843 -20.211 1.00 92.56 211 GLY A N 1
ATOM 1727 C CA . GLY A 1 211 ? 13.632 9.714 -20.842 1.00 92.56 211 GLY A CA 1
ATOM 1728 C C . GLY A 1 211 ? 13.097 9.424 -22.245 1.00 92.56 211 GLY A C 1
ATOM 1729 O O . GLY A 1 211 ? 13.883 9.308 -23.179 1.00 92.56 211 GLY A O 1
ATOM 1730 N N . LYS A 1 212 ? 11.768 9.381 -22.415 1.00 92.50 212 LYS A N 1
ATOM 1731 C CA . LYS A 1 212 ? 11.125 9.196 -23.725 1.00 92.50 212 LYS A CA 1
ATOM 1732 C C . LYS A 1 212 ? 11.483 10.315 -24.698 1.00 92.50 212 LYS A C 1
ATOM 1734 O O . LYS A 1 212 ? 11.851 10.024 -25.828 1.00 92.50 212 LYS A O 1
ATOM 1739 N N . GLN A 1 213 ? 11.413 11.570 -24.256 1.00 93.69 213 GLN A N 1
ATOM 1740 C CA . GLN A 1 213 ? 11.780 12.716 -25.087 1.00 93.69 213 GLN A CA 1
ATOM 1741 C C . GLN A 1 213 ? 13.238 12.628 -25.556 1.00 93.69 213 GLN A C 1
ATOM 1743 O O . GLN A 1 213 ? 13.505 12.761 -26.745 1.00 93.69 213 GLN A O 1
ATOM 1748 N N . ARG A 1 214 ? 14.167 12.300 -24.651 1.00 92.56 214 ARG A N 1
ATOM 1749 C CA . ARG A 1 214 ? 15.585 12.142 -24.996 1.00 92.56 214 ARG A CA 1
ATOM 1750 C C . ARG A 1 214 ? 15.831 11.016 -26.003 1.00 92.56 214 ARG A C 1
ATOM 1752 O O . ARG A 1 214 ? 16.715 11.141 -26.839 1.00 92.56 214 ARG A O 1
ATOM 1759 N N . VAL A 1 215 ? 15.076 9.918 -25.924 1.00 89.94 215 VAL A N 1
ATOM 1760 C CA . VAL A 1 215 ? 15.155 8.840 -26.924 1.00 89.94 215 VAL A CA 1
ATOM 1761 C C . VAL A 1 215 ? 14.687 9.338 -28.291 1.00 89.94 215 VAL A C 1
ATOM 1763 O O . VAL A 1 215 ? 15.396 9.125 -29.264 1.00 89.94 215 VAL A O 1
ATOM 1766 N N . TYR A 1 216 ? 13.564 10.063 -28.362 1.00 90.12 216 TYR A N 1
ATOM 1767 C CA . TYR A 1 216 ? 13.097 10.652 -29.624 1.00 90.12 216 TYR A CA 1
ATOM 1768 C C . TYR A 1 216 ? 14.114 11.621 -30.238 1.00 90.12 216 TYR A C 1
ATOM 1770 O O . TYR A 1 216 ? 14.350 11.571 -31.443 1.00 90.12 216 TYR A O 1
ATOM 1778 N N . GLU A 1 217 ? 14.732 12.476 -29.420 1.00 91.38 217 GLU A N 1
ATOM 1779 C CA . GLU A 1 217 ? 15.784 13.400 -29.861 1.00 91.38 217 GLU A CA 1
ATOM 1780 C C . GLU A 1 217 ? 16.998 12.635 -30.414 1.00 91.38 217 GLU A C 1
ATOM 1782 O O . GLU A 1 217 ? 17.447 12.912 -31.523 1.00 91.38 217 GLU A O 1
ATOM 1787 N N . LEU A 1 218 ? 17.478 11.609 -29.701 1.00 88.06 218 LEU A N 1
ATOM 1788 C CA . LEU A 1 218 ? 18.612 10.790 -30.146 1.00 88.06 218 LEU A CA 1
ATOM 1789 C C . LEU A 1 218 ? 18.316 9.983 -31.417 1.00 88.06 218 LEU A C 1
ATOM 1791 O O . LEU A 1 218 ? 19.196 9.856 -32.267 1.00 88.06 218 LEU A O 1
ATOM 1795 N N . ASP A 1 219 ? 17.106 9.441 -31.560 1.00 87.69 219 ASP A N 1
ATOM 1796 C CA . ASP A 1 219 ? 16.695 8.720 -32.768 1.00 87.69 219 ASP A CA 1
ATOM 1797 C C . ASP A 1 219 ? 16.595 9.671 -33.970 1.00 87.69 219 ASP A C 1
ATOM 1799 O O . ASP A 1 219 ? 17.040 9.331 -35.068 1.00 87.69 219 ASP A O 1
ATOM 1803 N N . SER A 1 220 ? 16.073 10.885 -33.766 1.00 89.12 220 SER A N 1
ATOM 1804 C CA . SER A 1 220 ? 16.047 11.931 -34.793 1.00 89.12 220 SER A CA 1
ATOM 1805 C C . SER A 1 220 ? 17.461 12.334 -35.219 1.00 89.12 220 SER A C 1
ATOM 1807 O O . SER A 1 220 ? 17.761 12.349 -36.413 1.00 89.12 220 SER A O 1
ATOM 1809 N N . ASP A 1 221 ? 18.351 12.596 -34.258 1.00 88.31 221 ASP A N 1
ATOM 1810 C CA . ASP A 1 221 ? 19.752 12.944 -34.518 1.00 88.31 221 ASP A CA 1
ATOM 1811 C C . ASP A 1 221 ? 20.488 11.827 -35.258 1.00 88.31 221 ASP A C 1
ATOM 1813 O O . ASP A 1 221 ? 21.257 12.084 -36.188 1.00 88.31 221 ASP A O 1
ATOM 1817 N N . ARG A 1 222 ? 20.251 10.572 -34.864 1.00 86.12 222 ARG A N 1
ATOM 1818 C CA . ARG A 1 222 ? 20.834 9.405 -35.521 1.00 86.12 222 ARG A CA 1
ATOM 1819 C C . ARG A 1 222 ? 20.378 9.307 -36.973 1.00 86.12 222 ARG A C 1
ATOM 1821 O O . ARG A 1 222 ? 21.224 9.189 -37.855 1.00 86.12 222 ARG A O 1
ATOM 1828 N N . ASN A 1 223 ? 19.073 9.393 -37.221 1.00 85.38 223 ASN A N 1
ATOM 1829 C CA . ASN A 1 223 ? 18.524 9.338 -38.575 1.00 85.38 223 ASN A CA 1
ATOM 1830 C C . ASN A 1 223 ? 19.043 10.497 -39.438 1.00 85.38 223 ASN A C 1
ATOM 1832 O O . ASN A 1 223 ? 19.341 10.302 -40.614 1.00 85.38 223 ASN A O 1
ATOM 1836 N N . HIS A 1 224 ? 19.195 11.692 -38.858 1.00 86.50 224 HIS A N 1
ATOM 1837 C CA . HIS A 1 224 ? 19.757 12.840 -39.563 1.00 86.50 224 HIS A CA 1
ATOM 1838 C C . HIS A 1 224 ? 21.221 12.607 -39.960 1.00 86.50 224 HIS A C 1
ATOM 1840 O O . HIS A 1 224 ? 21.579 12.844 -41.111 1.00 86.50 224 HIS A O 1
ATOM 1846 N N . ARG A 1 225 ? 22.056 12.081 -39.052 1.00 85.88 225 ARG A N 1
ATOM 1847 C CA . ARG A 1 225 ? 23.455 11.738 -39.367 1.00 85.88 225 ARG A CA 1
ATOM 1848 C C . ARG A 1 225 ? 23.559 10.668 -40.448 1.00 85.88 225 ARG A C 1
ATOM 1850 O O . ARG A 1 225 ? 24.314 10.856 -41.394 1.00 85.88 225 ARG A O 1
ATOM 1857 N N . GLU A 1 226 ? 22.772 9.595 -40.344 1.00 87.19 226 GLU A N 1
ATOM 1858 C CA . GLU A 1 226 ? 22.741 8.531 -41.358 1.00 87.19 226 GLU A CA 1
ATOM 1859 C C . GLU A 1 226 ? 22.339 9.088 -42.742 1.00 87.19 226 GLU A C 1
ATOM 1861 O O . GLU A 1 226 ? 22.908 8.696 -43.761 1.00 87.19 226 GLU A O 1
ATOM 1866 N N . LEU A 1 227 ? 21.415 10.056 -42.796 1.00 81.25 227 LEU A N 1
ATOM 1867 C CA . LEU A 1 227 ? 21.006 10.713 -44.042 1.00 81.25 227 LEU A CA 1
ATOM 1868 C C . LEU A 1 227 ? 22.107 11.612 -44.625 1.00 81.25 227 LEU A C 1
ATOM 1870 O O . LEU A 1 227 ? 22.338 11.577 -45.833 1.00 81.25 227 LEU A O 1
ATOM 1874 N N . VAL A 1 228 ? 22.806 12.379 -43.784 1.00 85.88 228 VAL A N 1
ATOM 1875 C CA . VAL A 1 228 ? 23.939 13.221 -44.207 1.00 85.88 228 VAL A CA 1
ATOM 1876 C C . VAL A 1 228 ? 25.085 12.364 -44.753 1.00 85.88 228 VAL A C 1
ATOM 1878 O O . VAL A 1 228 ? 25.641 12.690 -45.801 1.00 85.88 228 VAL A O 1
ATOM 1881 N N . GLU A 1 229 ? 25.408 11.244 -44.100 1.00 89.00 229 GLU A N 1
ATOM 1882 C CA . GLU A 1 229 ? 26.425 10.299 -44.582 1.00 89.00 229 GLU A CA 1
ATOM 1883 C C . GLU A 1 229 ? 26.045 9.704 -45.945 1.00 89.00 229 GLU A C 1
ATOM 1885 O O . GLU A 1 229 ? 26.859 9.698 -46.869 1.00 89.00 229 GLU A O 1
ATOM 1890 N N . LEU A 1 230 ? 24.793 9.264 -46.114 1.00 85.12 230 LEU A N 1
ATOM 1891 C CA . LEU A 1 230 ? 24.304 8.744 -47.395 1.00 85.12 230 LEU A CA 1
ATOM 1892 C C . LEU A 1 230 ? 24.325 9.798 -48.505 1.00 85.12 230 LEU A C 1
ATOM 1894 O O . LEU A 1 230 ? 24.660 9.477 -49.645 1.00 85.12 230 LEU A O 1
ATOM 1898 N N . GLN A 1 231 ? 23.993 11.049 -48.186 1.00 84.50 231 GLN A N 1
ATOM 1899 C CA . GLN A 1 231 ? 24.057 12.149 -49.144 1.00 84.50 231 GLN A CA 1
ATOM 1900 C C . GLN A 1 231 ? 25.501 12.437 -49.577 1.00 84.50 231 GLN A C 1
ATOM 1902 O O . GLN A 1 231 ? 25.732 12.691 -50.760 1.00 84.50 231 GLN A O 1
ATOM 1907 N N . GLY A 1 232 ? 26.465 12.349 -48.653 1.00 85.81 232 GLY A N 1
ATOM 1908 C CA . GLY A 1 232 ? 27.893 12.448 -48.963 1.00 85.81 232 GLY A CA 1
ATOM 1909 C C . GLY A 1 232 ? 28.374 11.321 -49.881 1.00 85.81 232 GLY A C 1
ATOM 1910 O O . GLY A 1 232 ? 29.003 11.577 -50.901 1.00 85.81 232 GLY A O 1
ATOM 1911 N N . ILE A 1 233 ? 27.996 10.074 -49.588 1.00 89.31 233 ILE A N 1
ATOM 1912 C CA . ILE A 1 233 ? 28.337 8.926 -50.445 1.00 89.31 233 ILE A CA 1
ATOM 1913 C C . ILE A 1 233 ? 27.719 9.083 -51.844 1.00 89.31 233 ILE A C 1
ATOM 1915 O O . ILE A 1 233 ? 28.360 8.784 -52.851 1.00 89.31 233 ILE A O 1
ATOM 1919 N N . TYR A 1 234 ? 26.474 9.561 -51.927 1.00 87.00 234 TYR A N 1
ATOM 1920 C CA . TYR A 1 234 ? 25.805 9.796 -53.205 1.00 87.00 234 TYR A CA 1
ATOM 1921 C C . TYR A 1 234 ? 26.511 10.870 -54.042 1.00 87.00 234 TYR A C 1
ATOM 1923 O O . TYR A 1 234 ? 26.712 10.668 -55.239 1.00 87.00 234 TYR A O 1
ATOM 1931 N N . SER A 1 235 ? 26.907 11.995 -53.438 1.00 86.81 235 SER A N 1
ATOM 1932 C CA . SER A 1 235 ? 27.598 13.065 -54.165 1.00 86.81 235 SER A CA 1
ATOM 1933 C C . SER A 1 235 ? 28.985 12.629 -54.646 1.00 86.81 235 SER A C 1
ATOM 1935 O O . SER A 1 235 ? 29.351 12.929 -55.783 1.00 86.81 235 SER A O 1
ATOM 1937 N N . GLU A 1 236 ? 29.719 11.857 -53.840 1.00 89.75 236 GLU A N 1
ATOM 1938 C CA . GLU A 1 236 ? 30.993 11.252 -54.243 1.00 89.75 236 GLU A CA 1
ATOM 1939 C C . GLU A 1 236 ? 30.822 10.298 -55.431 1.00 89.75 236 GLU A C 1
ATOM 1941 O O . GLU A 1 236 ? 31.546 10.414 -56.420 1.00 89.75 236 GLU A O 1
ATOM 1946 N N . LEU A 1 237 ? 29.838 9.394 -55.377 1.00 87.31 237 LEU A N 1
ATOM 1947 C CA . LEU A 1 237 ? 29.545 8.467 -56.475 1.00 87.31 237 LEU A CA 1
ATOM 1948 C C . LEU A 1 237 ? 29.095 9.193 -57.748 1.00 87.31 237 LEU A C 1
ATOM 1950 O O . LEU A 1 237 ? 29.520 8.821 -58.839 1.00 87.31 237 LEU A O 1
ATOM 1954 N N . SER A 1 238 ? 28.269 10.236 -57.624 1.00 86.25 238 SER A N 1
ATOM 1955 C CA . SER A 1 238 ? 27.844 11.060 -58.762 1.00 86.25 238 SER A CA 1
ATOM 1956 C C . SER A 1 238 ? 29.040 11.744 -59.425 1.00 86.25 238 SER A C 1
ATOM 1958 O O . SER A 1 238 ? 29.170 11.712 -60.645 1.00 86.25 238 SER A O 1
ATOM 1960 N N . SER A 1 239 ? 29.956 12.294 -58.623 1.00 88.88 239 SER A N 1
ATOM 1961 C CA . SER A 1 239 ? 31.190 12.914 -59.114 1.00 88.88 239 SER A CA 1
ATOM 1962 C C . SER A 1 239 ? 32.107 11.901 -59.811 1.00 88.88 239 SER A C 1
ATOM 1964 O O . SER A 1 239 ? 32.624 12.168 -60.896 1.00 88.88 239 SER A O 1
ATOM 1966 N N . GLN A 1 240 ? 32.263 10.696 -59.247 1.00 88.19 240 GLN A N 1
ATOM 1967 C CA . GLN A 1 240 ? 33.019 9.613 -59.888 1.00 88.19 240 GLN A CA 1
ATOM 1968 C C . GLN A 1 240 ? 32.391 9.172 -61.214 1.00 88.19 240 GLN A C 1
ATOM 1970 O O . GLN A 1 240 ? 33.112 8.924 -62.181 1.00 88.19 240 GLN A O 1
ATOM 1975 N N . LEU A 1 241 ? 31.059 9.096 -61.279 1.00 88.12 241 LEU A N 1
ATOM 1976 C CA . LEU A 1 241 ? 30.338 8.751 -62.501 1.00 88.12 241 LEU A CA 1
ATOM 1977 C C . LEU A 1 241 ? 30.538 9.814 -63.587 1.00 88.12 241 LEU A C 1
ATOM 1979 O O . LEU A 1 241 ? 30.835 9.464 -64.726 1.00 88.12 241 LEU A O 1
ATOM 1983 N N . GLU A 1 242 ? 30.428 11.098 -63.243 1.00 88.38 242 GLU A N 1
ATOM 1984 C CA . GLU A 1 242 ? 30.701 12.201 -64.171 1.00 88.38 242 GLU A CA 1
ATOM 1985 C C . GLU A 1 242 ? 32.155 12.185 -64.655 1.00 88.38 242 GLU A C 1
ATOM 1987 O O . GLU A 1 242 ? 32.412 12.318 -65.853 1.00 88.38 242 GLU A O 1
ATOM 1992 N N . ALA A 1 243 ? 33.113 11.967 -63.750 1.00 87.50 243 ALA A N 1
ATOM 1993 C CA . ALA A 1 243 ? 34.526 11.852 -64.098 1.00 87.50 243 ALA A CA 1
ATOM 1994 C C . ALA A 1 243 ? 34.779 10.688 -65.070 1.00 87.50 243 ALA A C 1
ATOM 1996 O O . ALA A 1 243 ? 35.433 10.880 -66.096 1.00 87.50 243 ALA A O 1
ATOM 1997 N N . SER A 1 244 ? 34.205 9.514 -64.793 1.00 85.75 244 SER A N 1
ATOM 1998 C CA . SER A 1 244 ? 34.309 8.337 -65.659 1.00 85.75 244 SER A CA 1
ATOM 1999 C C . SER A 1 244 ? 33.622 8.555 -67.011 1.00 85.75 244 SER A C 1
ATOM 2001 O O . SER A 1 244 ? 34.195 8.231 -68.048 1.00 85.75 244 SER A O 1
ATOM 2003 N N . SER A 1 245 ? 32.441 9.179 -67.036 1.00 87.50 245 SER A N 1
ATOM 2004 C CA . SER A 1 245 ? 31.741 9.535 -68.277 1.00 87.50 245 SER A CA 1
ATOM 2005 C C . SER A 1 245 ? 32.576 10.485 -69.139 1.00 87.50 245 SER A C 1
ATOM 2007 O O . SER A 1 245 ? 32.695 10.295 -70.350 1.00 87.50 245 SER A O 1
ATOM 2009 N N . AS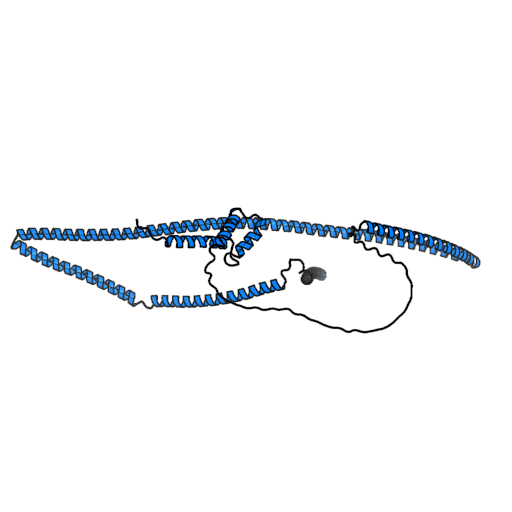N A 1 246 ? 33.202 11.488 -68.520 1.00 89.00 246 ASN A N 1
ATOM 2010 C CA . ASN A 1 246 ? 34.100 12.412 -69.208 1.00 89.00 246 ASN A CA 1
ATOM 2011 C C . ASN A 1 246 ? 35.347 11.703 -69.755 1.00 89.00 246 ASN A C 1
ATOM 2013 O O . ASN A 1 246 ? 35.810 12.027 -70.848 1.00 89.00 246 ASN A O 1
ATOM 2017 N N . GLU A 1 247 ? 35.896 10.738 -69.019 1.00 90.19 247 GLU A N 1
ATOM 2018 C CA . GLU A 1 247 ? 37.032 9.930 -69.467 1.00 90.19 247 GLU A CA 1
ATOM 2019 C C . GLU A 1 247 ? 36.664 9.033 -70.656 1.00 90.19 247 GLU A C 1
ATOM 2021 O O . GLU A 1 247 ? 37.387 9.019 -71.652 1.00 90.19 247 GLU A O 1
ATOM 2026 N N . ILE A 1 248 ? 35.501 8.376 -70.614 1.00 87.94 248 ILE A N 1
ATOM 2027 C CA . ILE A 1 248 ? 34.973 7.582 -71.732 1.00 87.94 248 ILE A CA 1
ATOM 2028 C C . ILE A 1 248 ? 34.810 8.453 -72.981 1.00 87.94 248 ILE A C 1
ATOM 2030 O O . ILE A 1 248 ? 35.261 8.064 -74.055 1.00 87.94 248 ILE A O 1
ATOM 2034 N N . MET A 1 249 ? 34.227 9.649 -72.852 1.00 87.12 249 MET A N 1
ATOM 2035 C CA . MET A 1 249 ? 34.067 10.572 -73.983 1.00 87.12 249 MET A CA 1
ATOM 2036 C C . MET A 1 249 ? 35.413 11.013 -74.570 1.00 87.12 249 MET A C 1
ATOM 2038 O O . MET A 1 249 ? 35.563 11.073 -75.790 1.00 87.12 249 MET A O 1
ATOM 2042 N N . LYS A 1 250 ? 36.417 11.278 -73.724 1.00 89.25 250 LYS A N 1
ATOM 2043 C CA . LYS A 1 250 ? 37.780 11.596 -74.183 1.00 89.25 250 LYS A CA 1
ATOM 2044 C C . LYS A 1 250 ? 38.413 10.432 -74.938 1.00 89.25 250 LYS A C 1
ATOM 2046 O O . LYS A 1 250 ? 39.000 10.649 -75.993 1.00 89.25 250 LYS A O 1
ATOM 2051 N N . LEU A 1 251 ? 38.292 9.212 -74.415 1.00 87.44 251 LEU A N 1
ATOM 2052 C CA . LEU A 1 251 ? 38.807 8.012 -75.075 1.00 87.44 251 LEU A CA 1
ATOM 2053 C C . LEU A 1 251 ? 38.093 7.756 -76.404 1.00 87.44 251 LEU A C 1
ATOM 2055 O O . LEU A 1 251 ? 38.754 7.446 -77.388 1.00 87.44 251 LEU A O 1
ATOM 2059 N N . TYR A 1 252 ? 36.775 7.945 -76.457 1.00 89.00 252 TYR A N 1
ATOM 2060 C CA . TYR A 1 252 ? 35.996 7.816 -77.686 1.00 89.00 252 TYR A CA 1
ATOM 2061 C C . TYR A 1 252 ? 36.450 8.813 -78.758 1.00 89.00 252 TYR A C 1
ATOM 2063 O O . TYR A 1 252 ? 36.686 8.425 -79.901 1.00 89.00 252 TYR A O 1
ATOM 2071 N N . ASN A 1 253 ? 36.640 10.081 -78.382 1.00 88.88 253 ASN A N 1
ATOM 2072 C CA . ASN A 1 253 ? 37.173 11.093 -79.294 1.00 88.88 253 ASN A CA 1
ATOM 2073 C C . ASN A 1 253 ? 38.574 10.717 -79.784 1.00 88.88 253 ASN A C 1
ATOM 2075 O O . ASN A 1 253 ? 38.830 10.794 -80.980 1.00 88.88 253 ASN A O 1
ATOM 2079 N N . LYS A 1 254 ? 39.440 10.225 -78.891 1.00 87.94 254 LYS A N 1
ATOM 2080 C CA . LYS A 1 254 ? 40.788 9.785 -79.257 1.00 87.94 254 LYS A CA 1
ATOM 2081 C C . LYS A 1 254 ? 40.778 8.599 -80.222 1.00 87.94 254 LYS A C 1
ATOM 2083 O O . LYS A 1 254 ? 41.559 8.590 -81.161 1.00 87.94 254 LYS A O 1
ATOM 2088 N N . ILE A 1 255 ? 39.882 7.627 -80.025 1.00 86.25 255 ILE A N 1
ATOM 2089 C CA . ILE A 1 255 ? 39.693 6.510 -80.965 1.00 86.25 255 ILE A CA 1
ATOM 2090 C C . ILE A 1 255 ? 39.292 7.050 -82.339 1.00 86.25 255 ILE A C 1
ATOM 2092 O O . ILE A 1 255 ? 39.882 6.667 -83.346 1.00 86.25 255 ILE A O 1
ATOM 2096 N N . LYS A 1 256 ? 38.332 7.980 -82.379 1.00 87.38 256 LYS A N 1
ATOM 2097 C CA . LYS A 1 256 ? 37.870 8.586 -83.628 1.00 87.38 256 LYS A CA 1
ATOM 2098 C C . LYS A 1 256 ? 38.992 9.342 -84.351 1.00 87.38 256 LYS A C 1
ATOM 2100 O O . LYS A 1 256 ? 39.151 9.163 -85.553 1.00 87.38 256 LYS A O 1
ATOM 2105 N N . GLU A 1 257 ? 39.779 10.132 -83.623 1.00 89.94 257 GLU A N 1
ATOM 2106 C CA . GLU A 1 257 ? 40.962 10.821 -84.156 1.00 89.94 257 GLU A CA 1
ATOM 2107 C C . GLU A 1 257 ? 41.976 9.816 -84.720 1.00 89.94 257 GLU A C 1
ATOM 2109 O O . GLU A 1 257 ? 42.404 9.956 -85.863 1.00 89.94 257 GLU A O 1
ATOM 2114 N N . THR A 1 258 ? 42.291 8.742 -83.986 1.00 84.69 258 THR A N 1
ATOM 2115 C CA . THR A 1 258 ? 43.210 7.702 -84.480 1.00 84.69 258 THR A CA 1
ATOM 2116 C C . THR A 1 258 ? 42.669 6.954 -85.701 1.00 84.69 258 THR A C 1
ATOM 2118 O O . THR A 1 258 ? 43.437 6.620 -86.599 1.00 84.69 258 THR A O 1
ATOM 2121 N N . ASP A 1 259 ? 41.357 6.715 -85.789 1.00 85.81 259 ASP A N 1
ATOM 2122 C CA . ASP A 1 259 ? 40.735 6.104 -86.970 1.00 85.81 259 ASP A CA 1
ATOM 2123 C C . ASP A 1 259 ? 40.832 7.023 -88.199 1.00 85.81 259 ASP A C 1
ATOM 2125 O O . ASP A 1 259 ? 41.053 6.550 -89.319 1.00 85.81 259 ASP A O 1
ATOM 2129 N N . GLU A 1 260 ? 40.667 8.335 -88.009 1.00 86.56 260 GLU A N 1
ATOM 2130 C CA . GLU A 1 260 ? 40.857 9.345 -89.055 1.00 86.56 260 GLU A CA 1
ATOM 2131 C C . GLU A 1 260 ? 42.329 9.410 -89.502 1.00 86.56 260 GLU A C 1
ATOM 2133 O O . GLU A 1 260 ? 42.600 9.393 -90.706 1.00 86.56 260 GLU A O 1
ATOM 2138 N N . GLU A 1 261 ? 43.280 9.370 -88.564 1.00 8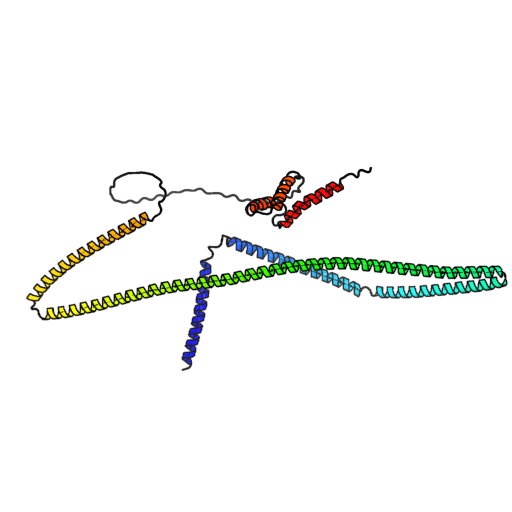3.94 261 GLU A N 1
ATOM 2139 C CA . GLU A 1 261 ? 44.720 9.293 -88.850 1.00 83.94 261 GLU A CA 1
ATOM 2140 C C . GLU A 1 261 ? 45.092 8.025 -89.633 1.00 83.94 261 GLU A C 1
ATOM 2142 O O . GLU A 1 261 ? 45.800 8.104 -90.638 1.00 83.94 261 GLU A O 1
ATOM 2147 N N . ILE A 1 262 ? 44.580 6.854 -89.232 1.00 80.75 262 ILE A N 1
ATOM 2148 C CA . ILE A 1 262 ? 44.820 5.579 -89.927 1.00 80.75 262 ILE A CA 1
ATOM 2149 C C . ILE A 1 262 ? 44.285 5.628 -91.361 1.00 80.75 262 ILE A C 1
ATOM 2151 O O . ILE A 1 262 ? 44.938 5.130 -92.282 1.00 80.75 262 ILE A O 1
ATOM 2155 N N . LYS A 1 263 ? 43.101 6.212 -91.581 1.00 82.69 263 LYS A N 1
ATOM 2156 C CA . LYS A 1 263 ? 42.543 6.379 -92.933 1.00 82.69 263 LYS A CA 1
ATOM 2157 C C . LYS A 1 263 ? 43.421 7.290 -93.785 1.00 82.69 263 LYS A C 1
ATOM 2159 O O . LYS A 1 263 ? 43.785 6.893 -94.890 1.00 82.69 263 LYS A O 1
ATOM 2164 N N . ALA A 1 264 ? 43.817 8.446 -93.253 1.00 80.25 264 ALA A N 1
ATOM 2165 C CA . ALA A 1 264 ? 44.689 9.386 -93.950 1.00 80.25 264 ALA A CA 1
ATOM 2166 C C . ALA A 1 264 ? 46.062 8.769 -94.289 1.00 80.25 264 ALA A C 1
ATOM 2168 O O . ALA A 1 264 ? 46.585 8.964 -95.388 1.00 80.25 264 ALA A O 1
ATOM 2169 N N . GLU A 1 265 ? 46.644 7.983 -93.379 1.00 75.19 265 GLU A N 1
ATOM 2170 C CA . GLU A 1 265 ? 47.932 7.316 -93.600 1.00 75.19 265 GLU A CA 1
ATOM 2171 C C . GLU A 1 265 ? 47.832 6.169 -94.621 1.00 75.19 265 GLU A C 1
ATOM 2173 O O . GLU A 1 265 ? 48.725 5.992 -95.456 1.00 75.19 265 GLU A O 1
ATOM 2178 N N . ASN A 1 266 ? 46.729 5.412 -94.600 1.00 74.56 266 ASN A N 1
ATOM 2179 C CA . ASN A 1 266 ? 46.440 4.379 -95.596 1.00 74.56 266 ASN A CA 1
ATOM 2180 C C . ASN A 1 266 ? 46.249 4.964 -97.001 1.00 74.56 266 ASN A C 1
ATOM 2182 O O . ASN A 1 266 ? 46.698 4.363 -97.977 1.00 74.56 266 ASN A O 1
ATOM 2186 N N . GLU A 1 267 ? 45.596 6.120 -97.124 1.00 74.06 267 GLU A N 1
ATOM 2187 C CA . GLU A 1 267 ? 45.459 6.826 -98.403 1.00 74.06 267 GLU A CA 1
ATOM 2188 C C . GLU A 1 267 ? 46.809 7.344 -98.912 1.00 74.06 267 GLU A C 1
ATOM 2190 O O . GLU A 1 267 ? 47.145 7.121 -100.076 1.00 74.06 267 GLU A O 1
ATOM 2195 N N . LYS A 1 268 ? 47.640 7.930 -98.036 1.00 67.12 268 LYS A N 1
ATOM 2196 C CA . LYS A 1 268 ? 49.008 8.353 -98.390 1.00 67.12 268 LYS A CA 1
ATOM 2197 C C . LYS A 1 268 ? 49.865 7.188 -98.878 1.00 67.12 268 LYS A C 1
ATOM 2199 O O . LYS A 1 268 ? 50.503 7.293 -99.925 1.00 67.12 268 LYS A O 1
ATOM 2204 N N . SER A 1 269 ? 49.838 6.069 -98.157 1.00 60.97 269 SER A N 1
ATOM 2205 C CA . SER A 1 269 ? 50.655 4.885 -98.442 1.00 60.97 269 SER A CA 1
ATOM 2206 C C . SER A 1 269 ? 50.264 4.178 -99.743 1.00 60.97 269 SER A C 1
ATOM 2208 O O . SER A 1 269 ? 51.109 3.551 -100.374 1.00 60.97 269 SER A O 1
ATOM 2210 N N . LYS A 1 270 ? 49.008 4.307 -100.190 1.00 64.06 270 LYS A N 1
ATOM 2211 C CA . LYS A 1 270 ? 48.543 3.774 -101.481 1.00 64.06 270 LYS A CA 1
ATOM 2212 C C . LYS A 1 270 ? 48.948 4.625 -102.691 1.00 64.06 270 LYS A C 1
ATOM 2214 O O . LYS A 1 270 ? 48.822 4.135 -103.808 1.00 64.06 270 LYS A O 1
ATOM 2219 N N . SER A 1 271 ? 49.409 5.866 -102.495 1.00 59.16 271 SER A N 1
ATOM 2220 C CA . SER A 1 271 ? 49.726 6.798 -103.594 1.00 59.16 271 SER A CA 1
ATOM 2221 C C . SER A 1 271 ? 51.221 6.971 -103.896 1.00 59.16 271 SER A C 1
ATOM 2223 O O . SER A 1 271 ? 51.558 7.614 -104.885 1.00 59.16 271 SER A O 1
ATOM 2225 N N . LEU A 1 272 ? 52.114 6.416 -103.068 1.00 59.09 272 LEU A N 1
ATOM 2226 C CA . LEU A 1 272 ? 53.560 6.664 -103.139 1.00 59.09 272 LEU A CA 1
ATOM 2227 C C . LEU A 1 272 ? 54.326 5.459 -103.704 1.00 59.09 272 LEU A C 1
ATOM 2229 O O . LEU A 1 272 ? 54.164 4.331 -103.239 1.00 59.09 272 LEU A O 1
ATOM 2233 N N . GLU A 1 273 ? 55.224 5.715 -104.658 1.00 60.62 273 GLU A N 1
ATOM 2234 C CA . GLU A 1 273 ? 56.194 4.734 -105.161 1.00 60.62 273 GLU A CA 1
ATOM 2235 C C . GLU A 1 273 ? 57.204 4.341 -104.049 1.00 60.62 273 GLU A C 1
ATOM 2237 O O . GLU A 1 273 ? 57.558 5.177 -103.205 1.00 60.62 273 GLU A O 1
ATOM 2242 N N . PRO A 1 274 ? 57.740 3.102 -104.020 1.00 62.75 274 PRO A N 1
ATOM 2243 C CA . PRO A 1 274 ? 58.535 2.580 -102.895 1.00 62.75 274 PRO A CA 1
ATOM 2244 C C . PRO A 1 274 ? 59.756 3.432 -102.494 1.00 62.75 274 PRO A C 1
ATOM 2246 O O . PRO A 1 274 ? 60.148 3.464 -101.324 1.00 62.75 274 PRO A O 1
ATOM 2249 N N . GLY A 1 275 ? 60.364 4.139 -103.454 1.00 65.00 275 GLY A N 1
ATOM 2250 C CA . GLY A 1 275 ? 61.496 5.041 -103.211 1.00 65.00 275 GLY A CA 1
ATOM 2251 C C . GLY A 1 275 ? 61.113 6.357 -102.521 1.00 65.00 275 GLY A C 1
ATOM 2252 O O . GLY A 1 275 ? 61.898 6.888 -101.731 1.00 65.00 275 GLY A O 1
ATOM 2253 N N . GLU A 1 276 ? 59.907 6.868 -102.773 1.00 67.19 276 GLU A N 1
ATOM 2254 C CA . GLU A 1 276 ? 59.373 8.085 -102.148 1.00 67.19 276 GLU A CA 1
ATOM 2255 C C . GLU A 1 276 ? 58.842 7.794 -100.743 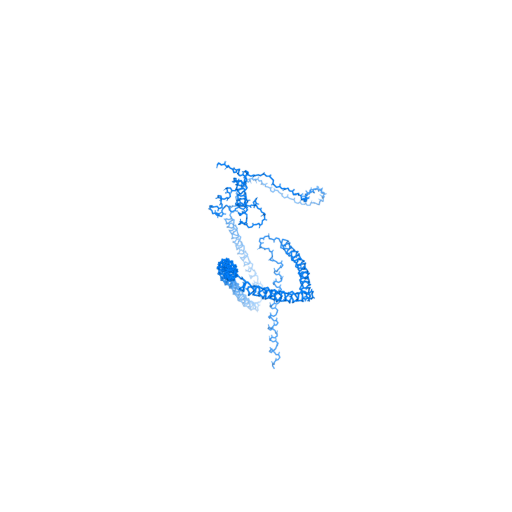1.00 67.19 276 GLU A C 1
ATOM 2257 O O . GLU A 1 276 ? 59.106 8.555 -99.810 1.00 67.19 276 GLU A O 1
ATOM 2262 N N . LEU A 1 277 ? 58.218 6.626 -100.559 1.00 66.25 277 LEU A N 1
ATOM 2263 C CA . LEU A 1 277 ? 57.775 6.138 -99.255 1.00 66.25 277 LEU A CA 1
ATOM 2264 C C . LEU A 1 277 ? 58.945 6.007 -98.265 1.00 66.25 277 LEU A C 1
ATOM 2266 O O . LEU A 1 277 ? 58.839 6.428 -97.117 1.00 66.25 277 LEU A O 1
ATOM 2270 N N . ASN A 1 278 ? 60.097 5.488 -98.702 1.00 70.69 278 ASN A N 1
ATOM 2271 C CA . ASN A 1 278 ? 61.267 5.312 -97.831 1.00 70.69 278 ASN A CA 1
ATOM 2272 C C . ASN A 1 278 ? 61.876 6.660 -97.387 1.00 70.69 278 ASN A C 1
ATOM 2274 O O . ASN A 1 278 ? 62.312 6.807 -96.244 1.00 70.69 278 ASN A O 1
ATOM 2278 N N . LYS A 1 279 ? 61.860 7.681 -98.258 1.00 74.56 279 LYS A N 1
ATOM 2279 C CA . LYS A 1 279 ? 62.266 9.048 -97.885 1.00 74.56 279 LYS A CA 1
ATOM 2280 C C . LYS A 1 279 ? 61.279 9.680 -96.903 1.00 74.56 279 LYS A C 1
ATOM 2282 O O . LYS A 1 279 ? 61.726 10.211 -95.890 1.00 74.56 279 LYS A O 1
ATOM 2287 N N . ALA A 1 280 ? 59.975 9.566 -97.168 1.00 74.44 280 ALA A N 1
ATOM 2288 C CA . ALA A 1 280 ? 58.919 10.088 -96.301 1.00 74.44 280 ALA A CA 1
ATOM 2289 C C . ALA A 1 280 ? 58.929 9.435 -94.907 1.00 74.44 280 ALA A C 1
ATOM 2291 O O . ALA A 1 280 ? 58.783 10.118 -93.893 1.00 74.44 280 ALA A O 1
ATOM 2292 N N . LEU A 1 281 ? 59.174 8.122 -94.840 1.00 74.38 281 LEU A N 1
ATOM 2293 C CA . LEU A 1 281 ? 59.322 7.400 -93.579 1.00 74.38 281 LEU A CA 1
ATOM 2294 C C . LEU A 1 281 ? 60.549 7.875 -92.799 1.00 74.38 281 LEU A C 1
ATOM 2296 O O . LEU A 1 281 ? 60.428 8.098 -91.604 1.00 74.38 281 LEU A O 1
ATOM 2300 N N . ARG A 1 282 ? 61.703 8.098 -93.445 1.00 77.62 282 ARG A N 1
ATOM 2301 C CA . ARG A 1 282 ? 62.910 8.617 -92.769 1.00 77.62 282 ARG A CA 1
ATOM 2302 C C . ARG A 1 282 ? 62.718 10.024 -92.203 1.00 77.62 282 ARG A C 1
ATOM 2304 O O . ARG A 1 282 ? 63.202 10.295 -91.109 1.00 77.62 282 ARG A O 1
ATOM 2311 N N . THR A 1 283 ? 62.022 10.910 -92.916 1.00 79.69 283 THR A N 1
ATOM 2312 C CA . THR A 1 283 ? 61.683 12.245 -92.394 1.00 79.69 283 THR A CA 1
ATOM 2313 C C . THR A 1 283 ? 60.707 12.159 -91.227 1.00 79.69 283 THR A C 1
ATOM 2315 O O . THR A 1 283 ? 60.952 12.785 -90.203 1.00 79.69 283 THR A O 1
ATOM 2318 N N . LYS A 1 284 ? 59.674 11.313 -91.326 1.00 77.94 284 LYS A N 1
ATOM 2319 C CA . LYS A 1 284 ? 58.698 11.105 -90.247 1.00 77.94 284 LYS A CA 1
ATOM 2320 C C . LYS A 1 284 ? 59.332 10.464 -89.008 1.00 77.94 284 LYS A C 1
ATOM 2322 O O . LYS A 1 284 ? 58.980 10.815 -87.891 1.00 77.94 284 LYS A O 1
ATOM 2327 N N . LEU A 1 285 ? 60.305 9.567 -89.193 1.00 80.81 285 LEU A N 1
ATOM 2328 C CA . LEU A 1 285 ? 61.083 8.972 -88.101 1.00 80.81 285 LEU A CA 1
ATOM 2329 C C . LEU A 1 285 ? 61.868 10.049 -87.348 1.00 80.81 285 LEU A C 1
ATOM 2331 O O . LEU A 1 285 ? 61.809 10.104 -86.127 1.00 80.81 285 LEU A O 1
ATOM 2335 N N . LYS A 1 286 ? 62.514 10.957 -88.085 1.00 80.81 286 LYS A N 1
ATOM 2336 C CA . LYS A 1 286 ? 63.251 12.080 -87.502 1.00 80.81 286 LYS A CA 1
ATOM 2337 C C . LYS A 1 286 ? 62.333 13.071 -86.772 1.00 80.81 286 LYS A C 1
ATOM 2339 O O . LYS A 1 286 ? 62.659 13.511 -85.679 1.00 80.81 286 LYS A O 1
ATOM 2344 N N . GLU A 1 287 ? 61.163 13.375 -87.334 1.00 82.69 287 GLU A N 1
ATOM 2345 C CA . GLU A 1 287 ? 60.150 14.213 -86.674 1.00 82.69 287 GLU A CA 1
ATOM 2346 C C . GLU A 1 287 ? 59.610 13.568 -85.389 1.00 82.69 287 GLU A C 1
ATOM 2348 O O . GLU A 1 287 ? 59.433 14.255 -84.385 1.00 82.69 287 GLU A O 1
ATOM 2353 N N . LEU A 1 288 ? 59.372 12.252 -85.394 1.00 81.25 288 LEU A N 1
ATOM 2354 C CA . LEU A 1 288 ? 58.951 11.516 -84.201 1.00 81.25 288 LEU A CA 1
ATOM 2355 C C . LEU A 1 288 ? 60.061 11.462 -83.142 1.00 81.25 288 LEU A C 1
ATOM 2357 O O . LEU A 1 288 ? 59.760 11.593 -81.960 1.00 81.25 288 LEU A O 1
ATOM 2361 N N . GLU A 1 289 ? 61.328 11.318 -83.535 1.00 81.19 289 GLU A N 1
ATOM 2362 C CA . GLU A 1 289 ? 62.477 11.399 -82.619 1.00 81.19 289 GLU A CA 1
ATOM 2363 C C . GLU A 1 289 ? 62.572 12.780 -81.949 1.00 81.19 289 GLU A C 1
ATOM 2365 O O . GLU A 1 289 ? 62.738 12.861 -80.729 1.00 81.19 289 GLU A O 1
ATOM 2370 N N . ASP A 1 290 ? 62.389 13.860 -82.716 1.00 82.62 290 ASP A N 1
ATOM 2371 C CA . ASP A 1 290 ? 62.372 15.230 -82.189 1.00 82.62 290 ASP A CA 1
ATOM 2372 C C . ASP A 1 290 ? 61.170 15.466 -81.251 1.00 82.62 290 ASP A C 1
ATOM 2374 O O . ASP A 1 290 ? 61.316 16.078 -80.188 1.00 82.62 290 ASP A O 1
ATOM 2378 N N . GLN A 1 291 ? 59.988 14.935 -81.589 1.00 82.00 291 GLN A N 1
ATOM 2379 C CA . GLN A 1 291 ? 58.802 15.000 -80.726 1.00 82.00 291 GLN A CA 1
ATOM 2380 C C . GLN A 1 291 ? 58.986 14.211 -79.426 1.00 82.00 291 GLN A C 1
ATOM 2382 O O . GLN A 1 291 ? 58.625 14.715 -78.362 1.00 82.00 291 GLN A O 1
ATOM 2387 N N . ILE A 1 292 ? 59.577 13.013 -79.483 1.00 81.44 292 ILE A N 1
ATOM 2388 C CA . ILE A 1 292 ? 59.882 12.208 -78.293 1.00 81.44 292 ILE A CA 1
ATOM 2389 C C . ILE A 1 292 ? 60.826 12.985 -77.372 1.00 81.44 292 ILE A C 1
ATOM 2391 O O . ILE A 1 292 ? 60.520 13.153 -76.190 1.00 81.44 292 ILE A O 1
ATOM 2395 N N . ALA A 1 293 ? 61.908 13.548 -77.918 1.00 81.62 293 ALA A N 1
ATOM 2396 C CA . ALA A 1 293 ? 62.864 14.337 -77.145 1.00 81.62 293 ALA A CA 1
ATOM 2397 C C . ALA A 1 293 ? 62.215 15.555 -76.461 1.00 81.62 293 ALA A C 1
ATOM 2399 O O . ALA A 1 293 ? 62.561 15.892 -75.324 1.00 81.62 293 ALA A O 1
ATOM 2400 N N . GLU A 1 294 ? 61.256 16.207 -77.120 1.00 84.12 294 GLU A N 1
ATOM 2401 C CA . GLU A 1 294 ? 60.517 17.329 -76.541 1.00 84.12 294 GLU A CA 1
ATOM 2402 C C . GLU A 1 294 ? 59.513 16.875 -75.467 1.00 84.12 294 GLU A C 1
ATOM 2404 O O . GLU A 1 294 ? 59.438 17.479 -74.393 1.00 84.12 294 GLU A O 1
ATOM 2409 N N . THR A 1 295 ? 58.793 15.769 -75.684 1.00 81.69 295 THR A N 1
ATOM 2410 C CA . THR A 1 295 ? 57.900 15.204 -74.658 1.00 81.69 295 THR A CA 1
ATOM 2411 C C . THR A 1 295 ? 58.658 14.741 -73.415 1.00 81.69 295 THR A C 1
ATOM 2413 O O . THR A 1 295 ? 58.199 14.989 -72.298 1.00 81.69 295 THR A O 1
ATOM 2416 N N . ASP A 1 296 ? 59.853 14.170 -73.578 1.00 82.31 296 ASP A N 1
ATOM 2417 C CA . ASP A 1 296 ? 60.718 13.773 -72.467 1.00 82.31 296 ASP A CA 1
ATOM 2418 C C . ASP A 1 296 ? 61.189 14.987 -71.659 1.00 82.31 296 ASP A C 1
ATOM 2420 O O . ASP A 1 296 ? 61.174 14.961 -70.425 1.00 82.31 296 ASP A O 1
ATOM 2424 N N . ARG A 1 297 ? 61.535 16.102 -72.320 1.00 84.19 297 ARG A N 1
ATOM 2425 C CA . ARG A 1 297 ? 61.863 17.360 -71.624 1.00 84.19 297 ARG A CA 1
ATOM 2426 C C . ARG A 1 297 ? 60.690 17.877 -70.799 1.00 84.19 297 ARG A C 1
ATOM 2428 O O . ARG A 1 297 ? 60.882 18.224 -69.631 1.00 84.19 297 ARG A O 1
ATOM 2435 N N . GLN A 1 298 ? 59.487 17.891 -71.370 1.00 83.94 298 GLN A N 1
ATOM 2436 C CA . GLN A 1 298 ? 58.280 18.333 -70.666 1.00 83.94 298 GLN A CA 1
ATOM 2437 C C . GLN A 1 298 ? 57.939 17.424 -69.479 1.00 83.94 298 GLN A C 1
ATOM 2439 O O . GLN A 1 298 ? 57.517 17.906 -68.424 1.00 83.94 298 GLN A O 1
ATOM 2444 N N . LEU A 1 299 ? 58.149 16.113 -69.615 1.00 82.94 299 LEU A N 1
ATOM 2445 C CA . LEU A 1 299 ? 57.915 15.145 -68.546 1.00 82.94 299 LEU A CA 1
ATOM 2446 C C . LEU A 1 299 ? 58.911 15.340 -67.395 1.00 82.94 299 LEU A C 1
ATOM 2448 O O . LEU A 1 299 ? 58.499 15.429 -66.237 1.00 82.94 299 LEU A O 1
ATOM 2452 N N . ILE A 1 300 ? 60.195 15.549 -67.711 1.00 85.12 300 ILE A N 1
ATOM 2453 C CA . ILE A 1 300 ? 61.233 15.901 -66.729 1.00 85.12 300 ILE A CA 1
ATOM 2454 C C . ILE A 1 300 ? 60.892 17.211 -66.005 1.00 85.12 300 ILE A C 1
ATOM 2456 O O . ILE A 1 300 ? 61.098 17.329 -64.793 1.00 85.12 300 ILE A O 1
ATOM 2460 N N . GLU A 1 301 ? 60.377 18.216 -66.713 1.00 85.94 301 GLU A N 1
ATOM 2461 C CA . GLU A 1 301 ? 59.996 19.494 -66.112 1.00 85.94 301 GLU A CA 1
ATOM 2462 C C . GLU A 1 301 ? 58.790 19.353 -65.170 1.00 85.94 301 GLU A C 1
ATOM 2464 O O . GLU A 1 301 ? 58.816 19.869 -64.046 1.00 85.94 301 GLU A O 1
ATOM 2469 N N . LYS A 1 302 ? 57.771 18.579 -65.566 1.00 84.25 302 LYS A N 1
ATOM 2470 C CA . LYS A 1 302 ? 56.621 18.276 -64.704 1.00 84.25 302 LYS A CA 1
ATOM 2471 C C . LYS A 1 302 ? 57.002 17.450 -63.481 1.00 84.25 302 LYS A C 1
ATOM 2473 O O . LYS A 1 302 ? 56.497 17.737 -62.395 1.00 84.25 302 LYS A O 1
ATOM 2478 N N . ASP A 1 303 ? 57.920 16.499 -63.607 1.00 81.69 303 ASP A N 1
ATOM 2479 C CA . ASP A 1 303 ? 58.420 15.736 -62.462 1.00 81.69 303 ASP A CA 1
ATOM 2480 C C . ASP A 1 303 ? 59.228 16.611 -61.499 1.00 81.69 303 ASP A C 1
ATOM 2482 O O . ASP A 1 303 ? 59.035 16.528 -60.282 1.00 81.69 303 ASP A O 1
ATOM 2486 N N . LYS A 1 304 ? 60.056 17.531 -62.011 1.00 86.31 304 LYS A N 1
ATOM 2487 C CA . LYS A 1 304 ? 60.729 18.543 -61.179 1.00 86.31 304 LYS A CA 1
ATOM 2488 C C . LYS A 1 304 ? 59.721 19.440 -60.460 1.00 86.31 304 LYS A C 1
ATOM 2490 O O . LYS A 1 304 ? 59.894 19.719 -59.272 1.00 86.31 304 LYS A O 1
ATOM 2495 N N . ALA A 1 305 ? 58.660 19.877 -61.138 1.00 81.69 305 ALA A N 1
ATOM 2496 C CA . ALA A 1 305 ? 57.599 20.669 -60.521 1.00 81.69 305 ALA A CA 1
ATOM 2497 C C . ALA A 1 305 ? 56.863 19.873 -59.431 1.00 81.69 305 ALA A C 1
ATOM 2499 O O . ALA A 1 305 ? 56.699 20.366 -58.315 1.00 81.69 305 ALA A O 1
ATOM 2500 N N . LYS A 1 306 ? 56.495 18.616 -59.704 1.00 85.25 306 LYS A N 1
ATOM 2501 C CA . LYS A 1 306 ? 55.870 17.707 -58.733 1.00 85.25 306 LYS A CA 1
ATOM 2502 C C . LYS A 1 306 ? 56.758 17.488 -57.510 1.00 85.25 306 LYS A C 1
ATOM 2504 O O . LYS A 1 306 ? 56.263 17.583 -56.390 1.00 85.25 306 LYS A O 1
ATOM 2509 N N . GLN A 1 307 ? 58.061 17.264 -57.694 1.00 82.00 307 GLN A N 1
ATOM 2510 C CA . GLN A 1 307 ? 59.015 17.151 -56.587 1.00 82.00 307 GLN A CA 1
ATOM 2511 C C . GLN A 1 307 ? 59.075 18.435 -55.755 1.00 82.00 307 GLN A C 1
ATOM 2513 O O . GLN A 1 307 ? 59.002 18.351 -54.531 1.00 82.00 307 GLN A O 1
ATOM 2518 N N . ARG A 1 308 ? 59.115 19.616 -56.393 1.00 84.31 308 ARG A N 1
ATOM 2519 C CA . ARG A 1 308 ? 59.066 20.916 -55.697 1.00 84.31 308 ARG A CA 1
ATOM 2520 C C . ARG A 1 308 ? 57.783 21.085 -54.877 1.00 84.31 308 ARG A C 1
ATOM 2522 O O . ARG A 1 308 ? 57.842 21.503 -53.718 1.00 84.31 308 ARG A O 1
ATOM 2529 N N . PHE A 1 309 ? 56.628 20.716 -55.432 1.00 80.75 309 PHE A N 1
ATOM 2530 C CA . PHE A 1 309 ? 55.358 20.737 -54.700 1.00 80.75 309 PHE A CA 1
ATOM 2531 C C . PHE A 1 309 ? 55.348 19.742 -53.536 1.00 80.75 309 PHE A C 1
ATOM 2533 O O . PHE A 1 309 ? 54.932 20.102 -52.436 1.00 80.75 309 PHE A O 1
ATOM 2540 N N . GLN A 1 310 ? 55.873 18.531 -53.729 1.00 79.50 310 GLN A N 1
ATOM 2541 C CA . GLN A 1 310 ? 55.991 17.527 -52.671 1.00 79.50 310 GLN A CA 1
ATOM 2542 C C . GLN A 1 310 ? 56.902 18.014 -51.531 1.00 79.50 310 GLN A C 1
ATOM 2544 O O . GLN A 1 310 ? 56.546 17.872 -50.360 1.00 79.50 310 GLN A O 1
ATOM 2549 N N . THR A 1 311 ? 58.042 18.644 -51.847 1.00 79.75 311 THR A N 1
ATOM 2550 C CA . THR A 1 311 ? 58.924 19.256 -50.839 1.00 79.75 311 THR A CA 1
ATOM 2551 C C . THR A 1 311 ? 58.243 20.407 -50.107 1.00 79.75 311 THR A C 1
ATOM 2553 O O . THR A 1 311 ? 58.344 20.482 -48.887 1.00 79.75 311 THR A O 1
ATOM 2556 N N . ASN A 1 312 ? 57.474 21.250 -50.803 1.00 81.00 312 ASN A N 1
ATOM 2557 C CA . ASN A 1 312 ? 56.727 22.339 -50.168 1.00 81.00 312 ASN A CA 1
ATOM 2558 C C . ASN A 1 312 ? 55.633 21.813 -49.229 1.00 81.00 312 ASN A C 1
ATOM 2560 O O . ASN A 1 312 ? 55.496 22.314 -48.116 1.00 81.00 312 ASN A O 1
ATOM 2564 N N . ILE A 1 313 ? 54.901 20.768 -49.627 1.00 78.94 313 ILE A N 1
ATOM 2565 C CA . ILE A 1 313 ? 53.906 20.103 -48.772 1.00 78.94 313 ILE A CA 1
ATOM 2566 C C . ILE A 1 313 ? 54.573 19.488 -47.535 1.00 78.94 313 ILE A C 1
ATOM 2568 O O . ILE A 1 313 ? 54.050 19.621 -46.429 1.00 78.94 313 ILE A O 1
ATOM 2572 N N . ASN A 1 314 ? 55.733 18.846 -47.688 1.00 74.62 314 ASN A N 1
ATOM 2573 C CA . ASN A 1 314 ? 56.474 18.276 -46.561 1.00 74.62 314 ASN A CA 1
ATOM 2574 C C . ASN A 1 314 ? 57.007 19.362 -45.609 1.00 74.62 314 ASN A C 1
ATOM 2576 O O . ASN A 1 314 ? 56.896 19.210 -44.393 1.00 74.62 314 ASN A O 1
ATOM 2580 N N . ASN A 1 315 ? 57.501 20.482 -46.141 1.00 75.81 315 ASN A N 1
ATOM 2581 C CA . ASN A 1 315 ? 57.935 21.633 -45.345 1.00 75.81 315 ASN A CA 1
ATOM 2582 C C . ASN A 1 315 ? 56.760 22.266 -44.579 1.00 75.81 315 ASN A C 1
ATOM 2584 O O . ASN A 1 315 ? 56.884 22.566 -43.393 1.00 75.81 315 ASN A O 1
ATOM 2588 N N . LEU A 1 316 ? 55.589 22.394 -45.213 1.00 72.12 316 LEU A N 1
ATOM 2589 C CA . LEU A 1 316 ? 54.361 22.866 -44.563 1.00 72.12 316 LEU A CA 1
ATOM 2590 C C . LEU A 1 316 ? 53.879 21.904 -43.466 1.00 72.12 316 LEU A C 1
ATOM 2592 O O . LEU A 1 316 ? 53.514 22.352 -42.381 1.00 72.12 316 LEU A O 1
ATOM 2596 N N . LYS A 1 317 ? 53.939 20.583 -43.690 1.00 69.31 317 LYS A N 1
ATOM 2597 C CA . LYS A 1 317 ? 53.633 19.573 -42.658 1.00 69.31 317 LYS A CA 1
ATOM 2598 C C . LYS A 1 317 ? 54.579 19.658 -41.455 1.00 69.31 317 LYS A C 1
ATOM 2600 O O . LYS A 1 317 ? 54.133 19.472 -40.323 1.00 69.31 317 LYS A O 1
ATOM 2605 N N . HIS A 1 318 ? 55.856 19.972 -41.676 1.00 60.59 318 HIS A N 1
ATOM 2606 C CA . HIS A 1 318 ? 56.818 20.193 -40.593 1.00 60.59 318 HIS A CA 1
ATOM 2607 C C . HIS A 1 318 ? 56.546 21.478 -39.796 1.00 60.59 318 HIS A C 1
ATOM 2609 O O . HIS A 1 318 ? 56.735 21.471 -38.584 1.00 60.59 318 HIS A O 1
ATOM 2615 N N . LEU A 1 319 ? 56.051 22.543 -40.437 1.00 61.84 319 LEU A N 1
ATOM 2616 C CA . LEU A 1 319 ? 55.681 23.802 -39.772 1.00 61.84 319 LEU A CA 1
ATOM 2617 C C . LEU A 1 319 ? 54.358 23.719 -38.988 1.00 61.84 319 LEU A C 1
ATOM 2619 O O . LEU A 1 319 ? 54.181 24.434 -38.008 1.00 61.84 319 LEU A O 1
ATOM 2623 N N . LEU A 1 320 ? 53.437 22.842 -39.401 1.00 57.50 320 LEU A N 1
ATOM 2624 C CA . LEU A 1 320 ? 52.132 22.619 -38.754 1.00 57.50 320 LEU A CA 1
ATOM 2625 C C . LEU A 1 320 ? 52.157 21.526 -37.670 1.00 57.50 320 LEU A C 1
ATOM 2627 O O . LEU A 1 320 ? 51.147 21.280 -37.010 1.00 57.50 320 LEU A O 1
ATOM 2631 N N . SER A 1 321 ? 53.299 20.866 -37.469 1.00 51.88 321 SER A N 1
ATOM 2632 C CA . SER A 1 321 ? 53.494 19.924 -36.367 1.00 51.88 321 SER A CA 1
ATOM 2633 C C . SER A 1 321 ? 53.839 20.702 -35.086 1.00 51.88 321 SER A C 1
ATOM 2635 O O . SER A 1 321 ? 54.776 21.501 -35.111 1.00 51.88 321 SER A O 1
ATOM 2637 N N . PRO A 1 322 ? 53.132 20.507 -33.955 1.00 45.75 322 PRO A N 1
ATOM 2638 C CA . PRO A 1 322 ? 53.389 21.273 -32.736 1.00 45.75 322 PRO A CA 1
ATOM 2639 C C . PRO A 1 322 ? 54.818 21.026 -32.216 1.00 45.75 322 PRO A C 1
ATOM 2641 O O . PRO A 1 322 ? 55.303 19.890 -32.288 1.00 45.75 322 PRO A O 1
ATOM 2644 N N . PRO A 1 323 ? 55.502 22.053 -31.672 1.00 47.53 323 PRO A N 1
ATOM 2645 C CA . PRO A 1 323 ? 56.886 21.927 -31.239 1.00 47.53 323 PRO A CA 1
ATOM 2646 C C . PRO A 1 323 ? 56.975 20.920 -30.090 1.00 47.53 323 PRO A C 1
ATOM 2648 O O . PRO A 1 323 ? 56.495 21.161 -28.979 1.00 47.53 323 PRO A O 1
ATOM 2651 N N . LYS A 1 324 ? 57.610 19.771 -30.348 1.00 47.94 324 LYS A N 1
ATOM 2652 C CA . LYS A 1 324 ? 58.083 18.900 -29.273 1.00 47.94 324 LYS A CA 1
ATOM 2653 C C . LYS A 1 324 ? 59.170 19.665 -28.528 1.00 47.94 324 LYS A C 1
ATOM 2655 O O . LYS A 1 324 ? 60.115 20.163 -29.135 1.00 47.94 324 LYS A O 1
ATOM 2660 N N . LYS A 1 325 ? 58.971 19.796 -27.217 1.00 44.78 325 LYS A N 1
ATOM 2661 C CA . LYS A 1 325 ? 59.885 20.460 -26.292 1.00 44.78 325 LYS A CA 1
ATOM 2662 C C . LYS A 1 325 ? 61.312 19.965 -26.526 1.00 44.78 325 LYS A C 1
ATOM 2664 O O . LYS A 1 325 ? 61.560 18.768 -26.629 1.00 44.78 325 LYS A O 1
ATOM 2669 N N . THR A 1 326 ? 62.200 20.937 -26.634 1.00 45.53 326 THR A N 1
ATOM 2670 C CA . THR A 1 326 ? 63.651 20.823 -26.631 1.00 45.53 326 THR A CA 1
ATOM 2671 C C . THR A 1 326 ? 64.142 19.869 -25.547 1.00 45.53 326 THR A C 1
ATOM 2673 O O . THR A 1 326 ? 63.913 20.146 -24.374 1.00 45.53 326 THR A O 1
ATOM 2676 N N . ASP A 1 327 ? 64.909 18.854 -25.932 1.00 34.69 327 ASP A N 1
ATOM 2677 C CA . ASP A 1 327 ? 66.050 18.421 -25.133 1.00 34.69 327 ASP A CA 1
ATOM 2678 C C . ASP A 1 327 ? 67.285 18.445 -26.027 1.00 34.69 327 ASP A C 1
ATOM 2680 O O . ASP A 1 327 ? 67.380 17.785 -27.063 1.00 34.69 327 ASP A O 1
ATOM 2684 N N . ARG A 1 328 ? 68.200 19.331 -25.645 1.00 38.38 328 ARG A N 1
ATOM 2685 C CA . ARG A 1 328 ? 69.524 19.481 -26.227 1.00 38.38 328 ARG A CA 1
ATOM 2686 C C . ARG A 1 328 ? 70.303 18.197 -25.968 1.00 38.38 328 ARG A C 1
ATOM 2688 O O . ARG A 1 328 ? 70.600 17.927 -24.816 1.00 38.38 328 ARG A O 1
ATOM 2695 N N . TYR A 1 329 ? 70.758 17.518 -27.013 1.00 34.78 329 TYR A N 1
ATOM 2696 C CA . TYR A 1 329 ? 72.124 17.000 -27.025 1.00 34.78 329 TYR A CA 1
ATOM 2697 C C . TYR A 1 329 ? 72.691 17.106 -28.438 1.00 34.78 329 TYR A C 1
ATOM 2699 O O . TYR A 1 329 ? 72.229 16.486 -29.391 1.00 34.78 329 TYR A O 1
ATOM 2707 N N . VAL A 1 330 ? 73.680 17.986 -28.543 1.00 38.25 330 VAL A N 1
ATOM 2708 C CA . VAL A 1 330 ? 74.578 18.139 -29.678 1.00 38.25 330 VAL A CA 1
ATOM 2709 C C . VAL A 1 330 ? 75.459 16.896 -29.740 1.00 38.25 330 VAL A C 1
ATOM 2711 O O . VAL A 1 330 ? 76.075 16.529 -28.742 1.00 38.25 330 VAL A O 1
ATOM 2714 N N . SER A 1 331 ? 75.568 16.274 -30.910 1.00 35.09 331 SER A N 1
ATOM 2715 C CA . SER A 1 331 ? 76.712 15.431 -31.271 1.00 35.09 331 SER A CA 1
ATOM 2716 C C . SER A 1 331 ? 76.909 15.492 -32.783 1.00 35.09 331 SER A C 1
ATOM 2718 O O . SER A 1 331 ? 76.244 14.809 -33.556 1.00 35.09 331 SER A O 1
ATOM 2720 N N . LEU A 1 332 ? 77.810 16.387 -33.178 1.00 36.56 332 LEU A N 1
ATOM 2721 C CA . LEU A 1 332 ? 78.527 16.378 -34.448 1.00 36.56 332 LEU A CA 1
ATOM 2722 C C . LEU A 1 332 ? 79.422 15.132 -34.526 1.00 36.56 332 LEU A C 1
ATOM 2724 O O . LEU A 1 332 ? 80.235 14.938 -33.629 1.00 36.56 332 LEU A O 1
ATOM 2728 N N . ALA A 1 333 ? 79.318 14.359 -35.609 1.00 32.56 333 ALA A N 1
ATOM 2729 C CA . ALA A 1 333 ? 80.409 13.608 -36.256 1.00 32.56 333 ALA A CA 1
ATOM 2730 C C . ALA A 1 333 ? 79.833 12.976 -37.543 1.00 32.56 333 ALA A C 1
ATOM 2732 O O . ALA A 1 333 ? 78.929 12.152 -37.477 1.00 32.56 333 ALA A O 1
ATOM 2733 N N . LEU A 1 334 ? 80.061 13.543 -38.730 1.00 35.12 334 LEU A N 1
ATOM 2734 C CA . LEU A 1 334 ? 81.211 13.308 -39.618 1.00 35.12 334 LEU A CA 1
ATOM 2735 C C . LEU A 1 334 ? 81.443 11.829 -39.996 1.00 35.12 334 LEU A C 1
ATOM 2737 O O . LEU A 1 334 ? 81.879 11.028 -39.182 1.00 35.12 334 LEU A O 1
ATOM 2741 N N . LEU A 1 335 ? 81.273 11.591 -41.305 1.00 31.22 335 LEU A N 1
ATOM 2742 C CA . LEU A 1 335 ? 82.038 10.686 -42.179 1.00 31.22 335 LEU A CA 1
ATOM 2743 C C . LEU A 1 335 ? 81.709 9.174 -42.187 1.00 31.22 335 LEU A C 1
ATOM 2745 O O . LEU A 1 335 ? 82.132 8.388 -41.352 1.00 31.22 335 LEU A O 1
ATOM 2749 N N . SER A 1 336 ? 81.030 8.796 -43.278 1.00 32.12 336 SER A N 1
ATOM 2750 C CA . SER A 1 336 ? 81.186 7.566 -44.090 1.00 32.12 336 SER A CA 1
ATOM 2751 C C . SER A 1 336 ? 82.626 6.997 -44.085 1.00 32.12 336 SER A C 1
ATOM 2753 O O . SER A 1 336 ? 83.558 7.799 -44.172 1.00 32.12 336 SER A O 1
ATOM 2755 N N . PRO A 1 337 ? 82.842 5.656 -44.093 1.00 41.88 337 PRO A N 1
ATOM 2756 C CA . PRO A 1 337 ? 82.853 4.919 -45.369 1.00 41.88 337 PRO A CA 1
ATOM 2757 C C . PRO A 1 337 ? 82.332 3.466 -45.395 1.00 41.88 337 PRO A C 1
ATOM 2759 O O . PRO A 1 337 ? 82.092 2.810 -44.389 1.00 41.88 337 PRO A O 1
ATOM 2762 N N . LYS A 1 338 ? 82.149 3.037 -46.653 1.00 33.50 338 LYS A N 1
ATOM 2763 C CA . LYS A 1 338 ? 81.785 1.733 -47.233 1.00 33.50 338 LYS A CA 1
ATOM 2764 C C . LYS A 1 338 ? 82.536 0.520 -46.661 1.00 33.50 338 LYS A C 1
ATOM 2766 O O . LYS A 1 338 ? 83.718 0.654 -46.384 1.00 33.50 338 LYS A O 1
ATOM 2771 N N . SER A 1 339 ? 81.875 -0.650 -46.723 1.00 30.67 339 SER A N 1
ATOM 2772 C CA . SER A 1 339 ? 82.290 -1.912 -47.401 1.00 30.67 339 SER A CA 1
ATOM 2773 C C . SER A 1 339 ? 81.768 -3.149 -46.636 1.00 30.67 339 SER A C 1
ATOM 2775 O O . SER A 1 339 ? 82.036 -3.286 -45.452 1.00 30.67 339 SER A O 1
ATOM 2777 N N . THR A 1 340 ? 80.832 -3.902 -47.230 1.00 29.80 340 THR A N 1
ATOM 2778 C CA . THR A 1 340 ? 80.955 -5.319 -47.668 1.00 29.80 340 THR A CA 1
ATOM 2779 C C . THR A 1 340 ? 81.132 -6.411 -46.600 1.00 29.80 340 THR A C 1
ATOM 2781 O O . THR A 1 340 ? 82.030 -6.362 -45.775 1.00 29.80 340 THR A O 1
ATOM 2784 N N . GLU A 1 341 ? 80.319 -7.459 -46.796 1.00 29.41 341 GLU A N 1
ATOM 2785 C CA . GLU A 1 341 ? 80.557 -8.883 -46.500 1.00 29.41 341 GLU A CA 1
ATOM 2786 C C . GLU A 1 341 ? 80.286 -9.465 -45.095 1.00 29.41 341 GLU A C 1
ATOM 2788 O O . GLU A 1 341 ? 80.946 -9.181 -44.106 1.00 29.41 341 GLU A O 1
ATOM 2793 N N . SER A 1 342 ? 79.301 -10.380 -45.084 1.00 31.41 342 SER A N 1
ATOM 2794 C CA . SER A 1 342 ? 79.422 -11.783 -44.648 1.00 31.41 342 SER A CA 1
ATOM 2795 C C . SER A 1 342 ? 80.163 -12.081 -43.331 1.00 31.41 342 SER A C 1
ATOM 2797 O O . SER A 1 342 ? 81.386 -12.080 -43.285 1.00 31.41 342 SER A O 1
ATOM 2799 N N . SER A 1 343 ? 79.452 -12.609 -42.328 1.00 29.47 343 SER A N 1
ATOM 2800 C CA . SER A 1 343 ? 79.524 -14.053 -42.026 1.00 29.47 343 SER A CA 1
ATOM 2801 C C . SER A 1 343 ? 78.680 -14.470 -40.811 1.00 29.47 343 SER A C 1
ATOM 2803 O O . SER A 1 343 ? 78.317 -13.690 -39.935 1.00 29.47 343 SER A O 1
ATOM 2805 N N . VAL A 1 344 ? 78.355 -15.757 -40.859 1.00 32.28 344 VAL A N 1
ATOM 2806 C CA . VAL A 1 344 ? 77.726 -16.674 -39.904 1.00 32.28 344 VAL A CA 1
ATOM 2807 C C . VAL A 1 344 ? 78.287 -16.584 -38.477 1.00 32.28 344 VAL A C 1
ATOM 2809 O O . VAL A 1 344 ? 79.493 -16.466 -38.294 1.00 32.28 344 VAL A O 1
ATOM 2812 N N . GLY A 1 345 ? 77.446 -16.822 -37.462 1.00 27.45 345 GLY A N 1
ATOM 2813 C CA . GLY A 1 345 ? 77.960 -17.243 -36.153 1.00 27.45 345 GLY A CA 1
ATOM 2814 C C . GLY A 1 345 ? 76.955 -17.265 -35.007 1.00 27.45 345 GLY A C 1
ATOM 2815 O O . GLY A 1 345 ? 76.765 -16.272 -34.318 1.00 27.45 345 GLY A O 1
ATOM 2816 N N . CYS A 1 346 ? 76.350 -18.429 -34.771 1.00 29.77 346 CYS A N 1
ATOM 2817 C CA . CYS A 1 346 ? 75.582 -18.774 -33.575 1.00 29.77 346 CYS A CA 1
ATOM 2818 C C . CYS A 1 346 ? 76.343 -18.519 -32.258 1.00 29.77 346 CYS A C 1
ATOM 2820 O O . CYS A 1 346 ? 77.530 -18.830 -32.187 1.00 29.77 346 CYS A O 1
ATOM 2822 N N . ARG A 1 347 ? 75.620 -18.148 -31.186 1.00 30.39 347 ARG A N 1
ATOM 2823 C CA . ARG A 1 347 ? 75.619 -18.835 -29.867 1.00 30.39 347 ARG A CA 1
ATOM 2824 C C . ARG A 1 347 ? 74.751 -18.100 -28.829 1.00 30.39 347 ARG A C 1
ATOM 2826 O O . ARG A 1 347 ? 75.053 -16.990 -28.414 1.00 30.39 347 ARG A O 1
ATOM 2833 N N . THR A 1 348 ? 73.705 -18.781 -28.371 1.00 37.25 348 THR A N 1
ATOM 2834 C CA . THR A 1 348 ? 73.123 -18.705 -27.012 1.00 37.25 348 THR A CA 1
ATOM 2835 C C . THR A 1 348 ? 74.147 -19.197 -25.967 1.00 37.25 348 THR A C 1
ATOM 2837 O O . THR A 1 348 ? 75.003 -20.006 -26.341 1.00 37.25 348 THR A O 1
ATOM 2840 N N . PRO A 1 349 ? 74.100 -18.761 -24.685 1.00 40.69 349 PRO A N 1
ATOM 2841 C CA . PRO A 1 349 ? 73.124 -19.295 -23.717 1.00 40.69 349 PRO A CA 1
ATOM 2842 C C . PRO A 1 349 ? 72.549 -18.304 -22.673 1.00 40.69 349 PRO A C 1
ATOM 2844 O O . PRO A 1 349 ? 73.025 -17.192 -22.488 1.00 40.69 349 PRO A O 1
ATOM 2847 N N . ALA A 1 350 ? 71.482 -18.795 -22.025 1.00 30.66 350 ALA A N 1
ATOM 2848 C CA . ALA A 1 350 ? 70.703 -18.328 -20.858 1.00 30.66 350 ALA A CA 1
ATOM 2849 C C . ALA A 1 350 ? 71.576 -18.162 -19.563 1.00 30.66 350 ALA A C 1
ATOM 2851 O O . ALA A 1 350 ? 72.789 -18.296 -19.721 1.00 30.66 350 ALA A O 1
ATOM 2852 N N . PRO A 1 351 ? 71.084 -18.010 -18.289 1.00 45.41 351 PRO A N 1
ATOM 2853 C CA . PRO A 1 351 ? 69.710 -18.198 -17.767 1.00 45.41 351 PRO A CA 1
ATOM 2854 C C . PRO A 1 351 ? 69.208 -17.360 -16.533 1.00 45.41 351 PRO A C 1
ATOM 2856 O O . PRO A 1 351 ? 69.976 -16.732 -15.822 1.00 45.41 351 PRO A O 1
ATOM 2859 N N . ILE A 1 352 ? 67.886 -17.488 -16.273 1.00 34.88 352 ILE A N 1
ATOM 2860 C CA . ILE A 1 352 ? 67.141 -17.751 -14.997 1.00 34.88 352 ILE A CA 1
ATOM 2861 C C . ILE A 1 352 ? 67.230 -16.776 -13.786 1.00 34.88 352 ILE A C 1
ATOM 2863 O O . ILE A 1 352 ? 68.305 -16.511 -13.271 1.00 34.88 352 ILE A O 1
ATOM 2867 N N . GLN A 1 353 ? 66.049 -16.369 -13.264 1.00 32.97 353 GLN A N 1
ATOM 2868 C CA . GLN A 1 353 ? 65.514 -16.536 -11.872 1.00 32.97 353 GLN A CA 1
ATOM 2869 C C . GLN A 1 353 ? 64.313 -15.570 -11.668 1.00 32.97 353 GLN A C 1
ATOM 2871 O O . GLN A 1 353 ? 64.472 -14.358 -11.719 1.00 32.97 353 GLN A O 1
ATOM 2876 N N . GLU A 1 354 ? 63.040 -15.982 -11.739 1.00 28.61 354 GLU A N 1
ATOM 2877 C CA . GLU A 1 354 ? 62.178 -16.670 -10.744 1.00 28.61 354 GLU A CA 1
ATOM 2878 C C . GLU A 1 354 ? 61.956 -15.975 -9.373 1.00 28.61 354 GLU A C 1
ATOM 2880 O O . GLU A 1 354 ? 62.739 -16.186 -8.463 1.00 28.61 354 GLU A O 1
ATOM 2885 N N . LYS A 1 355 ? 60.793 -15.283 -9.241 1.00 35.12 355 LYS A N 1
ATOM 2886 C CA . LYS A 1 355 ? 59.723 -15.379 -8.187 1.00 35.12 355 LYS A CA 1
ATOM 2887 C C . LYS A 1 355 ? 60.112 -15.196 -6.680 1.00 35.12 355 LYS A C 1
ATOM 2889 O O . LYS A 1 355 ? 61.290 -15.115 -6.387 1.00 35.12 355 LYS A O 1
ATOM 2894 N N . PRO A 1 356 ? 59.179 -15.132 -5.679 1.00 43.66 356 PRO A N 1
ATOM 2895 C CA . PRO A 1 356 ? 57.727 -15.396 -5.689 1.00 43.66 356 PRO A CA 1
ATOM 2896 C C . PRO A 1 356 ? 56.794 -14.441 -4.888 1.00 43.66 356 PRO A C 1
ATOM 2898 O O . PRO A 1 356 ? 57.190 -13.577 -4.112 1.00 43.66 356 PRO A O 1
ATOM 2901 N N . LYS A 1 357 ? 55.491 -14.715 -5.070 1.00 38.22 357 LYS A N 1
ATOM 2902 C CA . LYS A 1 357 ? 54.306 -14.310 -4.288 1.00 38.22 357 LYS A CA 1
ATOM 2903 C C . LYS A 1 357 ? 54.295 -14.888 -2.860 1.00 38.22 357 LYS A C 1
ATOM 2905 O O . LYS A 1 357 ? 54.812 -15.981 -2.642 1.00 38.22 357 LYS A O 1
ATOM 2910 N N . LYS A 1 358 ? 53.523 -14.269 -1.954 1.00 34.00 358 LYS A N 1
ATOM 2911 C CA . LYS A 1 358 ? 52.911 -14.942 -0.790 1.00 34.00 358 LYS A CA 1
ATOM 2912 C C . LYS A 1 358 ? 51.437 -14.553 -0.611 1.00 34.00 358 LYS A C 1
ATOM 2914 O O . LYS A 1 358 ? 51.075 -13.384 -0.664 1.00 34.00 358 LYS A O 1
ATOM 2919 N N . THR A 1 359 ? 50.626 -15.577 -0.375 1.00 36.47 359 THR A N 1
ATOM 2920 C CA . THR A 1 359 ? 49.237 -15.595 0.112 1.00 36.47 359 THR A CA 1
ATOM 2921 C C . THR A 1 359 ? 49.235 -16.139 1.539 1.00 36.47 359 THR A C 1
ATOM 2923 O O . THR A 1 359 ? 49.985 -17.079 1.792 1.00 36.47 359 THR A O 1
ATOM 2926 N N . ALA A 1 360 ? 48.342 -15.665 2.416 1.00 30.05 360 ALA A N 1
ATOM 2927 C CA . ALA A 1 360 ? 47.774 -16.471 3.508 1.00 30.05 360 ALA A CA 1
ATOM 2928 C C . ALA A 1 360 ? 46.495 -15.837 4.101 1.00 30.05 360 ALA A C 1
ATOM 2930 O O . ALA A 1 360 ? 46.412 -14.625 4.276 1.00 30.05 360 ALA A O 1
ATOM 2931 N N . ARG A 1 361 ? 45.518 -16.705 4.399 1.00 35.22 361 ARG A N 1
ATOM 2932 C CA . ARG A 1 361 ? 44.301 -16.513 5.215 1.00 35.22 361 ARG A CA 1
ATOM 2933 C C . ARG A 1 361 ? 44.607 -16.808 6.691 1.00 35.22 361 ARG A C 1
ATOM 2935 O O . ARG A 1 361 ? 45.358 -17.753 6.904 1.00 35.22 361 ARG A O 1
ATOM 2942 N N . THR A 1 362 ? 43.854 -16.212 7.632 1.00 25.56 362 THR A N 1
ATOM 2943 C CA . THR A 1 362 ? 43.400 -16.884 8.880 1.00 25.56 362 THR A CA 1
ATOM 2944 C C . THR A 1 362 ? 42.125 -16.235 9.463 1.00 25.56 362 THR A C 1
ATOM 2946 O O . THR A 1 362 ? 41.830 -15.080 9.175 1.00 25.56 362 THR A O 1
ATOM 2949 N N . ILE A 1 363 ? 41.365 -17.015 10.246 1.00 33.19 363 ILE A N 1
ATOM 2950 C CA . ILE A 1 363 ? 40.021 -16.795 10.825 1.00 33.19 363 ILE A CA 1
ATOM 2951 C C . ILE A 1 363 ? 40.096 -16.536 12.357 1.00 33.19 363 ILE A C 1
ATOM 2953 O O . ILE A 1 363 ? 40.986 -17.074 13.005 1.00 33.19 363 ILE A O 1
ATOM 2957 N N . SER A 1 364 ? 39.086 -15.818 12.889 1.00 28.34 364 SER A N 1
ATOM 2958 C CA . SER A 1 364 ? 38.538 -15.733 14.274 1.00 28.34 364 SER A CA 1
ATOM 2959 C C . SER A 1 364 ? 39.359 -15.200 15.458 1.00 28.34 364 SER A C 1
ATOM 2961 O O . SER A 1 364 ? 40.334 -15.814 15.867 1.00 28.34 364 SER A O 1
ATOM 2963 N N . ALA A 1 365 ? 38.785 -14.206 16.158 1.00 26.25 365 ALA A N 1
ATOM 2964 C CA . ALA A 1 365 ? 38.524 -14.259 17.609 1.00 26.25 365 ALA A CA 1
ATOM 2965 C C . ALA A 1 365 ? 37.532 -13.156 18.046 1.00 26.25 365 ALA A C 1
ATOM 2967 O O . ALA A 1 365 ? 37.616 -12.015 17.597 1.00 26.25 365 ALA A O 1
ATOM 2968 N N . MET A 1 366 ? 36.596 -13.521 18.928 1.00 30.75 366 MET A N 1
ATOM 2969 C CA . MET A 1 366 ? 35.707 -12.618 19.664 1.00 30.75 366 MET A CA 1
ATOM 2970 C C . MET A 1 366 ? 36.491 -11.849 20.733 1.00 30.75 366 MET A C 1
ATOM 2972 O O . MET A 1 366 ? 37.205 -12.472 21.516 1.00 30.75 366 MET A O 1
ATOM 2976 N N . THR A 1 367 ? 36.276 -10.539 20.850 1.00 29.81 367 THR A N 1
ATOM 2977 C CA . THR A 1 367 ? 36.579 -9.774 22.069 1.00 29.81 367 THR A CA 1
ATOM 2978 C C . THR A 1 367 ? 35.511 -8.706 22.308 1.00 29.81 367 THR A C 1
ATOM 2980 O O . THR A 1 367 ? 35.179 -7.903 21.438 1.00 29.81 367 THR A O 1
ATOM 2983 N N . SER A 1 368 ? 34.939 -8.739 23.509 1.00 30.92 368 SER A N 1
ATOM 2984 C CA . SER A 1 368 ? 34.010 -7.747 24.056 1.00 30.92 368 SER A CA 1
ATOM 2985 C C . SER A 1 368 ? 34.709 -6.394 24.266 1.00 30.92 368 SER A C 1
ATOM 2987 O O . SER A 1 368 ? 35.859 -6.391 24.707 1.00 30.92 368 SER A O 1
ATOM 2989 N N . PRO A 1 369 ? 34.049 -5.241 24.053 1.00 35.19 369 PRO A N 1
ATOM 2990 C CA . PRO A 1 369 ? 34.665 -3.949 24.326 1.00 35.19 369 PRO A CA 1
ATOM 2991 C C . PRO A 1 369 ? 34.312 -3.449 25.735 1.00 35.19 369 PRO A C 1
ATOM 2993 O O . PRO A 1 369 ? 33.163 -3.114 26.021 1.00 35.19 369 PRO A O 1
ATOM 2996 N N . GLN A 1 370 ? 35.318 -3.325 26.604 1.00 32.84 370 GLN A N 1
ATOM 2997 C CA . GLN A 1 370 ? 35.289 -2.379 27.720 1.00 32.84 370 GLN A CA 1
ATOM 2998 C C . GLN A 1 370 ? 36.323 -1.265 27.488 1.00 32.84 370 GLN A C 1
ATOM 3000 O O . GLN A 1 370 ? 37.480 -1.529 27.185 1.00 32.84 370 GLN A O 1
ATOM 3005 N N . HIS A 1 371 ? 35.852 -0.028 27.682 1.00 35.00 371 HIS A N 1
ATOM 3006 C CA . HIS A 1 371 ? 36.576 1.243 27.832 1.00 35.00 371 HIS A CA 1
ATOM 3007 C C . HIS A 1 371 ? 37.261 1.901 26.613 1.00 35.00 371 HIS A C 1
ATOM 3009 O O . HIS A 1 371 ? 38.442 1.712 26.353 1.00 35.00 371 HIS A O 1
ATOM 3015 N N . SER A 1 372 ? 36.561 2.870 25.996 1.00 34.84 372 SER A N 1
ATOM 3016 C CA . SER A 1 372 ? 37.184 4.054 25.358 1.00 34.84 372 SER A CA 1
ATOM 3017 C C . SER A 1 372 ? 36.271 5.303 25.363 1.00 34.84 372 SER A C 1
ATOM 3019 O O . SER A 1 372 ? 36.153 6.046 24.392 1.00 34.84 372 SER A O 1
ATOM 3021 N N . THR A 1 373 ? 35.612 5.602 26.486 1.00 45.81 373 THR A N 1
ATOM 3022 C CA . THR A 1 373 ? 34.563 6.644 26.559 1.00 45.81 373 THR A CA 1
ATOM 3023 C C . THR A 1 373 ? 35.046 8.099 26.434 1.00 45.81 373 THR A C 1
ATOM 3025 O O . THR A 1 373 ? 34.214 8.997 26.315 1.00 45.81 373 THR A O 1
ATOM 3028 N N . ARG A 1 374 ? 36.360 8.376 26.425 1.00 40.34 374 ARG A N 1
ATOM 3029 C CA . ARG A 1 374 ? 36.885 9.757 26.339 1.00 40.34 374 ARG A CA 1
ATOM 3030 C C . ARG A 1 374 ? 37.328 10.180 24.932 1.00 40.34 374 ARG A C 1
ATOM 3032 O O . ARG A 1 374 ? 37.171 11.348 24.598 1.00 40.34 374 ARG A O 1
ATOM 3039 N N . SER A 1 375 ? 37.802 9.248 24.099 1.00 50.84 375 SER A N 1
ATOM 3040 C CA . SER A 1 375 ? 38.197 9.535 22.704 1.00 50.84 375 SER A CA 1
ATOM 3041 C C . SER A 1 375 ? 36.971 9.712 21.805 1.00 50.84 375 SER A C 1
ATOM 3043 O O . SER A 1 375 ? 36.881 10.661 21.032 1.00 50.84 375 SER A O 1
ATOM 3045 N N . GLN A 1 376 ? 35.962 8.858 22.002 1.00 55.22 376 GLN A N 1
ATOM 3046 C CA . GLN A 1 376 ? 34.743 8.845 21.191 1.00 55.22 376 GLN A CA 1
ATOM 3047 C C . GLN A 1 376 ? 33.869 10.093 21.374 1.00 55.22 376 GLN A C 1
ATOM 3049 O O . GLN A 1 376 ? 33.120 10.452 20.470 1.00 55.22 376 GLN A O 1
ATOM 3054 N N . LYS A 1 377 ? 33.958 10.782 22.522 1.00 57.62 377 LYS A N 1
ATOM 3055 C CA . LYS A 1 377 ? 33.146 11.979 22.790 1.00 57.62 377 LYS A CA 1
ATOM 3056 C C . LYS A 1 377 ? 33.573 13.167 21.918 1.00 57.62 377 LYS A C 1
ATOM 3058 O O . LYS A 1 377 ? 32.722 13.822 21.329 1.00 57.62 377 LYS A O 1
ATOM 3063 N N . ASN A 1 378 ? 34.881 13.373 21.751 1.00 60.91 378 ASN A N 1
ATOM 3064 C CA . ASN A 1 378 ? 35.420 14.454 20.917 1.00 60.91 378 ASN A CA 1
ATOM 3065 C C . ASN A 1 378 ? 35.146 14.220 19.422 1.00 60.91 378 ASN A C 1
ATOM 3067 O O . ASN A 1 378 ? 34.874 15.153 18.669 1.00 60.91 378 ASN A O 1
ATOM 3071 N N . GLU A 1 379 ? 35.190 12.961 18.995 1.00 62.56 379 GLU A N 1
ATOM 3072 C CA . GLU A 1 379 ? 34.951 12.547 17.612 1.00 62.56 379 GLU A CA 1
ATOM 3073 C C . GLU A 1 379 ? 33.461 12.617 17.246 1.00 62.56 379 GLU A C 1
ATOM 3075 O O . GLU A 1 379 ? 33.086 13.101 16.175 1.00 62.56 379 GLU A O 1
ATOM 3080 N N . ARG A 1 380 ? 32.597 12.254 18.201 1.00 67.12 380 ARG A N 1
ATOM 3081 C CA . ARG A 1 380 ? 31.147 12.439 18.132 1.00 67.12 380 ARG A CA 1
ATOM 3082 C C . ARG A 1 380 ? 30.759 13.910 18.010 1.00 67.12 380 ARG A C 1
ATOM 3084 O O . ARG A 1 380 ? 29.979 14.243 17.121 1.00 67.12 380 ARG A O 1
ATOM 3091 N N . ASP A 1 381 ? 31.270 14.780 18.879 1.00 65.69 381 ASP A N 1
ATOM 3092 C CA . ASP A 1 381 ? 30.899 16.201 18.869 1.00 65.69 381 ASP A CA 1
ATOM 3093 C C . ASP A 1 381 ? 31.346 16.871 17.559 1.00 65.69 381 ASP A C 1
ATOM 3095 O O . ASP A 1 381 ? 30.611 17.677 16.980 1.00 65.69 381 ASP A O 1
ATOM 3099 N N . ARG A 1 382 ? 32.490 16.442 17.007 1.00 67.44 382 ARG A N 1
ATOM 3100 C CA . ARG A 1 382 ? 32.960 16.836 15.671 1.00 67.44 382 ARG A CA 1
ATOM 3101 C C . ARG A 1 382 ? 32.013 16.369 14.557 1.00 67.44 382 ARG A C 1
ATOM 3103 O O . ARG A 1 382 ? 31.673 17.161 13.679 1.00 67.44 382 ARG A O 1
ATOM 3110 N N . LEU A 1 383 ? 31.545 15.122 14.599 1.00 66.88 383 LEU A N 1
ATOM 3111 C CA . LEU A 1 383 ? 30.595 14.561 13.628 1.00 66.88 383 LEU A CA 1
ATOM 3112 C C . LEU A 1 383 ? 29.212 15.219 13.697 1.00 66.88 383 LEU A C 1
ATOM 3114 O O . LEU A 1 383 ? 28.623 15.522 12.659 1.00 66.88 383 LEU A O 1
ATOM 3118 N N . ILE A 1 384 ? 28.710 15.502 14.900 1.00 66.94 384 ILE A N 1
ATOM 3119 C CA . ILE A 1 384 ? 27.449 16.226 15.101 1.00 66.94 384 ILE A CA 1
ATOM 3120 C C . ILE A 1 384 ? 27.581 17.664 14.585 1.00 66.94 384 ILE A C 1
ATOM 3122 O O . ILE A 1 384 ? 26.685 18.147 13.889 1.00 66.94 384 ILE A O 1
ATOM 3126 N N . ALA A 1 385 ? 28.712 18.331 14.834 1.00 66.00 385 ALA A N 1
ATOM 3127 C CA . ALA A 1 385 ? 28.996 19.662 14.295 1.00 66.00 385 ALA A CA 1
ATOM 3128 C C . ALA A 1 385 ? 29.104 19.671 12.756 1.00 66.00 385 ALA A C 1
ATOM 3130 O O . ALA A 1 385 ? 28.718 20.646 12.112 1.00 66.00 385 ALA A O 1
ATOM 3131 N N . MET A 1 386 ? 29.597 18.587 12.151 1.00 65.38 386 MET A N 1
ATOM 3132 C CA . MET A 1 386 ? 29.677 18.436 10.694 1.00 65.38 386 MET A CA 1
ATOM 3133 C C . MET A 1 386 ? 28.316 18.141 10.053 1.00 65.38 386 MET A C 1
ATOM 3135 O O . MET A 1 386 ? 28.029 18.660 8.979 1.00 65.38 386 MET A O 1
ATOM 3139 N N . LEU A 1 387 ? 27.463 17.345 10.705 1.00 64.75 387 LEU A N 1
ATOM 3140 C CA . LEU A 1 387 ? 26.126 17.007 10.202 1.00 64.75 387 LEU A CA 1
ATOM 3141 C C . LEU A 1 387 ? 25.109 18.144 10.403 1.00 64.75 387 LEU A C 1
ATOM 3143 O O . LEU A 1 387 ? 24.220 18.321 9.573 1.00 64.75 387 LEU A O 1
ATOM 3147 N N . SER A 1 388 ? 25.254 18.942 11.465 1.00 61.88 388 SER A N 1
ATOM 3148 C CA . SER A 1 388 ? 24.368 20.082 11.763 1.00 61.88 388 SER A CA 1
ATOM 3149 C C . SER A 1 388 ? 24.582 21.294 10.848 1.00 61.88 388 SER A C 1
ATOM 3151 O O . SER A 1 388 ? 23.657 22.077 10.657 1.00 61.88 388 SER A O 1
ATOM 3153 N N . LYS A 1 389 ? 25.758 21.428 10.220 1.00 63.09 389 LYS A N 1
ATOM 3154 C CA . LYS A 1 389 ? 26.074 22.514 9.271 1.00 63.09 389 LYS A CA 1
ATOM 3155 C C . LYS A 1 389 ? 25.588 22.261 7.831 1.00 63.09 389 LYS A C 1
ATOM 3157 O O . LYS A 1 389 ? 25.863 23.069 6.947 1.00 63.09 389 LYS A O 1
ATOM 3162 N N . GLY A 1 390 ? 24.850 21.172 7.591 1.00 52.06 390 GLY A N 1
ATOM 3163 C CA . GLY A 1 390 ? 24.481 20.708 6.249 1.00 52.06 390 GLY A CA 1
ATOM 3164 C C . GLY A 1 390 ? 25.662 20.034 5.543 1.00 52.06 390 GLY A C 1
ATOM 3165 O O . GLY A 1 390 ? 26.810 20.259 5.902 1.00 52.06 390 GLY A O 1
ATOM 3166 N N . ILE A 1 391 ? 25.397 19.163 4.562 1.00 57.97 391 ILE A N 1
ATOM 3167 C CA . ILE A 1 391 ? 26.436 18.377 3.871 1.00 57.97 391 ILE A CA 1
ATOM 3168 C C . ILE A 1 391 ? 26.886 19.128 2.602 1.00 57.97 391 ILE A C 1
ATOM 3170 O O . ILE A 1 391 ? 26.263 18.956 1.550 1.00 57.97 391 ILE A O 1
ATOM 3174 N N . PRO A 1 392 ? 27.954 19.952 2.628 1.00 56.00 392 PRO A N 1
ATOM 3175 C CA . PRO A 1 392 ? 28.549 20.463 1.401 1.00 56.00 392 PRO A CA 1
ATOM 3176 C C . PRO A 1 392 ? 29.217 19.311 0.638 1.00 56.00 392 PRO A C 1
ATOM 3178 O O . PRO A 1 392 ? 29.798 18.400 1.232 1.00 56.00 392 PRO A O 1
ATOM 3181 N N . ARG A 1 393 ? 29.170 19.359 -0.702 1.00 56.03 393 ARG A N 1
ATOM 3182 C CA . ARG A 1 393 ? 29.696 18.298 -1.590 1.00 56.03 393 ARG A CA 1
ATOM 3183 C C . ARG A 1 393 ? 31.159 17.918 -1.297 1.00 56.03 393 ARG A C 1
ATOM 3185 O O . ARG A 1 393 ? 31.522 16.754 -1.473 1.00 56.03 393 ARG A O 1
ATOM 3192 N N . ASN A 1 394 ? 31.952 18.853 -0.771 1.00 55.88 394 ASN A N 1
ATOM 3193 C CA . ASN A 1 394 ? 33.383 18.676 -0.515 1.00 55.88 394 ASN A CA 1
ATOM 3194 C C . ASN A 1 394 ? 33.696 17.873 0.763 1.00 55.88 394 ASN A C 1
ATOM 3196 O O . ASN A 1 394 ? 34.722 17.204 0.805 1.00 55.88 394 ASN A O 1
ATOM 3200 N N . ASN A 1 395 ? 32.788 17.821 1.746 1.00 58.19 395 ASN A N 1
ATOM 3201 C CA . ASN A 1 395 ? 33.026 17.118 3.021 1.00 58.19 395 ASN A CA 1
ATOM 3202 C C . ASN A 1 395 ? 32.451 15.689 3.030 1.00 58.19 395 ASN A C 1
ATOM 3204 O O . ASN A 1 395 ? 32.510 14.980 4.032 1.00 58.19 395 ASN A O 1
ATOM 3208 N N . SER A 1 396 ? 31.890 15.236 1.904 1.00 62.59 396 SER A N 1
ATOM 3209 C CA . SER A 1 396 ? 31.214 13.937 1.795 1.00 62.59 396 SER A CA 1
ATOM 3210 C C . SER A 1 396 ? 32.147 12.735 1.995 1.00 62.59 396 SER A C 1
ATOM 3212 O O . SER A 1 396 ? 31.702 11.704 2.499 1.00 62.59 396 SER A O 1
ATOM 3214 N N . LYS A 1 397 ? 33.434 12.857 1.639 1.00 64.31 397 LYS A N 1
ATOM 3215 C CA . LYS A 1 397 ? 34.438 11.799 1.842 1.00 64.31 397 LYS A CA 1
ATOM 3216 C C . LYS A 1 397 ? 34.872 11.688 3.304 1.00 64.31 397 LYS A C 1
ATOM 3218 O O . LYS A 1 397 ? 34.918 10.579 3.823 1.00 64.31 397 LYS A O 1
ATOM 3223 N N . GLU A 1 398 ? 35.099 12.814 3.980 1.00 65.31 398 GLU A N 1
ATOM 3224 C CA . GLU A 1 398 ? 35.444 12.836 5.410 1.00 65.31 398 GLU A CA 1
ATOM 3225 C C . GLU A 1 398 ? 34.288 12.338 6.280 1.00 65.31 398 GLU A C 1
ATOM 3227 O O . GLU A 1 398 ? 34.495 11.503 7.154 1.00 65.31 398 GLU A O 1
ATOM 3232 N N . ILE A 1 399 ? 33.053 12.761 5.979 1.00 65.19 399 ILE A N 1
ATOM 3233 C CA . ILE A 1 399 ? 31.845 12.272 6.662 1.00 65.19 399 ILE A CA 1
ATOM 3234 C C . ILE A 1 399 ? 31.693 10.756 6.467 1.00 65.19 399 ILE A C 1
ATOM 3236 O O . ILE A 1 399 ? 31.428 10.040 7.428 1.00 65.19 399 ILE A O 1
ATOM 3240 N N . LYS A 1 400 ? 31.898 10.242 5.244 1.00 65.88 400 LYS A N 1
ATOM 3241 C CA . LYS A 1 400 ? 31.837 8.795 4.971 1.00 65.88 400 LYS A CA 1
ATOM 3242 C C . LYS A 1 400 ? 32.929 8.006 5.691 1.00 65.88 400 LYS A C 1
ATOM 3244 O O . LYS A 1 400 ? 32.631 6.919 6.171 1.00 65.88 400 LYS A O 1
ATOM 3249 N N . SER A 1 401 ? 34.150 8.537 5.769 1.00 68.38 401 SER A N 1
ATOM 3250 C CA . SER A 1 401 ? 35.260 7.891 6.478 1.00 68.38 401 SER A CA 1
ATOM 3251 C C . SER A 1 401 ? 34.986 7.824 7.980 1.00 68.38 401 SER A C 1
ATOM 3253 O O . SER A 1 401 ? 35.032 6.745 8.559 1.00 68.38 401 SER A O 1
ATOM 3255 N N . ALA A 1 402 ? 34.591 8.945 8.588 1.00 64.12 402 ALA A N 1
ATOM 3256 C CA . ALA A 1 402 ? 34.298 9.022 10.018 1.00 64.12 402 ALA A CA 1
ATOM 3257 C C . ALA A 1 402 ? 33.072 8.175 10.427 1.00 64.12 402 ALA A C 1
ATOM 3259 O O . ALA A 1 402 ? 33.027 7.617 11.516 1.00 64.12 402 ALA A O 1
ATOM 3260 N N . LEU A 1 403 ? 32.085 8.003 9.541 1.00 63.16 403 LEU A N 1
ATOM 3261 C CA . LEU A 1 403 ? 30.938 7.110 9.765 1.00 63.16 403 LEU A CA 1
ATOM 3262 C C . LEU A 1 403 ? 31.226 5.633 9.480 1.00 63.16 403 LEU A C 1
ATOM 3264 O O . LEU A 1 403 ? 30.376 4.782 9.762 1.00 63.16 403 LEU A O 1
ATOM 3268 N N . HIS A 1 404 ? 32.369 5.302 8.878 1.00 64.62 404 HIS A N 1
ATOM 3269 C CA . HIS A 1 404 ? 32.736 3.907 8.656 1.00 64.62 404 HIS A CA 1
ATOM 3270 C C . HIS A 1 404 ? 33.167 3.229 9.963 1.00 64.62 404 HIS A C 1
ATOM 3272 O O . HIS A 1 404 ? 32.932 2.032 10.122 1.00 64.62 404 HIS A O 1
ATOM 3278 N N . GLU A 1 405 ? 33.704 4.010 10.900 1.00 62.16 405 GLU A N 1
ATOM 3279 C CA . GLU A 1 405 ? 34.144 3.582 12.234 1.00 62.16 405 GLU A CA 1
ATOM 3280 C C . GLU A 1 405 ? 32.992 3.476 13.250 1.00 62.16 405 GLU A C 1
ATOM 3282 O O . GLU A 1 405 ? 33.172 2.972 14.356 1.00 62.16 405 GLU A O 1
ATOM 3287 N N . ILE A 1 406 ? 31.789 3.927 12.875 1.00 62.09 406 ILE A N 1
ATOM 3288 C CA . ILE A 1 406 ? 30.619 4.001 13.752 1.00 62.09 406 ILE A CA 1
ATOM 3289 C C . ILE A 1 406 ? 29.517 3.067 13.243 1.00 62.09 406 ILE A C 1
ATOM 3291 O O . ILE A 1 406 ? 29.030 3.199 12.112 1.00 62.09 406 ILE A O 1
ATOM 3295 N N . GLY A 1 407 ? 29.096 2.148 14.111 1.00 61.38 407 GLY A N 1
ATOM 3296 C CA . GLY A 1 407 ? 28.052 1.164 13.827 1.00 61.38 407 GLY A CA 1
ATOM 3297 C C . GLY A 1 407 ? 28.495 0.060 12.866 1.00 61.38 407 GLY A C 1
ATOM 3298 O O . GLY A 1 407 ? 29.657 -0.037 12.469 1.00 61.38 407 GLY A O 1
ATOM 3299 N N . ILE A 1 408 ? 27.554 -0.791 12.466 1.00 66.19 408 ILE A N 1
ATOM 3300 C CA . ILE A 1 408 ? 27.840 -1.957 11.621 1.00 66.19 408 ILE A CA 1
ATOM 3301 C C . ILE A 1 408 ? 28.038 -1.510 10.151 1.00 66.19 408 ILE A C 1
ATOM 3303 O O . ILE A 1 408 ? 27.288 -0.662 9.643 1.00 66.19 408 ILE A O 1
ATOM 3307 N N . PRO A 1 409 ? 29.055 -2.024 9.427 1.00 60.03 409 PRO A N 1
ATOM 3308 C CA . PRO A 1 409 ? 29.254 -1.707 8.012 1.00 60.03 409 PRO A CA 1
ATOM 3309 C C . PRO A 1 409 ? 28.059 -2.180 7.166 1.00 60.03 409 PRO A C 1
ATOM 3311 O O . PRO A 1 409 ? 27.623 -3.320 7.275 1.00 60.03 409 PRO A O 1
ATOM 3314 N N . GLY A 1 410 ? 27.525 -1.292 6.318 1.00 63.94 410 GLY A N 1
ATOM 3315 C CA . GLY A 1 410 ? 26.346 -1.553 5.475 1.00 63.94 410 GLY A CA 1
ATOM 3316 C C . GLY A 1 410 ? 25.024 -0.972 5.994 1.00 63.94 410 GLY A C 1
ATOM 3317 O O . GLY A 1 410 ? 24.041 -0.953 5.256 1.00 63.94 410 GLY A O 1
ATOM 3318 N N . GLU A 1 411 ? 24.982 -0.441 7.219 1.00 74.94 411 GLU A N 1
ATOM 3319 C CA . GLU A 1 411 ? 23.781 0.221 7.736 1.00 74.94 411 GLU A CA 1
ATOM 3320 C C . GLU A 1 411 ? 23.558 1.624 7.154 1.00 74.94 411 GLU A C 1
ATOM 3322 O O . GLU A 1 411 ? 24.493 2.346 6.791 1.00 74.94 411 GLU A O 1
ATOM 3327 N N . SER A 1 412 ? 22.285 2.029 7.087 1.00 67.38 412 SER A N 1
ATOM 3328 C CA . SER A 1 412 ? 21.901 3.349 6.594 1.00 67.38 412 SER A CA 1
ATOM 3329 C C . SER A 1 412 ? 22.417 4.464 7.510 1.00 67.38 412 SER A C 1
ATOM 3331 O O . SER A 1 412 ? 22.480 4.322 8.732 1.00 67.38 412 SER A O 1
ATOM 3333 N N . LEU A 1 413 ? 22.739 5.616 6.914 1.00 63.72 413 LEU A N 1
ATOM 3334 C CA . LEU A 1 413 ? 23.230 6.806 7.620 1.00 63.72 413 LEU A CA 1
ATOM 3335 C C . LEU A 1 413 ? 22.347 7.184 8.821 1.00 63.72 413 LEU A C 1
ATOM 3337 O O . LEU A 1 413 ? 22.855 7.489 9.894 1.00 63.72 413 LEU A O 1
ATOM 3341 N N . ALA A 1 414 ? 21.025 7.111 8.654 1.00 62.69 414 ALA A N 1
ATOM 3342 C CA . ALA A 1 414 ? 20.064 7.407 9.712 1.00 62.69 414 ALA A CA 1
ATOM 3343 C C . ALA A 1 414 ? 20.215 6.467 10.918 1.00 62.69 414 ALA A C 1
ATOM 3345 O O . ALA A 1 414 ? 20.115 6.906 12.059 1.00 62.69 414 ALA A O 1
ATOM 3346 N N . ARG A 1 415 ? 20.501 5.184 10.675 1.00 67.00 415 ARG A N 1
ATOM 3347 C CA . ARG A 1 415 ? 20.657 4.174 11.724 1.00 67.00 415 ARG A CA 1
ATOM 3348 C C . ARG A 1 415 ? 21.954 4.368 12.507 1.00 67.00 415 ARG A C 1
ATOM 3350 O O . ARG A 1 415 ? 21.911 4.393 13.733 1.00 67.00 415 ARG A O 1
ATOM 3357 N N . LYS A 1 416 ? 23.053 4.676 11.814 1.00 72.38 416 LYS A N 1
ATOM 3358 C CA . LYS A 1 416 ? 24.339 5.041 12.436 1.00 72.38 416 LYS A CA 1
ATOM 3359 C C . LYS A 1 416 ? 24.241 6.313 13.291 1.00 72.38 416 LYS A C 1
ATOM 3361 O O . LYS A 1 416 ? 24.818 6.388 14.372 1.00 72.38 416 LYS A O 1
ATOM 3366 N N . VAL A 1 417 ? 23.453 7.300 12.856 1.00 66.62 417 VAL A N 1
ATOM 3367 C CA . VAL A 1 417 ? 23.176 8.526 13.634 1.00 66.62 417 VAL A CA 1
ATOM 3368 C C . VAL A 1 417 ? 22.313 8.239 14.872 1.00 66.62 417 VAL A C 1
ATOM 3370 O O . VAL A 1 417 ? 22.525 8.833 15.929 1.00 66.62 417 VAL A O 1
ATOM 3373 N N . ILE A 1 418 ? 21.363 7.305 14.780 1.00 68.00 418 ILE A N 1
ATOM 3374 C CA . ILE A 1 418 ? 20.563 6.863 15.932 1.00 68.00 418 ILE A CA 1
ATOM 3375 C C . ILE A 1 418 ? 21.435 6.117 16.952 1.00 68.00 418 ILE A C 1
ATOM 3377 O O . ILE A 1 418 ? 21.288 6.352 18.152 1.00 68.00 418 ILE A O 1
ATOM 3381 N N . GLU A 1 419 ? 22.356 5.260 16.505 1.00 66.88 419 GLU A N 1
ATOM 3382 C CA . GLU A 1 419 ? 23.310 4.578 17.391 1.00 66.88 419 GLU A CA 1
ATOM 3383 C C . GLU A 1 419 ? 24.227 5.562 18.126 1.00 66.88 419 GLU A C 1
ATOM 3385 O O . GLU A 1 419 ? 24.396 5.441 19.342 1.00 66.88 419 GLU A O 1
ATOM 3390 N N . LEU A 1 420 ? 24.719 6.596 17.433 1.00 67.19 420 LEU A N 1
ATOM 3391 C CA . LEU A 1 420 ? 25.503 7.675 18.048 1.00 67.19 420 LEU A CA 1
ATOM 3392 C C . LEU A 1 420 ? 24.761 8.377 19.189 1.00 67.19 420 LEU A C 1
ATOM 3394 O O . LEU A 1 420 ? 25.359 8.697 20.216 1.00 67.19 420 LEU A O 1
ATOM 3398 N N . ASN A 1 421 ? 23.453 8.588 19.036 1.00 64.31 421 ASN A N 1
ATOM 3399 C CA . ASN A 1 421 ? 22.633 9.223 20.065 1.00 64.31 421 ASN A CA 1
ATOM 3400 C C . ASN A 1 421 ? 22.229 8.251 21.186 1.00 64.31 421 ASN A C 1
ATOM 3402 O O . ASN A 1 421 ? 22.169 8.653 22.350 1.00 64.31 421 ASN A O 1
ATOM 3406 N N . ARG A 1 422 ? 22.011 6.962 20.883 1.00 66.25 422 ARG A N 1
ATOM 3407 C CA . ARG A 1 422 ? 21.640 5.934 21.878 1.00 66.25 422 ARG A CA 1
ATOM 3408 C C . ARG A 1 422 ? 22.673 5.774 22.991 1.00 66.25 422 ARG A C 1
ATOM 3410 O O . ARG A 1 422 ? 22.277 5.590 24.141 1.00 66.25 422 ARG A O 1
ATOM 3417 N N . GLY A 1 423 ? 23.963 5.897 22.675 1.00 60.91 423 GLY A N 1
ATOM 3418 C CA . GLY A 1 423 ? 25.032 5.822 23.675 1.00 60.91 423 GLY A CA 1
ATOM 3419 C C . GLY A 1 423 ? 24.907 6.874 24.787 1.00 60.91 423 GLY A C 1
ATOM 3420 O O . GLY A 1 423 ? 25.196 6.579 25.943 1.00 60.91 423 GLY A O 1
ATOM 3421 N N . GLU A 1 424 ? 24.403 8.077 24.481 1.00 57.94 424 GLU A N 1
ATOM 3422 C CA . GLU A 1 424 ? 24.206 9.133 25.489 1.00 57.94 424 GLU A CA 1
ATOM 3423 C C . GLU A 1 424 ? 22.943 8.943 26.317 1.00 57.94 424 GLU A C 1
ATOM 3425 O O . GLU A 1 424 ? 22.956 9.208 27.516 1.00 57.94 424 GLU A O 1
ATOM 3430 N N . PHE A 1 425 ? 21.854 8.496 25.686 1.00 54.09 425 PHE A N 1
ATOM 3431 C CA . PHE A 1 425 ? 20.606 8.232 26.399 1.00 54.09 425 PHE A CA 1
ATOM 3432 C C . PHE A 1 425 ? 20.794 7.121 27.423 1.00 54.09 425 PHE A C 1
ATOM 3434 O O . PHE A 1 425 ? 20.346 7.262 28.556 1.00 54.09 425 PHE A O 1
ATOM 3441 N N . LEU A 1 426 ? 21.516 6.059 27.059 1.00 53.81 426 LEU A N 1
ATOM 3442 C CA . LEU A 1 426 ? 21.847 4.986 27.990 1.00 53.81 426 LEU A CA 1
ATOM 3443 C C . LEU A 1 426 ? 22.818 5.476 29.073 1.00 53.81 426 LEU A C 1
ATOM 3445 O O . LEU A 1 426 ? 22.560 5.250 30.250 1.00 53.81 426 LEU A O 1
ATOM 3449 N N . ALA A 1 427 ? 23.872 6.221 28.722 1.00 56.94 427 ALA A N 1
ATOM 3450 C CA . ALA A 1 427 ? 24.810 6.756 29.712 1.00 56.94 427 ALA A CA 1
ATOM 3451 C C . ALA A 1 427 ? 24.147 7.722 30.717 1.00 56.94 427 ALA A C 1
ATOM 3453 O O . ALA A 1 427 ? 24.416 7.624 31.911 1.00 56.94 427 ALA A O 1
ATOM 3454 N N . LYS A 1 428 ? 23.244 8.608 30.268 1.00 58.12 428 LYS A N 1
ATOM 3455 C CA . LYS A 1 428 ? 22.447 9.481 31.152 1.00 58.12 428 LYS A CA 1
ATOM 3456 C C . LYS A 1 428 ? 21.463 8.686 32.002 1.00 58.12 428 LYS A C 1
ATOM 3458 O O . LYS A 1 428 ? 21.379 8.921 33.200 1.00 58.12 428 LYS A O 1
ATOM 3463 N N . TYR A 1 429 ? 20.780 7.706 31.413 1.00 56.12 429 TYR A N 1
ATOM 3464 C CA . TYR A 1 429 ? 19.840 6.843 32.128 1.00 56.12 429 TYR A CA 1
ATOM 3465 C C . TYR A 1 429 ? 20.514 6.056 33.264 1.00 56.12 429 TYR A C 1
ATOM 3467 O O . TYR A 1 429 ? 19.965 5.956 34.360 1.00 56.12 429 TYR A O 1
ATOM 3475 N N . TYR A 1 430 ? 21.725 5.539 33.038 1.00 55.25 430 TYR A N 1
ATOM 3476 C CA . TYR A 1 430 ? 22.496 4.853 34.079 1.00 55.25 430 TYR A CA 1
ATOM 3477 C C . TYR A 1 430 ? 23.153 5.820 35.079 1.00 55.25 430 TYR A C 1
ATOM 3479 O O . TYR A 1 430 ? 23.279 5.474 36.251 1.00 55.25 430 TYR A O 1
ATOM 3487 N N . ALA A 1 431 ? 23.518 7.038 34.665 1.00 57.12 431 ALA A N 1
ATOM 3488 C CA . ALA A 1 431 ? 24.029 8.068 35.572 1.00 57.12 431 ALA A CA 1
ATOM 3489 C C . ALA A 1 431 ? 22.947 8.619 36.520 1.00 57.12 431 ALA A C 1
ATOM 3491 O O . ALA A 1 431 ? 23.241 8.886 37.682 1.00 57.12 431 ALA A O 1
ATOM 3492 N N . ASP A 1 432 ? 21.700 8.747 36.060 1.00 55.09 432 ASP A N 1
ATOM 3493 C CA . ASP A 1 432 ? 20.585 9.214 36.892 1.00 55.09 432 ASP A CA 1
ATOM 3494 C C . ASP A 1 432 ? 20.059 8.134 37.848 1.00 55.09 432 ASP A C 1
ATOM 3496 O O . ASP A 1 432 ? 19.614 8.466 38.943 1.00 55.09 432 ASP A O 1
ATOM 3500 N N . LYS A 1 433 ? 20.183 6.843 37.506 1.00 53.34 433 LYS A N 1
ATOM 3501 C CA . LYS A 1 433 ? 19.845 5.739 38.425 1.00 53.34 433 LYS A CA 1
ATOM 3502 C C . LYS A 1 433 ? 20.856 5.515 39.552 1.00 53.34 433 LYS A C 1
ATOM 3504 O O . LYS A 1 433 ? 20.496 4.915 40.558 1.00 53.34 433 LYS A O 1
ATOM 3509 N N . ASN A 1 434 ? 22.090 5.992 39.394 1.00 50.75 434 ASN A N 1
ATOM 3510 C CA . ASN A 1 434 ? 23.157 5.837 40.386 1.00 50.75 434 ASN A CA 1
ATOM 3511 C C . ASN A 1 434 ? 23.354 7.078 41.271 1.00 50.75 434 ASN A C 1
ATOM 3513 O O . ASN A 1 434 ? 24.328 7.140 42.022 1.00 50.75 434 ASN A O 1
ATOM 3517 N N . LYS A 1 435 ? 22.461 8.074 41.207 1.00 45.44 435 LYS A N 1
ATOM 3518 C CA . LYS A 1 435 ? 22.472 9.174 42.176 1.00 45.44 435 LYS A CA 1
ATOM 3519 C C . LYS A 1 435 ? 21.923 8.652 43.510 1.00 45.44 435 LYS A C 1
ATOM 3521 O O . LYS A 1 435 ? 20.765 8.241 43.546 1.00 45.44 435 LYS A O 1
ATOM 3526 N N . PRO A 1 436 ? 22.714 8.643 44.600 1.00 44.44 436 PRO A N 1
ATOM 3527 C CA . PRO A 1 436 ? 22.181 8.311 45.911 1.00 44.44 436 PRO A CA 1
ATOM 3528 C C . PRO A 1 436 ? 21.127 9.360 46.268 1.00 44.44 436 PRO A C 1
ATOM 3530 O O . PRO A 1 436 ? 21.403 10.561 46.203 1.00 44.44 436 PRO A O 1
ATOM 3533 N N . ASN A 1 437 ? 19.919 8.907 46.606 1.00 42.38 437 ASN A N 1
ATOM 3534 C CA . ASN A 1 437 ? 18.878 9.770 47.150 1.00 42.38 437 ASN A CA 1
ATOM 3535 C C . ASN A 1 437 ? 19.440 10.444 48.405 1.00 42.38 437 ASN A C 1
ATOM 3537 O O . ASN A 1 437 ? 19.604 9.796 49.438 1.00 42.38 437 ASN A O 1
ATOM 3541 N N . LYS A 1 438 ? 19.757 11.738 48.306 1.00 44.12 438 LYS A N 1
ATOM 3542 C CA . LYS A 1 438 ? 19.880 12.585 49.486 1.00 44.12 438 LYS A CA 1
ATOM 3543 C C . LYS A 1 438 ? 18.473 12.751 50.036 1.00 44.12 438 LYS A C 1
ATOM 3545 O O . LYS A 1 438 ? 17.634 13.395 49.413 1.00 44.12 438 LYS A O 1
ATOM 3550 N N . ILE A 1 439 ? 18.227 12.057 51.137 1.00 43.97 439 ILE A N 1
ATOM 3551 C CA . ILE A 1 439 ? 17.128 12.344 52.044 1.00 43.97 439 ILE A CA 1
ATOM 3552 C C . ILE A 1 439 ? 17.611 13.555 52.843 1.00 43.97 439 ILE A C 1
ATOM 3554 O O . ILE A 1 439 ? 18.529 13.401 53.647 1.00 43.97 439 ILE A O 1
ATOM 3558 N N . ASP A 1 440 ? 17.053 14.725 52.544 1.00 42.66 440 ASP A N 1
ATOM 3559 C CA . ASP A 1 440 ? 16.975 15.852 53.477 1.00 42.66 440 ASP A CA 1
ATOM 3560 C C . ASP A 1 440 ? 15.510 15.992 53.902 1.00 42.66 440 ASP A C 1
ATOM 3562 O O . ASP A 1 440 ? 14.635 15.931 52.999 1.00 42.66 440 ASP A O 1
#

Sequence (440 aa):
MDTRMNSQSAILSMKKQIKFLKTKLSTSAFLKGKILDTPEVSIAELDKTLQASYSRLEELNRELILEKDSHRKLKAEYDYIVRRKTEGNAEFPEIQSKLHQLFKENFQLKDQTVEIENAKEYAYLEQVKKKAPNVYFLMTKIKMIEEHNKLLINAISQLDNTRCDLRNEYSNITQGLTLEEKAKQKIKALENALKQVDVSIRRLRETLARGKQRVYELDSDRNHRELVELQGIYSELSSQLEASSNEIMKLYNKIKETDEEIKAENEKSKSLEPGELNKALRTKLKELEDQIAETDRQLIEKDKAKQRFQTNINNLKHLLSPPKKTDRYVSLALLSPKSTESSVGCRTPAPIQEKPKKTARTISAMTSPQHSTRSQKNERDRLIAMLSKGIPRNNSKEIKSALHEIGIPGESLARKVIELNRGEFLAKYYADKNKPNKID

Foldseek 3Di:
DPVVVVVVVVVVVVVVVVVVVVVVVVVVVVVVPPPPDDPDPPVVVVVVVVVVVVVVVVVVVVVVVVVVVVVVVVVVVVVVVVCCVVVVCPVVVVVVVVVVVVVVVVVVVVVVVVVVVVVVVVVVLVVCCVVPVVVSVVVVVVVVVVVVVVVVVVVVVVVVVVVVVVVVVVVVVVVVVVVVVVVVVVVVVVVVVVVVVVVVVVVVVVVVVVVVVVVVVVVVVVVVVVVVVVVVVVVVVVVVVVVVVVVVVVVVVVVVVVVVVVVVVVVVVVPDDPVVVVVVVVVVVVVVVVVVVVVVVVVVVVVVVVVVVVVVVVVVVVVPDPDDDDDDDDDDDDDDDDDDDDDDDDDDDDDDDDDDDDDDDDDDDDDDDDDDVPVVVVLLVVLCVQVVVPPDPVCVVVNVVSLCPFDDPPDDPVVSVVSSVVVVVVVVVVVVVPPPDPDD

Organism: NCBI:txid1481888

pLDDT: mean 72.95, std 20.33, range [25.56, 97.88]

Radius of gyration: 58.69 Å; chains: 1; bounding box: 136×58×182 Å